Protein AF-A0A2J9V090-F1 (afdb_monomer)

pLDDT: mean 88.04, std 9.89, range [40.09, 97.94]

Nearest PDB structures (foldseek):
  7a0g-assembly1_JJJ  TM=1.086E-01  e=5.883E+00  Serratia marcescens

Organism: Vibrio mimicus (NCBI:txid674)

Mean predicted aligned error: 6.1 Å

Structure (mmCIF, N/CA/C/O backbone):
data_AF-A0A2J9V090-F1
#
_entry.id   AF-A0A2J9V090-F1
#
loop_
_atom_site.group_PDB
_atom_site.id
_atom_site.type_symbol
_atom_site.label_atom_id
_atom_site.label_alt_id
_atom_site.label_comp_id
_atom_site.label_asym_id
_atom_site.label_entity_id
_atom_site.label_seq_id
_atom_site.pdbx_PDB_ins_code
_atom_site.Cartn_x
_atom_site.Cartn_y
_atom_site.Cartn_z
_atom_site.occupancy
_atom_site.B_iso_or_equiv
_atom_site.auth_seq_id
_atom_site.auth_comp_id
_atom_site.auth_asym_id
_atom_site.auth_atom_id
_atom_site.pdbx_PDB_model_num
ATOM 1 N N . MET A 1 1 ? -29.249 4.660 10.097 1.00 60.41 1 MET A N 1
ATOM 2 C CA . MET A 1 1 ? -28.681 3.384 9.600 1.00 60.41 1 MET A CA 1
ATOM 3 C C . MET A 1 1 ? -27.993 3.556 8.245 1.00 60.41 1 MET A C 1
ATOM 5 O O . MET A 1 1 ? -26.808 3.265 8.154 1.00 60.41 1 MET A O 1
ATOM 9 N N . ILE A 1 2 ? -28.675 4.142 7.251 1.00 67.06 2 ILE A N 1
ATOM 10 C CA . ILE A 1 2 ? -28.172 4.374 5.878 1.00 67.06 2 ILE A CA 1
ATOM 11 C C . ILE A 1 2 ? -26.815 5.103 5.837 1.00 67.06 2 ILE A C 1
ATOM 13 O O . ILE A 1 2 ? -25.889 4.634 5.186 1.00 67.06 2 ILE A O 1
ATOM 17 N N . SER A 1 3 ? -26.638 6.185 6.608 1.00 82.06 3 SER A N 1
ATOM 18 C CA . SER A 1 3 ? -25.357 6.915 6.636 1.00 82.06 3 SER A CA 1
ATOM 19 C C . SER A 1 3 ? -24.173 6.050 7.098 1.00 82.06 3 SER A C 1
ATOM 21 O O . SER A 1 3 ? -23.084 6.200 6.562 1.00 82.06 3 SER A O 1
ATOM 23 N N . ARG A 1 4 ? -24.364 5.107 8.036 1.00 86.00 4 ARG A N 1
ATOM 24 C CA . ARG A 1 4 ? -23.273 4.217 8.480 1.00 86.00 4 ARG A CA 1
ATOM 25 C C . ARG A 1 4 ? -22.893 3.205 7.399 1.00 86.00 4 ARG A C 1
ATOM 27 O O . ARG A 1 4 ? -21.709 2.994 7.177 1.00 86.00 4 ARG A O 1
ATOM 34 N N . ALA A 1 5 ? -23.878 2.638 6.703 1.00 88.62 5 ALA A N 1
ATOM 35 C CA . ALA A 1 5 ? -23.623 1.733 5.584 1.00 88.62 5 ALA A CA 1
ATOM 36 C C . ALA A 1 5 ? -22.852 2.442 4.459 1.00 88.62 5 ALA A C 1
ATOM 38 O O . ALA A 1 5 ? -21.832 1.934 4.009 1.00 88.62 5 ALA A O 1
ATOM 39 N N . LEU A 1 6 ? -23.267 3.657 4.084 1.00 93.00 6 LEU A N 1
ATOM 40 C CA . LEU A 1 6 ? -22.582 4.455 3.061 1.00 93.00 6 LEU A CA 1
ATOM 41 C C . LEU A 1 6 ? -21.146 4.830 3.451 1.00 93.00 6 LEU A C 1
ATOM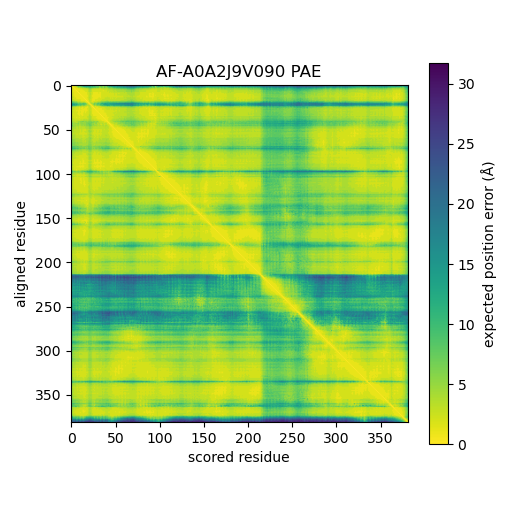 43 O O . LEU A 1 6 ? -20.261 4.790 2.604 1.00 93.00 6 LEU A O 1
ATOM 47 N N . ILE A 1 7 ? -20.894 5.149 4.726 1.00 93.25 7 ILE A N 1
ATOM 48 C CA . ILE A 1 7 ? -19.529 5.365 5.232 1.00 93.25 7 ILE A CA 1
ATOM 49 C C . ILE A 1 7 ? -18.691 4.093 5.076 1.00 93.25 7 ILE A C 1
ATOM 51 O O . ILE A 1 7 ? -17.550 4.172 4.634 1.00 93.25 7 ILE A O 1
ATOM 55 N N . GLY A 1 8 ? -19.252 2.928 5.416 1.00 93.88 8 GLY A N 1
ATOM 56 C CA . GLY A 1 8 ? -18.574 1.643 5.248 1.00 93.88 8 GLY A CA 1
ATOM 57 C C . GLY A 1 8 ? -18.256 1.322 3.789 1.00 93.88 8 GLY A C 1
ATOM 58 O O . GLY A 1 8 ? -17.148 0.887 3.494 1.00 93.88 8 GLY A O 1
ATOM 59 N N . VAL A 1 9 ? -19.186 1.605 2.873 1.00 95.25 9 VAL A N 1
ATOM 60 C CA . VAL A 1 9 ? -18.967 1.454 1.428 1.00 95.25 9 VAL A CA 1
ATOM 61 C C . VAL A 1 9 ? -17.867 2.400 0.952 1.00 95.25 9 VAL A C 1
ATOM 63 O O . VAL A 1 9 ? -16.906 1.942 0.345 1.00 95.25 9 VAL A O 1
ATOM 66 N N . ALA A 1 10 ? -17.942 3.695 1.274 1.00 95.50 10 ALA A N 1
ATOM 67 C CA . ALA A 1 10 ? -16.903 4.654 0.902 1.00 95.50 10 ALA A CA 1
ATOM 68 C C . ALA A 1 10 ? -15.529 4.231 1.449 1.00 95.50 10 ALA A C 1
ATOM 70 O O . ALA A 1 10 ? -14.539 4.229 0.719 1.00 95.50 10 ALA A O 1
ATOM 71 N N . PHE A 1 11 ? -15.468 3.797 2.708 1.00 96.12 11 PHE A N 1
ATOM 72 C CA . PHE A 1 11 ? -14.249 3.274 3.314 1.00 96.12 11 PHE A CA 1
ATOM 73 C C . PHE A 1 11 ? -13.676 2.089 2.531 1.00 96.12 11 PHE A C 1
ATOM 75 O O . PHE A 1 11 ? -12.503 2.103 2.164 1.00 96.12 11 PHE A O 1
ATOM 82 N N . PHE A 1 12 ? -14.50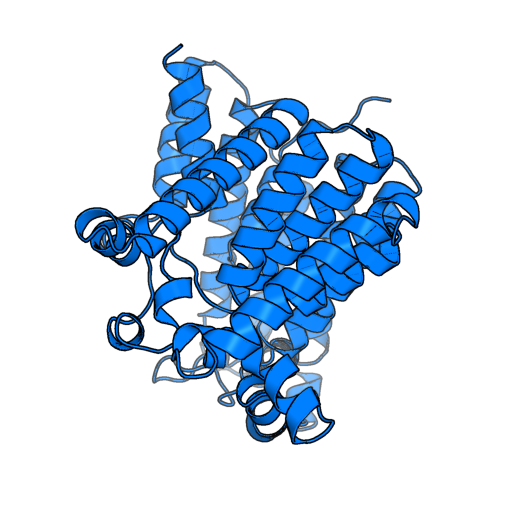9 1.082 2.258 1.00 96.62 12 PHE A N 1
ATOM 83 C CA . PHE A 1 12 ? -14.108 -0.131 1.554 1.00 96.62 12 PHE A CA 1
ATOM 84 C C . PHE A 1 12 ? -13.595 0.178 0.142 1.00 96.62 12 PHE A C 1
ATOM 86 O O . PHE A 1 12 ? -12.520 -0.273 -0.248 1.00 96.62 12 PHE A O 1
ATOM 93 N N . LEU A 1 13 ? -14.333 1.012 -0.594 1.00 96.06 13 LEU A N 1
ATOM 94 C CA . LEU A 1 13 ? -13.966 1.441 -1.939 1.00 96.06 13 LEU A CA 1
ATOM 95 C C . LEU A 1 13 ? -12.650 2.221 -1.967 1.00 96.06 13 LEU A C 1
ATOM 97 O O . LEU A 1 13 ? -11.901 2.104 -2.928 1.00 96.06 13 LEU A O 1
ATOM 101 N N . TYR A 1 14 ? -12.350 2.997 -0.925 1.00 96.00 14 TYR A N 1
ATOM 102 C CA . TYR A 1 14 ? -11.080 3.710 -0.828 1.00 96.00 14 TYR A CA 1
ATOM 103 C C . TYR A 1 14 ? -9.908 2.769 -0.532 1.00 96.00 14 TYR A C 1
ATOM 105 O O . TYR A 1 14 ? -8.878 2.818 -1.204 1.00 96.00 14 TYR A O 1
ATOM 113 N N . ILE A 1 15 ? -10.057 1.916 0.485 1.00 95.81 15 ILE A N 1
ATOM 114 C CA . ILE A 1 15 ? -8.940 1.106 0.977 1.00 95.81 15 ILE A CA 1
ATOM 115 C C . ILE A 1 15 ? -8.560 -0.013 0.006 1.00 95.81 15 ILE A C 1
ATOM 117 O O . ILE A 1 15 ? -7.374 -0.290 -0.131 1.00 95.81 15 ILE A O 1
ATOM 121 N N . PHE A 1 16 ? -9.534 -0.618 -0.684 1.00 95.19 16 PHE A N 1
ATOM 122 C CA . PHE A 1 16 ? -9.290 -1.695 -1.649 1.00 95.19 16 PHE A CA 1
ATOM 123 C C . PHE A 1 16 ? -9.334 -1.237 -3.112 1.00 95.19 16 PHE A C 1
ATOM 125 O O . PHE A 1 16 ? -8.903 -1.989 -3.977 1.00 95.19 16 PHE A O 1
ATOM 132 N N . ASP A 1 17 ? -9.814 -0.027 -3.411 1.00 94.94 17 ASP A N 1
ATOM 133 C CA . ASP A 1 17 ? -9.819 0.577 -4.756 1.00 94.94 17 ASP A CA 1
ATOM 134 C C . ASP A 1 17 ? -10.204 -0.391 -5.897 1.00 94.94 17 ASP A C 1
ATOM 136 O O . ASP A 1 17 ? -9.407 -0.560 -6.819 1.00 94.94 17 ASP A O 1
ATOM 140 N N . PRO A 1 18 ? -11.360 -1.085 -5.860 1.00 94.69 18 PRO A N 1
ATOM 141 C CA . PRO A 1 18 ? -11.791 -1.938 -6.973 1.00 94.69 18 PRO A CA 1
ATOM 142 C C . PRO A 1 18 ? -11.916 -1.139 -8.277 1.00 94.69 18 PRO A C 1
ATOM 144 O O . PRO A 1 18 ? -12.309 0.030 -8.260 1.00 94.69 18 PRO A O 1
ATOM 147 N N . TRP A 1 19 ? -11.584 -1.752 -9.413 1.00 91.50 19 TRP A N 1
ATOM 148 C CA . TRP A 1 19 ? -11.753 -1.142 -10.732 1.00 91.50 19 TRP A CA 1
ATOM 149 C C . TRP A 1 19 ? -13.026 -1.655 -11.388 1.00 91.50 19 TRP A C 1
ATOM 151 O O . TRP A 1 19 ? -13.030 -2.699 -12.022 1.00 91.50 19 TRP A O 1
ATOM 161 N N . PHE A 1 20 ? -14.124 -0.922 -11.242 1.00 86.38 20 PHE A N 1
ATOM 162 C CA . PHE A 1 20 ? -15.409 -1.377 -11.755 1.00 86.38 20 PHE A CA 1
ATOM 163 C C . PHE A 1 20 ? -15.454 -1.309 -13.281 1.00 86.38 20 PHE A C 1
ATOM 165 O O . PHE A 1 20 ? -15.569 -0.220 -13.854 1.00 86.38 20 PHE A O 1
ATOM 172 N N . PHE A 1 21 ? -15.397 -2.489 -13.908 1.00 70.81 21 PHE A N 1
ATOM 173 C CA . PHE A 1 21 ? -15.709 -2.731 -15.320 1.00 70.81 21 PHE A CA 1
ATOM 174 C C . PHE A 1 21 ? -14.908 -1.870 -16.305 1.00 70.81 21 PHE A C 1
ATOM 176 O O . PHE A 1 21 ? -15.419 -1.479 -17.350 1.00 70.81 21 PHE A O 1
ATOM 183 N N . GLY A 1 22 ? -13.677 -1.489 -15.957 1.00 66.75 22 GLY A N 1
ATOM 184 C CA . GLY A 1 22 ? -12.866 -0.605 -16.799 1.00 66.75 22 GLY A CA 1
ATOM 185 C C . GLY A 1 22 ? -13.268 0.877 -16.760 1.00 66.75 22 GLY A C 1
ATOM 186 O O . GLY A 1 22 ? -12.533 1.715 -17.274 1.00 66.75 22 GLY A O 1
ATOM 187 N N . VAL A 1 23 ? -14.384 1.235 -16.110 1.00 69.00 23 VAL A N 1
ATOM 188 C CA . VAL A 1 23 ? -14.980 2.583 -16.173 1.00 69.00 23 VAL A CA 1
ATOM 189 C C . VAL A 1 23 ? -14.595 3.454 -14.977 1.00 69.00 23 VAL A C 1
ATOM 191 O O . VAL A 1 23 ? -14.280 4.630 -15.145 1.00 69.00 23 VAL A O 1
ATOM 194 N N . GLY A 1 24 ? -14.619 2.909 -13.754 1.00 81.38 24 GLY A N 1
ATOM 195 C CA . GLY A 1 24 ? -14.515 3.718 -12.533 1.00 81.38 24 GLY A CA 1
ATOM 196 C C . GLY A 1 24 ? -13.630 3.112 -11.449 1.00 81.38 24 GLY A C 1
ATOM 197 O O . GLY A 1 24 ? -13.790 1.953 -11.075 1.00 81.38 24 GLY A O 1
ATOM 198 N N . ARG A 1 25 ? -12.709 3.914 -10.900 1.00 90.44 25 ARG A N 1
ATOM 199 C CA . ARG A 1 25 ? -11.891 3.541 -9.733 1.00 90.44 25 ARG A CA 1
ATOM 200 C C . ARG A 1 25 ? -12.683 3.715 -8.439 1.00 90.44 25 ARG A C 1
ATOM 202 O O . ARG A 1 25 ? -13.270 4.777 -8.210 1.00 90.44 25 ARG A O 1
ATOM 209 N N . GLY A 1 26 ? -12.640 2.713 -7.566 1.00 93.75 26 GLY A N 1
ATOM 210 C CA . GLY A 1 26 ? -13.290 2.726 -6.258 1.00 93.75 26 GLY A CA 1
ATOM 211 C C . GLY A 1 26 ? -12.891 3.933 -5.408 1.00 93.75 26 GLY A C 1
ATOM 212 O O . GLY A 1 26 ? -13.758 4.555 -4.795 1.00 93.75 26 GLY A O 1
ATOM 213 N N . VAL A 1 27 ? -11.623 4.350 -5.446 1.00 94.19 27 VAL A N 1
ATOM 214 C CA . VAL A 1 27 ? -11.149 5.548 -4.729 1.00 94.19 27 VAL A CA 1
ATOM 215 C C . VAL A 1 27 ? -11.879 6.815 -5.183 1.00 94.19 27 VAL A C 1
ATOM 217 O O . VAL A 1 27 ? -12.273 7.623 -4.344 1.00 94.19 27 VAL A O 1
ATOM 220 N N . VAL A 1 28 ? -12.135 6.985 -6.483 1.00 93.69 28 VAL A N 1
ATOM 221 C CA . VAL A 1 28 ? -12.849 8.166 -7.004 1.00 93.69 28 VAL A CA 1
ATOM 222 C C . VAL A 1 28 ? -14.307 8.161 -6.545 1.00 93.69 28 VAL A C 1
ATOM 224 O O . VAL A 1 28 ? -14.796 9.166 -6.026 1.00 93.69 28 VAL A O 1
ATOM 227 N N . ILE A 1 29 ? -14.981 7.011 -6.655 1.00 94.88 29 ILE A N 1
ATOM 228 C CA . ILE A 1 29 ? -16.364 6.834 -6.184 1.00 94.88 29 ILE A CA 1
ATOM 229 C C . ILE A 1 29 ? -16.449 7.105 -4.676 1.00 94.88 29 ILE A C 1
ATOM 231 O O . ILE A 1 29 ? -17.353 7.801 -4.212 1.00 94.88 29 ILE A O 1
ATOM 235 N N . SER A 1 30 ? -15.473 6.617 -3.910 1.00 96.12 30 SER A N 1
ATOM 236 C CA . SER A 1 30 ? -15.365 6.881 -2.479 1.00 96.12 30 SER A CA 1
ATOM 237 C C . SER A 1 30 ? -15.258 8.374 -2.166 1.00 96.12 30 SER A C 1
ATOM 239 O O . SER A 1 30 ? -15.953 8.856 -1.273 1.00 96.12 30 SER A O 1
ATOM 241 N N . GLY A 1 31 ? -14.458 9.126 -2.927 1.00 95.25 31 GLY A N 1
ATOM 242 C CA . GLY A 1 31 ? -14.345 10.577 -2.775 1.00 95.25 31 GLY A CA 1
ATOM 243 C C . GLY A 1 31 ? -15.678 11.297 -2.964 1.00 95.25 31 GLY A C 1
ATOM 244 O O . GLY A 1 31 ? -16.056 12.116 -2.125 1.00 95.25 31 GLY A O 1
ATOM 245 N N . ILE A 1 32 ? -16.432 10.940 -4.007 1.00 95.38 32 ILE A N 1
ATOM 246 C CA . ILE A 1 32 ? -17.764 11.507 -4.275 1.00 95.38 32 ILE A CA 1
ATOM 247 C C . ILE A 1 32 ? -18.723 11.201 -3.115 1.00 95.38 32 ILE A C 1
ATOM 249 O O . ILE A 1 32 ? -19.381 12.104 -2.591 1.00 95.38 32 ILE A O 1
ATOM 253 N N . LEU A 1 33 ? -18.761 9.943 -2.660 1.00 95.62 33 LEU A N 1
ATOM 254 C CA . LEU A 1 33 ? -19.581 9.534 -1.517 1.00 95.62 33 LEU A CA 1
ATOM 255 C C . LEU A 1 33 ? -19.182 10.273 -0.234 1.00 95.62 33 LEU A C 1
ATOM 257 O O . LEU A 1 33 ? -20.051 10.725 0.513 1.00 95.62 33 LEU A O 1
ATOM 261 N N . ALA A 1 34 ? -17.882 10.431 0.020 1.00 95.25 34 ALA A N 1
ATOM 262 C CA . ALA A 1 34 ? -17.367 11.123 1.194 1.00 95.25 34 ALA A CA 1
ATOM 263 C C . ALA A 1 34 ? -17.767 12.605 1.207 1.00 95.25 34 ALA A C 1
ATOM 265 O O . ALA A 1 34 ? -18.169 13.102 2.258 1.00 95.25 34 ALA A O 1
ATOM 266 N N . ILE A 1 35 ? -17.737 13.297 0.061 1.00 95.44 35 ILE A N 1
ATOM 267 C CA . ILE A 1 35 ? -18.214 14.686 -0.056 1.00 95.44 35 ILE A CA 1
ATOM 268 C C . ILE A 1 35 ? -19.696 14.771 0.318 1.00 95.44 35 ILE A C 1
ATOM 270 O O . ILE A 1 35 ? -20.060 15.553 1.198 1.00 95.44 35 ILE A O 1
ATOM 274 N N . GLY A 1 36 ? -20.544 13.928 -0.282 1.00 94.50 36 GLY A N 1
ATOM 275 C CA . GLY A 1 36 ? -21.977 13.898 0.029 1.00 94.50 36 GLY A CA 1
ATOM 276 C C . GLY A 1 36 ? -22.251 13.613 1.510 1.00 94.50 36 GLY A C 1
ATOM 277 O O . GLY A 1 36 ? -23.069 14.284 2.143 1.00 94.50 36 GLY A O 1
ATOM 278 N N . LEU A 1 37 ? -21.507 12.672 2.101 1.00 94.12 37 LEU A N 1
ATOM 279 C CA . LEU A 1 37 ? -21.595 12.339 3.523 1.00 94.12 37 LEU A CA 1
ATOM 280 C C . LEU A 1 37 ? -21.149 13.490 4.429 1.00 94.12 37 LEU A C 1
ATOM 282 O O . LEU A 1 37 ? -21.785 13.723 5.454 1.00 94.12 37 LEU A O 1
ATOM 286 N N . LEU A 1 38 ? -20.086 14.215 4.079 1.00 92.56 38 LEU A N 1
ATOM 287 C CA . LEU A 1 38 ? -19.602 15.357 4.858 1.00 92.56 38 LEU A CA 1
ATOM 288 C C . LEU A 1 38 ? -20.588 16.523 4.836 1.00 92.56 38 LEU A C 1
ATOM 290 O O . LEU A 1 38 ? -20.848 17.105 5.892 1.00 92.56 38 LEU A O 1
ATOM 294 N N . VAL A 1 39 ? -21.176 16.817 3.671 1.00 92.75 39 VAL A N 1
ATOM 295 C CA . VAL A 1 39 ? -22.236 17.826 3.522 1.00 92.75 39 VAL A CA 1
ATOM 296 C C . VAL A 1 39 ? -23.444 17.446 4.377 1.00 92.75 39 VAL A C 1
ATOM 298 O O . VAL A 1 39 ? -23.915 18.257 5.174 1.00 92.75 39 VAL A O 1
ATOM 301 N N . PHE A 1 40 ? -23.890 16.188 4.296 1.00 91.06 40 PHE A N 1
ATOM 302 C CA . PHE A 1 40 ? -25.009 15.683 5.092 1.00 91.06 40 PHE A CA 1
ATOM 303 C C . PHE A 1 40 ? -24.729 15.724 6.604 1.00 91.06 40 PHE A C 1
ATOM 305 O O . PHE A 1 40 ? -25.589 16.112 7.391 1.00 91.06 40 PHE A O 1
ATOM 312 N N . GLN A 1 41 ? -23.515 15.357 7.027 1.00 88.94 41 GLN A N 1
ATOM 313 C CA . GLN A 1 41 ? -23.105 15.361 8.435 1.00 88.94 41 GLN A CA 1
ATOM 314 C C . GLN A 1 41 ? -22.720 16.750 8.964 1.00 88.94 41 GLN A C 1
ATOM 316 O O . GLN A 1 41 ? -22.491 16.884 10.166 1.00 88.94 41 GLN A O 1
ATOM 321 N N . ARG A 1 42 ? -22.605 17.764 8.092 1.00 89.69 42 ARG A N 1
ATOM 322 C CA . ARG A 1 42 ? -22.096 19.111 8.409 1.00 89.69 42 ARG A CA 1
ATOM 323 C C . ARG A 1 42 ? -20.750 19.086 9.147 1.00 89.69 42 ARG A C 1
ATOM 325 O O . ARG A 1 42 ? -20.508 19.873 10.062 1.00 89.69 42 ARG A O 1
ATOM 332 N N . LYS A 1 43 ? -19.865 18.159 8.769 1.00 87.31 43 LYS A N 1
ATOM 333 C CA . LYS A 1 43 ? -18.528 18.025 9.366 1.00 87.31 43 LYS A CA 1
ATOM 334 C C . LYS A 1 43 ? -17.488 18.799 8.570 1.00 87.31 43 LYS A C 1
ATOM 336 O O . LYS A 1 43 ? -17.526 18.839 7.345 1.00 87.31 43 LYS A O 1
ATOM 341 N N . LYS A 1 44 ? -16.514 19.365 9.285 1.00 87.62 44 LYS A N 1
ATOM 342 C CA . LYS A 1 44 ? -15.325 19.966 8.673 1.00 87.62 44 LYS A CA 1
ATOM 343 C C . LYS A 1 44 ? -14.367 18.876 8.199 1.00 87.62 44 LYS A C 1
ATOM 345 O O . LYS A 1 44 ? -14.234 17.840 8.852 1.00 87.62 44 LYS A O 1
ATOM 350 N N . VAL A 1 45 ? -13.678 19.150 7.097 1.00 89.31 45 VAL A N 1
ATOM 351 C CA . VAL A 1 45 ? -12.599 18.297 6.596 1.00 89.31 45 VAL A CA 1
ATOM 352 C C . VAL A 1 45 ? -11.345 18.550 7.423 1.00 89.31 45 VAL A C 1
ATOM 354 O O . VAL A 1 45 ? -10.957 19.698 7.633 1.00 89.31 45 VAL A O 1
ATOM 357 N N . ASN A 1 46 ? -10.715 17.479 7.888 1.00 87.50 46 ASN A N 1
ATOM 358 C CA . ASN A 1 46 ? -9.415 17.524 8.535 1.00 87.50 46 ASN A CA 1
ATOM 359 C C . ASN A 1 46 ? -8.348 17.008 7.565 1.00 87.50 46 ASN A C 1
ATOM 361 O O . ASN A 1 46 ? -8.349 15.827 7.224 1.00 87.50 46 ASN A O 1
ATOM 365 N N . ILE A 1 47 ? -7.446 17.889 7.137 1.00 90.81 47 ILE A N 1
ATOM 366 C CA . ILE A 1 47 ? -6.329 17.555 6.247 1.00 90.81 47 ILE A CA 1
ATOM 367 C C . ILE A 1 47 ? -5.026 17.806 7.001 1.00 90.81 47 ILE A C 1
ATOM 369 O O . ILE A 1 47 ? -4.825 18.878 7.574 1.00 90.81 47 ILE A O 1
ATOM 373 N N . GLU A 1 48 ? -4.106 16.841 6.971 1.00 92.12 48 GLU A N 1
ATOM 374 C CA . GLU A 1 48 ? -2.744 17.029 7.481 1.00 92.12 48 GLU A CA 1
ATOM 375 C C . GLU A 1 48 ? -1.946 17.935 6.530 1.00 92.12 48 GLU A C 1
ATOM 377 O O . GLU A 1 48 ? -1.178 17.471 5.688 1.00 92.12 48 GLU A O 1
ATOM 382 N N . PHE A 1 49 ? -2.130 19.250 6.674 1.00 92.31 49 PHE A N 1
ATOM 383 C CA . PHE A 1 49 ? -1.599 20.270 5.763 1.00 92.31 49 PHE A CA 1
ATOM 384 C C . PHE A 1 49 ? -0.084 20.166 5.532 1.00 92.31 49 PHE A C 1
ATOM 386 O O . PHE A 1 49 ? 0.384 20.340 4.412 1.00 92.31 49 PHE A O 1
ATOM 393 N N . ARG A 1 50 ? 0.694 19.807 6.564 1.00 94.62 50 ARG A N 1
ATOM 394 C CA . ARG A 1 50 ? 2.150 19.608 6.427 1.00 94.62 50 ARG A CA 1
ATOM 395 C C . ARG A 1 50 ? 2.497 18.466 5.470 1.00 94.62 50 ARG A C 1
ATOM 397 O O . ARG A 1 50 ? 3.414 18.611 4.675 1.00 94.62 50 ARG A O 1
ATOM 404 N N . VAL A 1 51 ? 1.763 17.352 5.534 1.00 95.50 51 VAL A N 1
ATOM 405 C CA . VAL A 1 51 ? 1.961 16.220 4.613 1.00 95.50 51 VAL A CA 1
ATOM 406 C C . VAL A 1 51 ? 1.554 16.634 3.202 1.00 95.50 51 VAL A C 1
ATOM 408 O O . VAL A 1 51 ? 2.294 16.371 2.265 1.00 95.50 51 VAL A O 1
ATOM 411 N N . MET A 1 52 ? 0.444 17.364 3.059 1.00 96.00 52 MET A N 1
ATOM 412 C CA . MET A 1 52 ? 0.002 17.896 1.767 1.00 96.00 52 MET A CA 1
ATOM 413 C C . MET A 1 52 ? 1.073 18.768 1.100 1.00 96.00 52 MET A C 1
ATOM 415 O O . MET A 1 52 ? 1.381 18.564 -0.069 1.00 96.00 52 MET A O 1
ATOM 419 N N . LEU A 1 53 ? 1.673 19.705 1.844 1.00 97.00 53 LEU A N 1
ATOM 420 C CA . LEU A 1 53 ? 2.741 20.564 1.327 1.00 97.00 53 LEU A CA 1
ATOM 421 C C . LEU A 1 53 ? 3.976 19.767 0.906 1.00 97.00 53 LEU A C 1
ATOM 423 O O . LEU A 1 53 ? 4.539 20.050 -0.145 1.00 97.00 53 LEU A O 1
ATOM 427 N N . ILE A 1 54 ? 4.375 18.762 1.691 1.00 97.00 54 ILE A N 1
ATOM 428 C CA . ILE A 1 54 ? 5.504 17.886 1.347 1.00 97.00 54 ILE A CA 1
ATOM 429 C C . ILE A 1 54 ? 5.208 17.108 0.064 1.00 97.00 54 ILE A C 1
ATOM 431 O O . ILE A 1 54 ? 6.069 17.045 -0.806 1.00 97.00 54 ILE A O 1
ATOM 435 N N . LEU A 1 55 ? 3.997 16.564 -0.090 1.00 97.00 55 LEU A N 1
ATOM 436 C CA . LEU A 1 55 ? 3.598 15.851 -1.305 1.00 97.00 55 LEU A CA 1
ATOM 437 C C . LEU A 1 55 ? 3.585 16.777 -2.529 1.00 97.00 55 LEU A C 1
ATOM 439 O O . LEU A 1 55 ? 4.079 16.384 -3.582 1.00 97.00 55 LEU A O 1
ATOM 443 N N . ILE A 1 56 ? 3.071 18.006 -2.397 1.00 97.56 56 ILE A N 1
ATOM 444 C CA . ILE A 1 56 ? 3.076 19.011 -3.475 1.00 97.56 56 ILE A CA 1
ATOM 445 C C . ILE A 1 56 ? 4.509 19.384 -3.853 1.00 97.56 56 ILE A C 1
ATOM 447 O O . ILE A 1 56 ? 4.860 19.333 -5.030 1.00 97.56 56 ILE A O 1
ATOM 451 N N . PHE A 1 57 ? 5.343 19.716 -2.866 1.00 97.25 57 PHE A N 1
ATOM 452 C CA . PHE A 1 57 ? 6.745 20.053 -3.088 1.00 97.25 57 PHE A CA 1
ATOM 453 C C . PHE A 1 57 ? 7.480 18.905 -3.782 1.00 97.25 57 PHE A C 1
ATOM 455 O O . PHE A 1 57 ? 8.076 19.111 -4.832 1.00 97.25 57 PHE A O 1
ATOM 462 N N . PHE A 1 58 ? 7.354 17.684 -3.261 1.00 96.75 58 PHE A N 1
ATOM 463 C CA . PHE A 1 58 ? 7.978 16.498 -3.837 1.00 96.75 58 PHE A CA 1
ATOM 464 C C . PHE A 1 58 ? 7.489 16.213 -5.264 1.00 96.75 58 PHE A C 1
ATOM 466 O O . PHE A 1 58 ? 8.290 15.874 -6.131 1.00 96.75 58 PHE A O 1
ATOM 473 N N . THR A 1 59 ? 6.197 16.417 -5.536 1.00 96.81 59 THR A N 1
ATOM 474 C CA . THR A 1 59 ? 5.628 16.285 -6.886 1.00 96.81 59 THR A CA 1
ATOM 475 C C . THR A 1 59 ? 6.264 17.280 -7.848 1.00 96.81 59 THR A C 1
ATOM 477 O O . THR A 1 59 ? 6.715 16.885 -8.915 1.00 96.81 59 THR A O 1
ATOM 480 N N . ILE A 1 60 ? 6.381 18.553 -7.469 1.00 96.19 60 ILE A N 1
ATOM 481 C CA . ILE A 1 60 ? 7.017 19.573 -8.316 1.00 96.19 60 ILE A CA 1
ATOM 482 C C . ILE A 1 60 ? 8.506 19.260 -8.513 1.00 96.19 60 ILE A C 1
ATOM 484 O O . ILE A 1 60 ? 8.993 19.262 -9.641 1.00 96.19 60 ILE A O 1
ATOM 488 N N . SER A 1 61 ? 9.222 18.924 -7.436 1.00 94.88 61 SER A N 1
ATOM 489 C CA . SER A 1 61 ? 10.641 18.557 -7.488 1.00 94.88 61 SER A CA 1
ATOM 490 C C . SER A 1 61 ? 10.906 17.296 -8.309 1.00 94.88 61 SER A C 1
ATOM 492 O O . SER A 1 61 ? 12.011 17.129 -8.816 1.00 94.88 61 SER A O 1
ATOM 494 N N . SER A 1 62 ? 9.909 16.424 -8.485 1.00 95.12 62 SER A N 1
ATOM 495 C CA . SER A 1 62 ? 10.060 15.220 -9.299 1.00 95.12 62 SER A CA 1
ATOM 496 C C . SER A 1 62 ? 10.315 15.504 -10.778 1.00 95.12 62 SER A C 1
ATOM 498 O O . SER A 1 62 ? 10.881 14.651 -11.438 1.00 95.12 62 SER A O 1
ATOM 500 N N . LEU A 1 63 ? 9.997 16.701 -11.286 1.00 95.31 63 LEU A N 1
ATOM 501 C CA . LEU A 1 63 ? 10.310 17.091 -12.666 1.00 95.31 63 LEU A CA 1
ATOM 502 C C . LEU A 1 63 ? 11.795 17.414 -12.886 1.00 95.31 63 LEU A C 1
ATOM 504 O O . LEU A 1 63 ? 12.243 17.448 -14.030 1.00 95.31 63 LEU A O 1
ATOM 508 N N . LEU A 1 64 ? 12.565 17.663 -11.819 1.00 94.56 64 LEU A N 1
ATOM 509 C CA . LEU A 1 64 ? 13.951 18.127 -11.933 1.00 94.56 64 LEU A CA 1
ATOM 510 C C . LEU A 1 64 ? 14.850 17.176 -12.742 1.00 94.56 64 LEU A C 1
ATOM 512 O O . LEU A 1 64 ? 15.548 17.684 -13.618 1.00 94.56 64 LEU A O 1
ATOM 516 N N . PRO A 1 65 ? 14.836 15.839 -12.541 1.00 95.00 65 PRO A N 1
ATOM 517 C CA . PRO A 1 65 ? 15.689 14.941 -13.320 1.00 95.00 65 PRO A CA 1
ATOM 518 C C . PR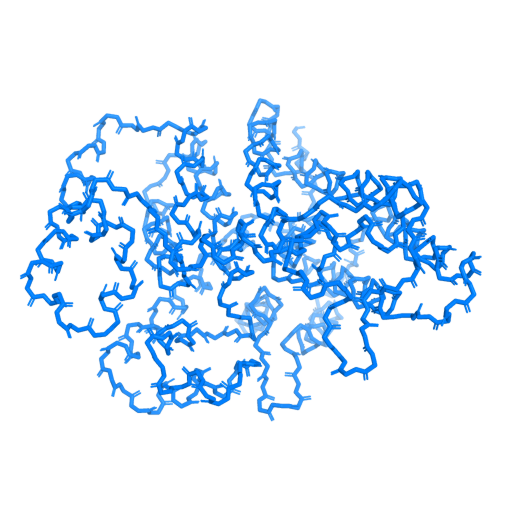O A 1 65 ? 15.351 14.927 -14.815 1.00 95.00 65 PRO A C 1
ATOM 520 O O . PRO A 1 65 ? 16.257 14.909 -15.647 1.00 95.00 65 PRO A O 1
ATOM 523 N N . SER A 1 66 ? 14.060 14.991 -15.155 1.00 94.50 66 SER A N 1
ATOM 524 C CA . SER A 1 66 ? 13.567 15.033 -16.540 1.00 94.50 66 SER A CA 1
ATOM 525 C C . SER A 1 66 ? 13.930 16.348 -17.239 1.00 94.50 66 SER A C 1
ATOM 527 O O . SER A 1 66 ? 14.428 16.342 -18.365 1.00 94.50 66 SER A O 1
ATOM 529 N N . ILE A 1 67 ? 13.774 17.483 -16.546 1.00 94.81 67 ILE A N 1
ATOM 530 C CA . ILE A 1 67 ? 14.164 18.805 -17.060 1.00 94.81 67 ILE A CA 1
ATOM 531 C C . ILE A 1 67 ? 15.682 18.891 -17.233 1.00 94.81 67 ILE A C 1
ATOM 533 O O . ILE A 1 67 ? 16.151 19.357 -18.268 1.00 94.81 67 ILE A O 1
ATOM 537 N N . TYR A 1 68 ? 16.450 18.433 -16.241 1.00 94.56 68 TYR A N 1
ATOM 538 C CA . TYR A 1 68 ? 17.911 18.486 -16.274 1.00 94.56 68 TYR A CA 1
ATOM 539 C C . TYR A 1 68 ? 18.496 17.660 -17.428 1.00 94.56 68 TYR A C 1
ATOM 541 O O . TYR A 1 68 ? 19.397 18.129 -18.118 1.00 94.56 68 TYR A O 1
ATOM 549 N N . ASN A 1 69 ? 17.968 16.455 -17.661 1.00 94.38 69 ASN A N 1
ATOM 550 C CA . ASN A 1 69 ? 18.417 15.581 -18.748 1.00 94.38 69 ASN A CA 1
ATOM 551 C C . ASN A 1 69 ? 17.744 15.887 -20.103 1.00 94.38 69 ASN A C 1
ATOM 553 O O . ASN A 1 69 ? 18.106 15.278 -21.107 1.00 94.38 69 ASN A O 1
ATOM 557 N N . GLY A 1 70 ? 16.776 16.810 -20.157 1.00 93.62 70 GLY A N 1
ATOM 558 C CA . GLY A 1 70 ? 16.082 17.191 -21.391 1.00 93.62 70 GLY A CA 1
ATOM 559 C C . GLY A 1 70 ? 15.205 16.088 -21.997 1.00 93.62 70 GLY A C 1
ATOM 560 O O . GLY A 1 70 ? 14.980 16.092 -23.205 1.00 93.62 70 GLY A O 1
ATOM 561 N N . THR A 1 71 ? 14.722 15.137 -21.191 1.00 92.69 71 THR A N 1
ATOM 562 C CA . THR A 1 71 ? 13.972 13.961 -21.676 1.00 92.69 71 THR A CA 1
ATOM 563 C C . THR A 1 71 ? 12.492 14.243 -21.904 1.00 92.69 71 THR A C 1
ATOM 565 O O . THR A 1 71 ? 11.860 13.584 -22.725 1.00 92.69 71 THR A O 1
ATOM 568 N N . GLY A 1 72 ? 11.919 15.208 -21.175 1.00 87.00 72 GLY A N 1
ATOM 569 C CA . GLY A 1 72 ? 10.494 15.542 -21.253 1.00 87.00 72 GLY A CA 1
ATOM 570 C C . GLY A 1 72 ? 9.559 14.459 -20.694 1.00 87.00 72 GLY A C 1
ATOM 571 O O . GLY A 1 72 ? 8.345 14.554 -20.863 1.00 87.00 72 GLY A O 1
ATOM 572 N N . GLU A 1 73 ? 10.097 13.439 -20.019 1.00 91.31 73 GLU A N 1
ATOM 573 C CA . GLU A 1 73 ? 9.321 12.376 -19.377 1.00 91.31 73 GLU A CA 1
ATOM 574 C C . GLU A 1 73 ? 8.581 12.944 -18.151 1.00 91.31 73 GLU A C 1
ATOM 576 O O . GLU A 1 73 ? 9.191 13.583 -17.290 1.00 91.31 73 GLU A O 1
ATOM 581 N N . ALA A 1 74 ? 7.261 12.749 -18.084 1.00 91.00 74 ALA A N 1
ATOM 582 C CA . ALA A 1 74 ? 6.396 13.312 -17.038 1.00 91.00 74 ALA A CA 1
ATOM 583 C C . ALA A 1 74 ? 5.558 12.253 -16.295 1.00 91.00 74 ALA A C 1
ATOM 585 O O . ALA A 1 74 ? 4.677 12.592 -15.501 1.00 91.00 74 ALA A O 1
ATOM 586 N N . GLY A 1 75 ? 5.800 10.964 -16.529 1.00 91.56 75 GLY A N 1
ATOM 587 C CA . GLY A 1 75 ? 5.034 9.861 -15.956 1.00 91.56 75 GLY A CA 1
ATOM 588 C C . GLY A 1 75 ? 5.117 9.818 -14.434 1.00 91.56 75 GLY A C 1
ATOM 589 O O . GLY A 1 75 ? 4.083 9.685 -13.776 1.00 91.56 75 GLY A O 1
ATOM 590 N N . ILE A 1 76 ? 6.305 10.026 -13.854 1.00 93.12 76 ILE A N 1
ATOM 591 C CA . ILE A 1 76 ? 6.460 10.163 -12.394 1.00 93.12 76 ILE A CA 1
ATOM 592 C C . ILE A 1 76 ? 5.643 11.340 -11.851 1.00 93.12 76 ILE A C 1
ATOM 594 O O . ILE A 1 76 ? 4.963 11.216 -10.831 1.00 93.12 76 ILE A O 1
ATOM 598 N N . PHE A 1 77 ? 5.675 12.480 -12.538 1.00 94.88 77 PHE A N 1
ATOM 599 C CA . PHE A 1 77 ? 4.953 13.672 -12.109 1.00 94.88 77 PHE A CA 1
ATOM 600 C C . PHE A 1 77 ? 3.439 13.417 -12.058 1.00 94.88 77 PHE A C 1
ATOM 602 O O . PHE A 1 77 ? 2.793 13.690 -11.043 1.00 94.88 77 PHE A O 1
ATOM 609 N N . PHE A 1 78 ? 2.871 12.804 -13.102 1.00 93.94 78 PHE A N 1
ATOM 610 C CA . PHE A 1 78 ? 1.455 12.423 -13.118 1.00 93.94 78 PHE A CA 1
ATOM 611 C C . PHE A 1 78 ? 1.116 11.349 -12.078 1.00 93.94 78 PHE A C 1
ATOM 613 O O . PHE A 1 78 ? 0.049 11.398 -11.455 1.00 93.94 78 PHE A O 1
ATOM 620 N N . MET A 1 79 ? 2.032 10.411 -11.830 1.00 93.69 79 MET A N 1
ATOM 621 C CA . MET A 1 79 ? 1.895 9.415 -10.769 1.00 93.69 79 MET A CA 1
ATOM 622 C C . MET A 1 79 ? 1.783 10.077 -9.386 1.00 93.69 79 MET A C 1
ATOM 624 O O . MET A 1 79 ? 0.932 9.692 -8.579 1.00 93.69 79 MET A O 1
ATOM 628 N N . TYR A 1 80 ? 2.567 11.122 -9.122 1.00 95.62 80 TYR A N 1
ATOM 629 C CA . TYR A 1 80 ? 2.514 11.851 -7.854 1.00 95.62 80 TYR A CA 1
ATOM 630 C C . TYR A 1 80 ? 1.329 12.819 -7.747 1.00 95.62 80 TYR A C 1
ATOM 632 O O . TYR A 1 80 ? 0.762 12.959 -6.661 1.00 95.62 80 TYR A O 1
ATOM 640 N N . ILE A 1 81 ? 0.842 13.385 -8.857 1.00 95.88 81 ILE A N 1
ATOM 641 C CA . ILE A 1 81 ? -0.461 14.074 -8.878 1.00 95.88 81 ILE A CA 1
ATOM 642 C C . ILE A 1 81 ? -1.570 13.119 -8.426 1.00 95.88 81 ILE A C 1
ATOM 644 O O . ILE A 1 81 ? -2.373 13.465 -7.554 1.00 95.88 81 ILE A O 1
ATOM 648 N N . LYS A 1 82 ? -1.601 11.895 -8.970 1.00 93.94 82 LYS A N 1
ATOM 649 C CA . LYS A 1 82 ? -2.574 10.872 -8.561 1.00 93.94 82 LYS A CA 1
ATOM 650 C C . LYS A 1 82 ? -2.474 10.575 -7.062 1.00 93.94 82 LYS A C 1
ATOM 652 O O . LYS A 1 82 ? -3.500 10.499 -6.387 1.00 93.94 82 LYS A O 1
ATOM 657 N N . MET A 1 83 ? -1.260 10.476 -6.523 1.00 94.44 83 MET A N 1
ATOM 658 C CA . MET A 1 83 ? -1.030 10.296 -5.087 1.00 94.44 83 MET A CA 1
ATOM 659 C C . MET A 1 83 ? -1.591 11.462 -4.247 1.00 94.44 83 MET A C 1
ATOM 661 O O . MET A 1 83 ? -2.233 11.214 -3.226 1.00 94.44 83 MET A O 1
ATOM 665 N N . ILE A 1 84 ? -1.422 12.721 -4.674 1.00 96.19 84 ILE A N 1
ATOM 666 C CA . ILE A 1 84 ? -2.018 13.889 -3.995 1.00 96.19 84 ILE A CA 1
ATOM 667 C C . ILE A 1 84 ? -3.548 13.799 -3.995 1.00 96.19 84 ILE A C 1
ATOM 669 O O . ILE A 1 84 ? -4.177 14.007 -2.955 1.00 96.19 84 ILE A O 1
ATOM 673 N N . ILE A 1 85 ? -4.158 13.443 -5.129 1.00 95.62 85 ILE A N 1
ATOM 674 C CA . ILE A 1 85 ? -5.613 13.253 -5.228 1.00 95.62 85 ILE A CA 1
ATOM 675 C C . ILE A 1 85 ? -6.070 12.168 -4.244 1.00 95.62 85 ILE A C 1
ATOM 677 O O . ILE A 1 85 ? -7.032 12.365 -3.500 1.00 95.62 85 ILE A O 1
ATOM 681 N N . TYR A 1 86 ? -5.348 11.048 -4.181 1.00 95.38 86 TYR A N 1
ATOM 682 C CA . TYR A 1 86 ? -5.650 9.943 -3.270 1.00 95.38 86 TYR A CA 1
ATOM 683 C C . TYR A 1 86 ? -5.520 10.362 -1.798 1.00 95.38 86 TYR A C 1
ATOM 685 O O . TYR A 1 86 ? -6.339 9.950 -0.975 1.00 95.38 86 TYR A O 1
ATOM 693 N N . PHE A 1 87 ? -4.555 11.220 -1.458 1.00 96.50 87 PHE A N 1
ATOM 694 C CA . PHE A 1 87 ? -4.407 11.799 -0.119 1.00 96.50 87 PHE A CA 1
ATOM 695 C C . PHE A 1 87 ? -5.563 12.747 0.253 1.00 96.50 87 PHE A C 1
ATOM 697 O O . PHE A 1 87 ? -6.070 12.707 1.381 1.00 96.50 87 PHE A O 1
ATOM 704 N N . ILE A 1 88 ? -6.025 13.576 -0.688 1.00 95.94 88 ILE A N 1
ATOM 705 C CA . ILE A 1 88 ? -7.184 14.459 -0.483 1.00 95.94 88 ILE A CA 1
ATOM 706 C C . ILE A 1 88 ? -8.441 13.620 -0.239 1.00 95.94 88 ILE A C 1
ATOM 708 O O . ILE A 1 88 ? -9.129 13.825 0.762 1.00 95.94 88 ILE A O 1
ATOM 712 N N . ILE A 1 89 ? -8.705 12.633 -1.101 1.00 96.19 89 ILE A N 1
ATOM 713 C CA . ILE A 1 89 ? -9.844 11.718 -0.955 1.00 96.19 89 ILE A CA 1
ATOM 714 C C . ILE A 1 89 ? -9.783 10.992 0.390 1.00 96.19 89 ILE A C 1
ATOM 716 O O . ILE A 1 89 ? -10.784 10.935 1.104 1.00 96.19 89 ILE A O 1
ATOM 720 N N . SER A 1 90 ? -8.601 10.520 0.783 1.00 95.44 90 SER A N 1
ATOM 721 C CA . SER A 1 90 ? -8.391 9.914 2.096 1.00 95.44 90 SER A CA 1
ATOM 722 C C . SER A 1 90 ? -8.847 10.809 3.240 1.00 95.44 90 SER A C 1
ATOM 724 O O . SER A 1 90 ? -9.540 10.376 4.160 1.00 95.44 90 SER A O 1
ATOM 726 N N . SER A 1 91 ? -8.456 12.082 3.179 1.00 94.25 91 SER A N 1
ATOM 727 C CA . SER A 1 91 ? -8.758 13.062 4.217 1.00 94.25 91 SER A CA 1
ATOM 728 C C . SER A 1 91 ? -10.265 13.314 4.309 1.00 94.25 91 SER A C 1
ATOM 730 O O . SER A 1 91 ? -10.801 13.449 5.412 1.00 94.25 91 SER A O 1
ATOM 732 N N . LEU A 1 92 ? -10.975 13.297 3.174 1.00 94.81 92 LEU A N 1
ATOM 733 C CA . LEU A 1 92 ? -12.439 13.359 3.129 1.00 94.81 92 LEU A CA 1
ATOM 734 C C . LEU A 1 92 ? -13.065 12.131 3.805 1.00 94.81 92 LEU A C 1
ATOM 736 O O . LEU A 1 92 ? -13.867 12.284 4.729 1.00 94.81 92 LEU A O 1
ATOM 740 N N . VAL A 1 93 ? -12.655 10.921 3.408 1.00 94.75 93 VAL A N 1
ATOM 741 C CA . VAL A 1 93 ? -13.161 9.656 3.971 1.00 94.75 93 VAL A CA 1
ATOM 742 C C . VAL A 1 93 ? -12.903 9.591 5.477 1.00 94.75 93 VAL A C 1
ATOM 744 O O . VAL A 1 93 ? -13.832 9.378 6.259 1.00 94.75 93 VAL A O 1
ATOM 747 N N . ALA A 1 94 ? -11.674 9.855 5.920 1.00 93.00 94 ALA A N 1
ATOM 748 C CA . ALA A 1 94 ? -11.300 9.839 7.331 1.00 93.00 94 ALA A CA 1
ATOM 749 C C . ALA A 1 94 ? -12.089 10.864 8.168 1.00 93.00 94 ALA A C 1
ATOM 751 O O . ALA A 1 94 ? -12.473 10.575 9.306 1.00 93.00 94 ALA A O 1
ATOM 752 N N . SER A 1 95 ? -12.410 12.030 7.595 1.00 91.38 95 SER A N 1
ATOM 753 C CA . SER A 1 95 ? -13.221 13.064 8.257 1.00 91.38 95 SER A CA 1
ATOM 754 C C . SER A 1 95 ? -14.668 12.616 8.516 1.00 91.38 95 SER A C 1
ATOM 756 O O . SER A 1 95 ? -15.278 13.044 9.500 1.00 91.38 95 SER A O 1
ATOM 758 N N . THR A 1 96 ? -15.218 11.701 7.704 1.00 91.00 96 THR A N 1
ATOM 759 C CA . THR A 1 96 ? -16.547 11.112 7.971 1.00 91.00 96 THR A CA 1
ATOM 760 C C . THR A 1 96 ? -16.542 10.194 9.199 1.00 91.00 96 THR A C 1
ATOM 762 O O . THR A 1 96 ? -17.532 10.140 9.938 1.00 91.00 96 THR A O 1
ATOM 765 N N . LEU A 1 97 ? -15.414 9.526 9.467 1.00 88.19 97 LEU A N 1
ATOM 766 C CA . LEU A 1 97 ? -15.245 8.524 10.526 1.00 88.19 97 LEU A CA 1
ATOM 767 C C . LEU A 1 97 ? -14.904 9.175 11.869 1.00 88.19 97 LEU A C 1
ATOM 769 O O . LEU A 1 97 ? -15.499 8.844 12.892 1.00 88.19 97 LEU A O 1
ATOM 773 N N . GLY A 1 98 ? -13.967 10.127 11.872 1.00 72.69 98 GLY A N 1
ATOM 774 C CA . GLY A 1 98 ? -13.605 10.968 13.019 1.00 72.69 98 GLY A CA 1
ATOM 775 C C . GLY A 1 98 ? -12.873 10.280 14.184 1.00 72.69 98 GLY A C 1
ATOM 776 O O . GLY A 1 98 ? -12.251 10.984 14.978 1.00 72.69 98 GLY A O 1
ATOM 777 N N . LYS A 1 99 ? -12.906 8.943 14.294 1.00 84.25 99 LYS A N 1
ATOM 778 C CA . LYS A 1 99 ? -12.277 8.162 15.376 1.00 84.25 99 LYS A CA 1
ATOM 779 C C . LYS A 1 99 ? -11.527 6.935 14.854 1.00 84.25 99 LYS A C 1
ATOM 781 O O . LYS A 1 99 ? -11.915 6.341 13.847 1.00 84.25 99 LYS A O 1
ATOM 786 N N . LYS A 1 100 ? -10.475 6.536 15.573 1.00 84.94 100 LYS A N 1
ATOM 787 C CA . LYS A 1 100 ? -9.557 5.446 15.190 1.00 84.94 100 LYS A CA 1
ATOM 788 C C . LYS A 1 100 ? -10.211 4.080 15.324 1.00 84.94 100 LYS A C 1
ATOM 790 O O . LYS A 1 100 ? -10.069 3.241 14.444 1.00 84.94 100 LYS A O 1
ATOM 795 N N . GLU A 1 101 ? -10.991 3.895 16.382 1.00 85.56 101 GLU A N 1
ATOM 796 C CA . GLU A 1 101 ? -11.693 2.648 16.692 1.00 85.56 101 GLU A CA 1
ATOM 797 C C . GLU A 1 101 ? -12.701 2.299 15.589 1.00 85.56 101 GLU A C 1
ATOM 799 O O . GLU A 1 101 ? -12.913 1.132 15.268 1.00 85.56 101 GLU A O 1
ATOM 804 N N . ILE A 1 102 ? -13.289 3.324 14.962 1.00 88.69 102 ILE A N 1
ATOM 805 C CA . ILE A 1 102 ? -14.227 3.157 13.850 1.00 88.69 102 ILE A CA 1
ATOM 806 C C . ILE A 1 102 ? -13.481 2.707 12.587 1.00 88.69 102 ILE A C 1
ATOM 808 O O . ILE A 1 102 ? -13.938 1.786 11.915 1.00 88.69 102 ILE A O 1
ATOM 812 N N . ILE A 1 103 ? -12.327 3.308 12.278 1.00 89.94 103 ILE A N 1
ATOM 813 C CA . ILE A 1 103 ? -11.476 2.874 11.155 1.00 89.94 103 ILE A CA 1
ATOM 814 C C . ILE A 1 103 ? -11.028 1.433 11.350 1.00 89.94 103 ILE A C 1
ATOM 816 O O . ILE A 1 103 ? -11.165 0.626 10.437 1.00 89.94 103 ILE A O 1
ATOM 820 N N . TYR A 1 104 ? -10.548 1.106 12.549 1.00 88.56 104 TYR A N 1
ATOM 821 C CA . TYR A 1 104 ? -10.191 -0.256 12.924 1.00 88.56 104 TYR A CA 1
ATOM 822 C C . TYR A 1 104 ? -11.352 -1.231 12.662 1.00 88.56 104 TYR A C 1
ATOM 824 O O . TYR A 1 104 ? -11.160 -2.251 12.004 1.00 88.56 104 TYR A O 1
ATOM 832 N N . GLY A 1 105 ? -12.571 -0.889 13.092 1.00 92.00 105 GLY A N 1
ATOM 833 C CA . GLY A 1 105 ? -13.756 -1.711 12.846 1.00 92.00 105 GLY A CA 1
ATOM 834 C C . GLY A 1 105 ? -14.062 -1.914 11.358 1.00 92.00 105 GLY A C 1
ATOM 835 O O . GLY A 1 105 ? -14.364 -3.031 10.942 1.00 92.00 105 GLY A O 1
ATOM 836 N N . TYR A 1 106 ? -13.948 -0.867 10.535 1.00 94.75 106 TYR A N 1
ATOM 837 C CA . TYR A 1 106 ? -14.169 -0.995 9.091 1.00 94.75 106 TYR A CA 1
ATOM 838 C C . TYR A 1 106 ? -13.050 -1.745 8.363 1.00 94.75 106 TYR A C 1
ATOM 840 O O . TYR A 1 106 ? -13.358 -2.467 7.418 1.00 94.75 106 TYR A O 1
ATOM 848 N N . LEU A 1 107 ? -11.791 -1.647 8.811 1.00 95.12 107 LEU A N 1
ATOM 849 C CA . LEU A 1 107 ? -10.708 -2.497 8.302 1.00 95.12 107 LEU A CA 1
ATOM 850 C C . LEU A 1 107 ? -11.045 -3.971 8.528 1.00 95.12 107 LEU A C 1
ATOM 852 O O . LEU A 1 107 ? -11.023 -4.743 7.576 1.00 95.12 107 LEU A O 1
ATOM 856 N N . VAL A 1 108 ? -11.432 -4.345 9.753 1.00 94.88 108 VAL A N 1
ATOM 857 C CA . VAL A 1 108 ? -11.824 -5.727 10.087 1.00 94.88 108 VAL A CA 1
ATOM 858 C C . VAL A 1 108 ? -12.981 -6.207 9.212 1.00 94.88 108 VAL A C 1
ATOM 860 O O . VAL A 1 108 ? -12.898 -7.281 8.621 1.00 94.88 108 VAL A O 1
ATOM 863 N N . ASN A 1 109 ? -14.037 -5.401 9.076 1.00 95.44 109 ASN A N 1
ATOM 864 C CA . ASN A 1 109 ? -15.179 -5.754 8.231 1.00 95.44 109 ASN A CA 1
ATOM 865 C C . ASN A 1 109 ? -14.779 -5.913 6.758 1.00 95.44 109 ASN A C 1
ATOM 867 O O . ASN A 1 109 ? -15.263 -6.819 6.086 1.00 95.44 109 ASN A O 1
ATOM 871 N N . GLY A 1 110 ? -13.878 -5.058 6.267 1.00 96.12 110 GLY A N 1
ATOM 872 C CA . GLY A 1 110 ? -13.326 -5.159 4.922 1.00 96.12 110 GLY A CA 1
ATOM 873 C C . GLY A 1 110 ? -12.545 -6.454 4.711 1.00 96.12 110 GLY A C 1
ATOM 874 O O . GLY A 1 110 ? -12.767 -7.133 3.716 1.00 96.12 110 GLY A O 1
ATOM 875 N N . VAL A 1 111 ? -11.700 -6.846 5.670 1.00 96.12 111 VAL A N 1
ATOM 876 C CA . VAL A 1 111 ? -10.979 -8.129 5.629 1.00 96.12 111 VAL A CA 1
ATOM 877 C C . VAL A 1 111 ? -11.947 -9.309 5.601 1.00 96.12 111 VAL A C 1
ATOM 879 O O . VAL A 1 111 ? -11.763 -10.217 4.797 1.00 96.12 111 VAL A O 1
ATOM 882 N N . TYR A 1 112 ? -12.986 -9.303 6.439 1.00 96.62 112 TYR A N 1
ATOM 883 C CA . TYR A 1 112 ? -13.976 -10.382 6.439 1.00 96.62 112 TYR A CA 1
ATOM 884 C C . TYR A 1 112 ? -14.761 -10.459 5.133 1.00 96.62 112 TYR A C 1
ATOM 886 O O . TYR A 1 112 ? -15.033 -11.560 4.665 1.00 96.62 112 TYR A O 1
ATOM 894 N N . LEU A 1 113 ? -15.078 -9.319 4.515 1.00 96.56 113 LEU A N 1
ATOM 895 C CA . LEU A 1 113 ? -15.704 -9.313 3.198 1.00 96.56 113 LEU A CA 1
ATOM 896 C C . LEU A 1 113 ? -14.789 -9.953 2.144 1.00 96.56 113 LEU A C 1
ATOM 898 O O . LEU A 1 113 ? -15.252 -10.805 1.394 1.00 96.56 113 LEU A O 1
ATOM 902 N N . GLN A 1 114 ? -13.495 -9.608 2.133 1.00 96.44 114 GLN A N 1
ATOM 903 C CA . GLN A 1 114 ? -12.522 -10.247 1.239 1.00 96.44 114 GLN A CA 1
ATOM 904 C C . GLN A 1 114 ? -12.442 -11.758 1.492 1.00 96.44 114 GLN A C 1
ATOM 906 O O . GLN A 1 114 ? -12.527 -12.540 0.554 1.00 96.44 114 GLN A O 1
ATOM 911 N N . LEU A 1 115 ? -12.358 -12.180 2.758 1.00 95.19 115 LEU A N 1
ATOM 912 C CA . LEU A 1 115 ? -12.308 -13.594 3.133 1.00 95.19 115 LEU A CA 1
ATOM 913 C C . LEU A 1 115 ? -13.518 -14.371 2.601 1.00 95.19 115 LEU A C 1
ATOM 915 O O . LEU A 1 115 ? -13.351 -15.441 2.025 1.00 95.19 115 LEU A O 1
ATOM 919 N N . VAL A 1 116 ? -14.727 -13.835 2.782 1.00 96.06 116 VAL A N 1
ATOM 920 C CA . VAL A 1 116 ? -15.962 -14.472 2.304 1.00 96.06 116 VAL A CA 1
ATOM 921 C C . VAL A 1 116 ? -15.935 -14.640 0.785 1.00 96.06 116 VAL A C 1
ATOM 923 O O . VAL A 1 116 ? -16.257 -15.717 0.292 1.00 96.06 116 VAL A O 1
ATOM 926 N N . VAL A 1 117 ? -15.508 -13.612 0.047 1.00 96.19 117 VAL A N 1
ATOM 927 C CA . VAL A 1 117 ? -15.402 -13.659 -1.421 1.00 96.19 117 VAL A CA 1
ATOM 928 C C . VAL A 1 117 ? -14.400 -14.722 -1.859 1.00 96.19 117 VAL A C 1
ATOM 930 O O . VAL A 1 117 ? -14.747 -15.573 -2.672 1.00 96.19 117 VAL A O 1
ATOM 933 N N . ILE A 1 118 ? -13.205 -14.740 -1.261 1.00 94.06 118 ILE A N 1
ATOM 934 C CA . ILE A 1 118 ? -12.174 -15.741 -1.566 1.00 94.06 118 ILE A CA 1
ATOM 935 C C . ILE A 1 118 ? -12.707 -17.149 -1.314 1.00 94.06 118 ILE A C 1
ATOM 937 O O . ILE A 1 118 ? -12.528 -18.025 -2.151 1.00 94.06 118 ILE A O 1
ATOM 941 N N . VAL A 1 119 ? -13.381 -17.378 -0.184 1.00 92.88 119 VAL A N 1
ATOM 942 C CA . VAL A 1 119 ? -13.957 -18.688 0.148 1.00 92.88 119 VAL A CA 1
ATOM 943 C C . VAL A 1 119 ? -14.985 -19.118 -0.903 1.00 92.88 119 VAL A C 1
ATOM 945 O O . VAL A 1 119 ? -14.941 -20.261 -1.348 1.00 92.88 119 VAL A O 1
ATOM 948 N N . PHE A 1 120 ? -15.864 -18.222 -1.359 1.00 95.00 120 PHE A N 1
ATOM 949 C CA . PHE A 1 120 ? -16.796 -18.535 -2.447 1.00 95.00 120 PHE A CA 1
ATOM 950 C C . PHE A 1 120 ? -16.088 -18.832 -3.777 1.00 95.00 120 PHE A C 1
ATOM 952 O O . PHE A 1 120 ? -16.488 -19.764 -4.473 1.00 95.00 120 PHE A O 1
ATOM 959 N N . CYS A 1 121 ? -15.021 -18.103 -4.114 1.00 93.38 121 CYS A N 1
ATOM 960 C CA . CYS A 1 121 ? -14.209 -18.408 -5.293 1.00 93.38 121 CYS A CA 1
ATOM 961 C C . CYS A 1 121 ? -13.504 -19.769 -5.173 1.00 93.38 121 CYS A C 1
ATOM 963 O O . CYS A 1 121 ? -13.446 -20.516 -6.145 1.00 93.38 121 CYS A O 1
ATOM 965 N N . LEU A 1 122 ? -13.022 -20.133 -3.980 1.00 89.69 122 LEU A N 1
ATOM 966 C CA . LEU A 1 122 ? -12.411 -21.440 -3.712 1.00 89.69 122 LEU A CA 1
ATOM 967 C C . LEU A 1 122 ? -13.416 -22.597 -3.806 1.00 89.69 122 LEU A C 1
ATOM 969 O O . LEU A 1 122 ? -13.030 -23.702 -4.169 1.00 89.69 122 LEU A O 1
ATOM 973 N N . PHE A 1 123 ? -14.700 -22.344 -3.542 1.00 91.31 123 PHE A N 1
ATOM 974 C CA . PHE A 1 123 ? -15.792 -23.278 -3.844 1.00 91.31 123 PHE A CA 1
ATOM 975 C C . PHE A 1 123 ? -16.205 -23.282 -5.325 1.00 91.31 123 PHE A C 1
ATOM 977 O O . PHE A 1 123 ? -17.224 -23.875 -5.676 1.00 91.31 123 PHE A O 1
ATOM 984 N N . SER A 1 124 ? -15.433 -22.623 -6.192 1.00 90.12 124 SER A N 1
ATOM 985 C CA . SER A 1 124 ? -15.642 -22.573 -7.639 1.00 90.12 124 SER A CA 1
ATOM 986 C C . SER A 1 124 ? -17.014 -22.027 -8.046 1.00 90.12 124 SER A C 1
ATOM 988 O O . SER A 1 124 ? -17.586 -22.469 -9.039 1.00 90.12 124 SER A O 1
ATOM 990 N N . VAL A 1 125 ? -17.562 -21.063 -7.292 1.00 94.38 125 VAL A N 1
ATOM 991 C CA . VAL A 1 125 ? -18.837 -20.412 -7.635 1.00 94.38 125 VAL A CA 1
ATOM 992 C C . VAL A 1 125 ? -18.624 -19.460 -8.827 1.00 94.38 125 VAL A C 1
ATOM 994 O O . VAL A 1 125 ? -18.022 -18.400 -8.629 1.00 94.38 125 VAL A O 1
ATOM 997 N N . PRO A 1 126 ? -19.144 -19.760 -10.039 1.00 92.44 126 PRO A N 1
ATOM 998 C CA . PRO A 1 126 ? -18.729 -19.064 -11.265 1.00 92.44 126 PRO A CA 1
ATOM 999 C C . PRO A 1 126 ? -18.994 -17.556 -11.233 1.00 92.44 126 PRO A C 1
ATOM 1001 O O . PRO A 1 126 ? -18.089 -16.757 -11.440 1.00 92.44 126 PRO A O 1
ATOM 1004 N N . TYR A 1 127 ? -20.202 -17.151 -10.830 1.00 94.06 127 TYR A N 1
ATOM 1005 C CA . TYR A 1 127 ? -20.590 -15.736 -10.779 1.00 94.06 127 TYR A CA 1
ATOM 1006 C C . TYR A 1 127 ? -19.735 -14.890 -9.825 1.00 94.06 127 TYR A C 1
ATOM 1008 O O . TYR A 1 127 ? -19.597 -13.685 -10.025 1.00 94.06 127 TYR A O 1
ATOM 1016 N N . VAL A 1 128 ? -19.186 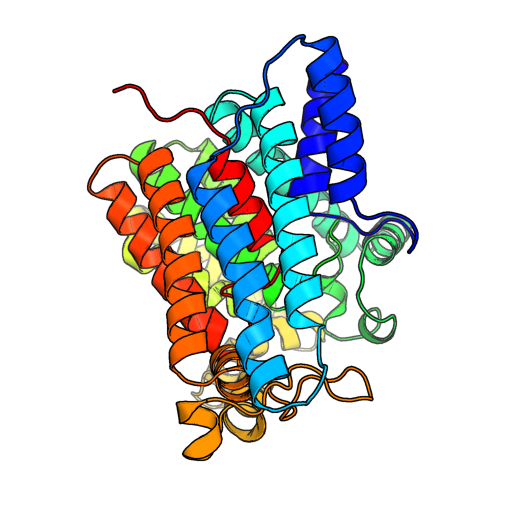-15.496 -8.765 1.00 94.81 128 VAL A N 1
ATOM 1017 C CA . VAL A 1 128 ? -18.332 -14.780 -7.805 1.00 94.81 128 VAL A CA 1
ATOM 1018 C C . VAL A 1 128 ? -16.921 -14.623 -8.367 1.00 94.81 128 VAL A C 1
ATOM 1020 O O . VAL A 1 128 ? -16.324 -13.563 -8.192 1.00 94.81 128 VAL A O 1
ATOM 1023 N N . ILE A 1 129 ? -16.423 -15.634 -9.083 1.00 93.31 129 ILE A N 1
ATOM 1024 C CA . ILE A 1 129 ? -15.135 -15.578 -9.784 1.00 93.31 129 ILE A CA 1
ATOM 1025 C C . ILE A 1 129 ? -15.178 -14.510 -10.878 1.00 93.31 129 ILE A C 1
ATOM 1027 O O . ILE A 1 129 ? -14.336 -13.614 -10.879 1.00 93.31 129 ILE A O 1
ATOM 1031 N N . ASP A 1 130 ? -16.202 -14.538 -11.735 1.00 92.38 130 ASP A N 1
ATOM 1032 C CA . ASP A 1 130 ? -16.379 -13.548 -12.804 1.00 92.38 130 ASP A CA 1
ATOM 1033 C C . ASP A 1 130 ? -16.469 -12.129 -12.236 1.00 92.38 130 ASP A C 1
ATOM 1035 O O . ASP A 1 130 ? -15.852 -11.192 -12.748 1.00 92.38 130 ASP A O 1
ATOM 1039 N N . PHE A 1 131 ? -17.200 -11.965 -11.127 1.00 93.38 131 PHE A N 1
ATOM 1040 C CA . PHE A 1 131 ? -17.265 -10.690 -10.428 1.00 93.38 131 PHE A CA 1
ATOM 1041 C C . PHE A 1 131 ? -15.892 -10.253 -9.900 1.00 93.38 131 PHE A C 1
ATOM 1043 O O . PHE A 1 131 ? -15.513 -9.102 -10.115 1.00 93.38 131 PHE A O 1
ATOM 1050 N N . ALA A 1 132 ? -15.140 -11.143 -9.244 1.00 92.94 132 ALA A N 1
ATOM 1051 C CA . ALA A 1 132 ? -13.807 -10.836 -8.730 1.00 92.94 132 ALA A CA 1
ATOM 1052 C C . ALA A 1 132 ? -12.854 -10.418 -9.864 1.00 92.94 132 ALA A C 1
ATOM 1054 O O . ALA A 1 132 ? -12.203 -9.379 -9.772 1.00 92.94 132 ALA A O 1
ATOM 1055 N N . TYR A 1 133 ? -12.856 -11.135 -10.989 1.00 91.44 133 TYR A N 1
ATOM 1056 C CA . TYR A 1 133 ? -12.070 -10.762 -12.168 1.00 91.44 133 TYR A CA 1
ATOM 1057 C C . TYR A 1 133 ? -12.502 -9.414 -12.758 1.00 91.44 133 TYR A C 1
ATOM 1059 O O . TYR A 1 133 ? -11.656 -8.598 -13.118 1.00 91.44 133 TYR A O 1
ATOM 1067 N N . SER A 1 134 ? -13.806 -9.117 -12.778 1.00 90.00 134 SER A N 1
ATOM 1068 C CA . SER A 1 134 ? -14.340 -7.865 -13.338 1.00 90.00 134 SER A CA 1
ATOM 1069 C C . SER A 1 134 ? -13.941 -6.593 -12.579 1.00 90.00 134 SER A C 1
ATOM 1071 O O . SER A 1 134 ? -14.109 -5.489 -13.106 1.00 90.00 134 SER A O 1
ATOM 1073 N N . VAL A 1 135 ? -13.445 -6.733 -11.342 1.00 91.75 135 VAL A N 1
ATOM 1074 C CA . VAL A 1 135 ? -13.026 -5.608 -10.494 1.00 91.75 135 VAL A CA 1
ATOM 1075 C C . VAL A 1 135 ? -11.506 -5.424 -10.416 1.00 91.75 135 VAL A C 1
ATOM 1077 O O . VAL A 1 135 ? -11.043 -4.508 -9.727 1.00 91.75 135 VAL A O 1
ATOM 1080 N N . HIS A 1 136 ? -10.736 -6.241 -11.142 1.00 88.38 136 HIS A N 1
ATOM 1081 C CA . HIS A 1 136 ? -9.275 -6.204 -11.199 1.00 88.38 136 HIS A CA 1
ATOM 1082 C C . HIS A 1 136 ? -8.738 -5.451 -12.425 1.00 88.38 136 HIS A C 1
ATOM 1084 O O . HIS A 1 136 ? -9.401 -5.339 -13.449 1.00 88.38 136 HIS A O 1
ATOM 1090 N N . THR A 1 137 ? -7.496 -4.948 -12.334 1.00 84.75 137 THR A N 1
ATOM 1091 C CA . THR A 1 137 ? -6.744 -4.418 -13.494 1.00 84.75 137 THR A CA 1
ATOM 1092 C C . THR A 1 137 ? -5.798 -5.432 -14.122 1.00 84.75 137 THR A C 1
ATOM 1094 O O . THR A 1 137 ? -4.967 -5.053 -14.946 1.00 84.75 137 THR A O 1
ATOM 1097 N N . ALA A 1 138 ? -5.838 -6.685 -13.671 1.00 84.00 138 ALA A N 1
ATOM 1098 C CA . ALA A 1 138 ? -4.966 -7.721 -14.192 1.00 84.00 138 ALA A CA 1
ATOM 1099 C C . ALA A 1 138 ? -5.344 -8.063 -15.639 1.00 84.00 138 ALA A C 1
ATOM 1101 O O . ALA A 1 138 ? -6.504 -7.989 -16.034 1.00 84.00 138 ALA A O 1
ATOM 1102 N N . ASP A 1 139 ? -4.331 -8.418 -16.419 1.00 82.62 139 ASP A N 1
ATOM 1103 C CA . ASP A 1 139 ? -4.494 -8.912 -17.782 1.00 82.62 139 ASP A CA 1
ATOM 1104 C C . ASP A 1 139 ? -5.253 -10.253 -17.770 1.00 82.62 139 ASP A C 1
ATOM 1106 O O . ASP A 1 139 ? -5.028 -11.090 -16.891 1.00 82.62 139 ASP A O 1
ATOM 1110 N N . ILE A 1 140 ? -6.117 -10.464 -18.766 1.00 84.94 140 ILE A N 1
ATOM 1111 C CA . ILE A 1 140 ? -6.968 -11.654 -18.916 1.00 84.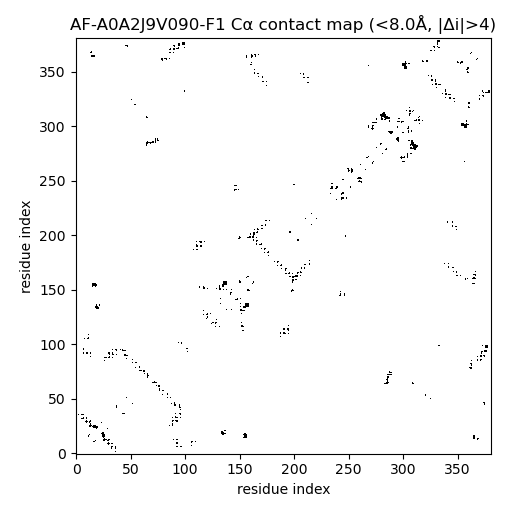94 140 ILE A CA 1
ATOM 1112 C C . ILE A 1 140 ? -6.128 -12.935 -18.920 1.00 84.94 140 ILE A C 1
ATOM 1114 O O . ILE A 1 140 ? -6.574 -13.960 -18.415 1.00 84.94 140 ILE A O 1
ATOM 1118 N N . LYS A 1 141 ? -4.876 -12.879 -19.396 1.00 85.25 141 LYS A N 1
ATOM 1119 C CA . LYS A 1 141 ? -3.958 -14.032 -19.375 1.00 85.25 141 LYS A CA 1
ATOM 1120 C C . LYS A 1 141 ? -3.736 -14.643 -17.984 1.00 85.25 141 LYS A C 1
ATOM 1122 O O . LYS A 1 141 ? -3.316 -15.789 -17.888 1.00 85.25 141 LYS A O 1
ATOM 1127 N N . PHE A 1 142 ? -3.970 -13.884 -16.910 1.00 86.12 142 PHE A N 1
ATOM 1128 C CA . PHE A 1 142 ? -3.827 -14.373 -15.537 1.00 86.12 142 PHE A CA 1
ATOM 1129 C C . PHE A 1 142 ? -5.073 -15.096 -15.013 1.00 86.12 142 PHE A C 1
ATOM 1131 O O . PHE A 1 142 ? -5.013 -15.678 -13.934 1.00 86.12 142 PHE A O 1
ATOM 1138 N N . HIS A 1 143 ? -6.194 -15.063 -15.738 1.00 85.56 143 HIS A N 1
ATOM 1139 C CA . HIS A 1 143 ? -7.426 -15.737 -15.322 1.00 85.56 143 HIS A CA 1
ATOM 1140 C C . HIS A 1 143 ? -7.288 -17.261 -15.403 1.00 85.56 143 HIS A C 1
ATOM 1142 O O . HIS A 1 143 ? -7.796 -17.965 -14.537 1.00 85.56 143 HIS A O 1
ATOM 1148 N N . ASP A 1 144 ? -6.520 -17.751 -16.377 1.00 83.12 144 ASP A N 1
ATOM 1149 C CA . ASP A 1 144 ? -6.292 -19.182 -16.607 1.00 83.12 144 ASP A CA 1
ATOM 1150 C C . ASP A 1 144 ? -4.902 -19.650 -16.143 1.00 83.12 144 ASP A C 1
ATOM 1152 O O . ASP A 1 144 ? -4.463 -20.750 -16.478 1.00 83.12 144 ASP A O 1
ATOM 1156 N N . SER A 1 145 ? -4.179 -18.819 -15.385 1.00 85.25 145 SER A N 1
ATOM 1157 C CA . SER A 1 145 ? -2.833 -19.152 -14.916 1.00 85.25 145 SER A CA 1
ATOM 1158 C C . SER A 1 145 ? -2.828 -19.757 -13.513 1.00 85.25 145 SER A C 1
ATOM 1160 O O . SER A 1 145 ? -3.796 -19.675 -12.752 1.00 85.25 145 SER A O 1
ATOM 1162 N N . GLU A 1 146 ? -1.674 -20.281 -13.105 1.00 80.50 146 GLU A N 1
ATOM 1163 C CA . GLU A 1 146 ? -1.396 -20.756 -11.748 1.00 80.50 146 GLU A CA 1
ATOM 1164 C C . GLU A 1 146 ? -1.559 -19.666 -10.673 1.00 80.50 146 GLU A C 1
ATOM 1166 O O . GLU A 1 146 ? -1.545 -19.948 -9.478 1.00 80.50 146 GLU A O 1
ATOM 1171 N N . GLN A 1 147 ? -1.724 -18.406 -11.084 1.00 85.25 147 GLN A N 1
ATOM 1172 C CA . GLN A 1 147 ? -1.862 -17.241 -10.212 1.00 85.25 147 GLN A CA 1
ATOM 1173 C C . GLN A 1 147 ? -3.290 -16.701 -10.155 1.00 85.25 147 GLN A C 1
ATOM 1175 O O . GLN A 1 147 ? -3.525 -15.725 -9.441 1.00 85.25 147 GLN A O 1
ATOM 1180 N N . ALA A 1 148 ? -4.243 -17.331 -10.847 1.00 87.56 148 ALA A N 1
ATOM 1181 C CA . ALA A 1 148 ? -5.638 -16.902 -10.918 1.00 87.56 148 ALA A CA 1
ATOM 1182 C C . ALA A 1 148 ? -6.277 -16.695 -9.534 1.00 87.56 148 ALA A C 1
ATOM 1184 O O . ALA A 1 148 ? -7.040 -15.752 -9.322 1.00 87.56 148 ALA A O 1
ATOM 1185 N N . TYR A 1 149 ? -5.895 -17.519 -8.551 1.00 88.12 149 TYR A N 1
ATOM 1186 C CA . TYR A 1 149 ? -6.361 -17.413 -7.166 1.00 88.12 149 TYR A CA 1
ATOM 1187 C C . TYR A 1 149 ? -6.026 -16.064 -6.500 1.00 88.12 149 TYR A C 1
ATOM 1189 O O . TYR A 1 149 ? -6.713 -15.637 -5.571 1.00 88.12 149 TYR A O 1
ATOM 1197 N N . ARG A 1 150 ? -4.991 -15.360 -6.981 1.00 90.12 150 ARG A N 1
ATOM 1198 C CA . ARG A 1 150 ? -4.596 -14.028 -6.489 1.00 90.12 150 ARG A CA 1
ATOM 1199 C C . ARG A 1 150 ? -5.557 -12.926 -6.924 1.00 90.12 150 ARG A C 1
ATOM 1201 O O . ARG A 1 150 ? -5.452 -11.811 -6.416 1.00 90.12 150 ARG A O 1
ATOM 1208 N N . LEU A 1 151 ? -6.471 -13.237 -7.842 1.00 92.62 151 LEU A N 1
ATOM 1209 C CA . LEU A 1 151 ? -7.501 -12.338 -8.356 1.00 92.62 151 LEU A CA 1
ATOM 1210 C C . LEU A 1 151 ? -8.867 -12.564 -7.683 1.00 92.62 151 LEU A C 1
ATOM 1212 O O . LEU A 1 151 ? -9.858 -11.958 -8.072 1.00 92.62 151 LEU A O 1
ATOM 1216 N N . PHE A 1 152 ? -8.954 -13.420 -6.657 1.00 93.88 152 PHE A N 1
ATOM 1217 C CA . PHE A 1 152 ? -10.197 -13.700 -5.918 1.00 93.88 152 PHE A CA 1
ATOM 1218 C C . PHE A 1 152 ? -10.568 -12.619 -4.891 1.00 93.88 152 PHE A C 1
ATOM 1220 O O . PHE A 1 152 ? -11.225 -12.894 -3.887 1.00 93.88 152 PHE A O 1
ATOM 1227 N N . PHE A 1 153 ? -10.143 -11.381 -5.124 1.00 95.19 153 PHE A N 1
ATOM 1228 C CA . PHE A 1 153 ? -10.332 -10.267 -4.209 1.00 95.19 153 PHE A CA 1
ATOM 1229 C C . PHE A 1 153 ? -11.161 -9.169 -4.862 1.00 95.19 153 PHE A C 1
ATOM 1231 O O . PHE A 1 153 ? -11.127 -8.953 -6.066 1.00 95.19 153 PHE A O 1
ATOM 1238 N N . ILE A 1 154 ? -11.872 -8.400 -4.042 1.00 94.81 154 ILE A N 1
ATOM 1239 C CA . ILE A 1 154 ? -12.543 -7.186 -4.500 1.00 94.81 154 ILE A CA 1
ATOM 1240 C C . ILE A 1 154 ? -11.551 -6.029 -4.407 1.00 94.81 154 ILE A C 1
ATOM 1242 O O . ILE A 1 154 ? -11.531 -5.291 -3.420 1.00 94.81 154 ILE A O 1
ATOM 1246 N N . THR A 1 155 ? -10.682 -5.897 -5.403 1.00 93.81 155 THR A N 1
ATOM 1247 C CA . THR A 1 155 ? -9.679 -4.829 -5.485 1.00 93.81 155 THR A CA 1
ATOM 1248 C C . THR A 1 155 ? -9.179 -4.681 -6.917 1.00 93.81 155 THR A C 1
ATOM 1250 O O . THR A 1 155 ? -9.264 -5.613 -7.700 1.00 93.81 155 THR A O 1
ATOM 1253 N N . SER A 1 156 ? -8.614 -3.524 -7.264 1.00 88.56 156 SER A N 1
ATOM 1254 C CA . SER A 1 156 ? -7.912 -3.379 -8.541 1.00 88.56 156 SER A CA 1
ATOM 1255 C C . SER A 1 156 ? -6.517 -4.004 -8.540 1.00 88.56 156 SER A C 1
ATOM 1257 O O . SER A 1 156 ? -6.036 -4.399 -9.598 1.00 88.56 156 SER A O 1
ATOM 1259 N N . SER A 1 157 ? -5.854 -4.086 -7.383 1.00 87.12 157 SER A N 1
ATOM 1260 C CA . SER A 1 157 ? -4.446 -4.485 -7.281 1.00 87.12 157 SER A CA 1
ATOM 1261 C C . SER A 1 157 ? -4.299 -5.985 -7.070 1.00 87.12 157 SER A C 1
ATOM 1263 O O . SER A 1 157 ? -5.017 -6.569 -6.275 1.00 87.12 157 SER A O 1
ATOM 1265 N N . ALA A 1 158 ? -3.284 -6.593 -7.674 1.00 85.75 158 ALA A N 1
ATOM 1266 C CA . ALA A 1 158 ? -2.946 -7.996 -7.451 1.00 85.75 158 ALA A CA 1
ATOM 1267 C C . ALA A 1 158 ? -1.439 -8.168 -7.205 1.00 85.75 158 ALA A C 1
ATOM 1269 O O . ALA A 1 158 ? -0.672 -7.200 -7.249 1.00 85.75 158 ALA A O 1
ATOM 1270 N N . PHE A 1 159 ? -1.023 -9.408 -6.952 1.00 88.12 159 PHE A N 1
ATOM 1271 C CA . PHE A 1 159 ? 0.383 -9.810 -6.869 1.00 88.12 159 PHE A CA 1
ATOM 1272 C C . PHE A 1 159 ? 1.171 -9.057 -5.778 1.00 88.12 159 PHE A C 1
ATOM 1274 O O . PHE A 1 159 ? 0.681 -8.837 -4.670 1.00 88.12 159 PHE A O 1
ATOM 1281 N N . PHE A 1 160 ? 2.415 -8.671 -6.077 1.00 89.81 160 PHE A N 1
ATOM 1282 C CA . PHE A 1 160 ? 3.390 -8.183 -5.106 1.00 89.81 160 PHE A CA 1
ATOM 1283 C C . PHE A 1 160 ? 2.918 -6.980 -4.276 1.00 89.81 160 PHE A C 1
ATOM 1285 O O . PHE A 1 160 ? 2.981 -7.020 -3.046 1.00 89.81 160 PHE A O 1
ATOM 1292 N N . GLN A 1 161 ? 2.419 -5.924 -4.928 1.00 89.56 161 GLN A N 1
ATOM 1293 C CA . GLN A 1 161 ? 1.951 -4.712 -4.239 1.00 89.56 161 GLN A CA 1
ATOM 1294 C C . GLN A 1 161 ? 0.809 -5.029 -3.267 1.00 89.56 161 GLN A C 1
ATOM 1296 O O . GLN A 1 161 ? 0.701 -4.435 -2.191 1.00 89.56 161 GLN A O 1
ATOM 1301 N N . PHE A 1 162 ? -0.021 -6.014 -3.615 1.00 92.69 162 PHE A N 1
ATOM 1302 C CA . PHE A 1 162 ? -1.114 -6.441 -2.763 1.00 92.69 162 PHE A CA 1
ATOM 1303 C C . PHE A 1 162 ? -0.634 -7.299 -1.585 1.00 92.69 162 PHE A C 1
ATOM 1305 O O . PHE A 1 162 ? -1.073 -7.079 -0.456 1.00 92.69 162 PHE A O 1
ATOM 1312 N N . SER A 1 163 ? 0.345 -8.185 -1.794 1.00 94.00 163 SER A N 1
ATOM 1313 C CA . SER A 1 163 ? 1.019 -8.893 -0.695 1.00 94.00 163 SER A CA 1
ATOM 1314 C C . SER A 1 163 ? 1.700 -7.952 0.290 1.00 94.00 163 SER A C 1
ATOM 1316 O O . SER A 1 163 ? 1.657 -8.191 1.497 1.00 94.00 163 SER A O 1
ATOM 1318 N N . LEU A 1 164 ? 2.293 -6.862 -0.198 1.00 95.88 164 LEU A N 1
ATOM 1319 C CA . LEU A 1 164 ? 2.877 -5.831 0.653 1.00 95.88 164 LEU A CA 1
ATOM 1320 C C . LEU A 1 164 ? 1.814 -5.117 1.496 1.00 95.88 164 LEU A C 1
ATOM 1322 O O . LEU A 1 164 ? 2.006 -4.948 2.702 1.00 95.88 164 LEU A O 1
ATOM 1326 N N . PHE A 1 165 ? 0.677 -4.751 0.894 1.00 96.94 165 PHE A N 1
ATOM 1327 C CA . PHE A 1 165 ? -0.463 -4.192 1.626 1.00 96.94 165 PHE A CA 1
ATOM 1328 C C . PHE A 1 165 ? -0.916 -5.125 2.759 1.00 96.94 165 PHE A C 1
ATOM 1330 O O . PHE A 1 165 ? -1.014 -4.684 3.906 1.00 96.94 165 PHE A O 1
ATOM 1337 N N . TRP A 1 166 ? -1.123 -6.416 2.475 1.00 96.44 166 TRP A N 1
ATOM 1338 C CA . TRP A 1 166 ? -1.508 -7.394 3.497 1.00 96.44 166 TRP A CA 1
ATOM 1339 C C . TRP A 1 166 ? -0.429 -7.586 4.566 1.00 96.44 166 TRP A C 1
ATOM 1341 O O . TRP A 1 166 ? -0.765 -7.708 5.743 1.00 96.44 166 TRP A O 1
ATOM 1351 N N . GLY A 1 167 ? 0.853 -7.556 4.195 1.00 96.25 167 GLY A N 1
ATOM 1352 C CA . GLY A 1 167 ? 1.974 -7.650 5.134 1.00 96.25 167 GLY A CA 1
ATOM 1353 C C . GLY A 1 167 ? 2.009 -6.482 6.122 1.00 96.25 167 GLY A C 1
ATOM 1354 O O . GLY A 1 167 ? 2.129 -6.683 7.330 1.00 96.25 167 GLY A O 1
ATOM 1355 N N . VAL A 1 168 ? 1.818 -5.251 5.641 1.00 97.50 168 VAL A N 1
ATOM 1356 C CA . VAL A 1 168 ? 1.741 -4.068 6.513 1.00 97.50 168 VAL A CA 1
ATOM 1357 C C . VAL A 1 168 ? 0.442 -4.044 7.324 1.00 97.50 168 VAL A C 1
ATOM 1359 O O . VAL A 1 168 ? 0.457 -3.649 8.491 1.00 97.50 168 VAL A O 1
ATOM 1362 N N . LEU A 1 169 ? -0.678 -4.507 6.763 1.00 97.19 169 LEU A N 1
ATOM 1363 C CA . LEU A 1 169 ? -1.931 -4.649 7.505 1.00 97.19 169 LEU A CA 1
ATOM 1364 C C . LEU A 1 169 ? -1.788 -5.673 8.644 1.00 97.19 169 LEU A C 1
ATOM 1366 O O . LEU A 1 169 ? -2.221 -5.416 9.766 1.00 97.19 169 LEU A O 1
ATOM 1370 N N . PHE A 1 170 ? -1.114 -6.795 8.394 1.00 96.00 170 PHE A N 1
ATOM 1371 C CA . PHE A 1 170 ? -0.749 -7.764 9.424 1.00 96.00 170 PHE A CA 1
ATOM 1372 C C . PHE A 1 170 ? 0.142 -7.131 10.497 1.00 96.00 170 PHE A C 1
ATOM 1374 O O . PHE A 1 170 ? -0.148 -7.265 11.687 1.00 96.00 170 PHE A O 1
ATOM 1381 N N . ASN A 1 171 ? 1.156 -6.357 10.096 1.00 96.38 171 ASN A N 1
ATOM 1382 C CA . ASN A 1 171 ? 2.020 -5.610 11.012 1.00 96.38 171 ASN A CA 1
ATOM 1383 C C . ASN A 1 171 ? 1.221 -4.669 11.930 1.00 96.38 171 ASN A C 1
ATOM 1385 O O . ASN A 1 171 ? 1.419 -4.647 13.147 1.00 96.38 171 ASN A O 1
ATOM 1389 N N . LEU A 1 172 ? 0.266 -3.930 11.355 1.00 95.81 172 LEU A N 1
ATOM 1390 C CA . LEU A 1 172 ? -0.646 -3.039 12.073 1.00 95.81 172 LEU A CA 1
ATOM 1391 C C . LEU A 1 172 ? -1.478 -3.808 13.105 1.00 95.81 172 LEU A C 1
ATOM 1393 O O . LEU A 1 172 ? -1.541 -3.413 14.269 1.00 95.81 172 LEU A O 1
ATOM 1397 N N . PHE A 1 173 ? -2.088 -4.924 12.715 1.00 93.75 173 PHE A N 1
ATOM 1398 C CA . PHE A 1 173 ? -2.930 -5.709 13.617 1.00 93.75 173 PHE A CA 1
ATOM 1399 C C . PHE A 1 173 ? -2.131 -6.430 14.707 1.00 93.75 173 PHE A C 1
ATOM 1401 O O . PHE A 1 173 ? -2.596 -6.504 15.846 1.00 93.75 173 PHE A O 1
ATOM 1408 N N . MET A 1 174 ? -0.905 -6.872 14.418 1.00 92.38 174 MET A N 1
ATOM 1409 C CA . MET A 1 174 ? 0.023 -7.383 15.431 1.00 92.38 174 MET A CA 1
ATOM 1410 C C . MET A 1 174 ? 0.393 -6.301 16.447 1.00 92.38 174 MET A C 1
ATOM 1412 O O . MET A 1 174 ? 0.369 -6.558 17.656 1.00 92.38 174 MET A O 1
ATOM 1416 N N . ALA A 1 175 ? 0.645 -5.072 15.985 1.00 92.69 175 ALA A N 1
ATOM 1417 C CA . ALA A 1 175 ? 0.889 -3.935 16.861 1.00 92.69 175 ALA A CA 1
ATOM 1418 C C . ALA A 1 175 ? -0.311 -3.679 17.784 1.00 92.69 175 ALA A C 1
ATOM 1420 O O . ALA A 1 175 ? -0.136 -3.627 19.003 1.00 92.69 175 ALA A O 1
ATOM 1421 N N . ILE A 1 176 ? -1.529 -3.580 17.237 1.00 91.06 176 ILE A N 1
ATOM 1422 C CA . ILE A 1 176 ? -2.760 -3.347 18.017 1.00 91.06 176 ILE A CA 1
ATOM 1423 C C . ILE A 1 176 ? -2.989 -4.493 19.014 1.00 91.06 176 ILE A C 1
ATOM 1425 O O . ILE A 1 176 ? -3.189 -4.251 20.208 1.00 91.06 176 ILE A O 1
ATOM 1429 N N . TYR A 1 177 ? -2.866 -5.748 18.569 1.00 88.88 177 TYR A N 1
ATOM 1430 C CA . TYR A 1 177 ? -3.009 -6.918 19.433 1.00 88.88 177 TYR A CA 1
ATOM 1431 C C . TYR A 1 177 ? -1.992 -6.931 20.570 1.00 88.88 177 TYR A C 1
ATOM 1433 O O . TYR A 1 177 ? -2.312 -7.359 21.682 1.00 88.88 177 TYR A O 1
ATOM 1441 N N . ASN A 1 178 ? -0.762 -6.469 20.330 1.00 87.69 178 ASN A N 1
ATOM 1442 C CA . ASN A 1 178 ? 0.254 -6.441 21.370 1.00 87.69 178 ASN A CA 1
ATOM 1443 C C . ASN A 1 178 ? -0.120 -5.512 22.534 1.00 87.69 178 ASN A C 1
ATOM 1445 O O . ASN A 1 178 ? 0.276 -5.797 23.665 1.00 87.69 178 ASN A O 1
ATOM 1449 N N . ARG A 1 179 ? -0.924 -4.475 22.283 1.00 84.44 179 ARG A N 1
ATOM 1450 C CA . ARG A 1 179 ? -1.436 -3.562 23.309 1.00 84.44 179 ARG A CA 1
ATOM 1451 C C . ARG A 1 179 ? -2.734 -4.059 23.938 1.00 84.44 179 ARG A C 1
ATOM 1453 O O . ARG A 1 179 ? -2.813 -4.164 25.153 1.00 84.44 179 ARG A O 1
ATOM 1460 N N . GLU A 1 180 ? -3.739 -4.362 23.122 1.00 85.12 180 GLU A N 1
ATOM 1461 C CA . GLU A 1 180 ? -5.098 -4.624 23.619 1.00 85.12 180 GLU A CA 1
ATOM 1462 C C . GLU A 1 180 ? -5.311 -6.061 24.104 1.00 85.12 180 GLU A C 1
ATOM 1464 O O . GLU A 1 180 ? -6.214 -6.320 24.892 1.00 85.12 180 GLU A O 1
ATOM 1469 N N . LYS A 1 181 ? -4.508 -7.017 23.615 1.00 83.75 181 LYS A N 1
ATOM 1470 C CA . LYS A 1 181 ? -4.616 -8.458 23.915 1.00 83.75 181 LYS A CA 1
ATOM 1471 C C . LYS A 1 181 ? -6.023 -9.057 23.698 1.00 83.75 181 LYS A C 1
ATOM 1473 O O . LYS A 1 181 ? -6.336 -10.103 24.262 1.00 83.75 181 LYS A O 1
ATOM 1478 N N . ASN A 1 182 ? -6.848 -8.452 22.844 1.00 83.38 182 ASN A N 1
ATOM 1479 C CA . ASN A 1 182 ? -8.235 -8.858 22.601 1.00 83.38 182 ASN A CA 1
ATOM 1480 C C . ASN A 1 182 ? -8.337 -10.052 21.629 1.00 83.38 182 ASN A C 1
ATOM 1482 O O . ASN A 1 182 ? -7.722 -10.049 20.562 1.00 83.38 182 ASN A O 1
ATOM 1486 N N . ALA A 1 183 ? -9.158 -11.052 21.967 1.00 81.88 183 ALA A N 1
ATOM 1487 C CA . ALA A 1 183 ? -9.405 -12.231 21.133 1.00 81.88 183 ALA A CA 1
ATOM 1488 C C . ALA A 1 183 ? -10.036 -11.897 19.768 1.00 81.88 183 ALA A C 1
ATOM 1490 O O . ALA A 1 183 ? -9.725 -12.550 18.778 1.00 81.88 183 ALA A O 1
ATOM 1491 N N . LYS A 1 184 ? -10.858 -10.843 19.672 1.00 84.44 184 LYS A N 1
ATOM 1492 C CA . LYS A 1 184 ? -11.430 -10.408 18.383 1.00 84.44 184 LYS A CA 1
ATOM 1493 C C . LYS A 1 184 ? -10.350 -9.981 17.385 1.00 84.44 184 LYS A C 1
ATOM 1495 O O . LYS A 1 184 ? -10.497 -10.224 16.192 1.00 84.44 184 LYS A O 1
ATOM 1500 N N . ILE A 1 185 ? -9.253 -9.394 17.872 1.00 86.56 185 ILE A N 1
ATOM 1501 C CA . ILE A 1 185 ? -8.116 -9.013 17.025 1.00 86.56 185 ILE A CA 1
ATOM 1502 C C . ILE A 1 185 ? -7.387 -10.264 16.525 1.00 86.56 185 ILE A C 1
ATOM 1504 O O . ILE A 1 185 ? -6.951 -10.278 15.384 1.00 86.56 185 ILE A O 1
ATOM 1508 N N . LEU A 1 186 ? -7.292 -11.331 17.328 1.00 85.06 186 LEU A N 1
ATOM 1509 C CA . LEU A 1 186 ? -6.701 -12.597 16.873 1.00 85.06 186 LEU A CA 1
ATOM 1510 C C . LEU A 1 186 ? -7.479 -13.211 15.705 1.00 85.06 186 LEU A C 1
ATOM 1512 O O . LEU A 1 186 ? -6.860 -13.692 14.763 1.00 85.06 186 LEU A O 1
ATOM 1516 N N . VAL A 1 187 ? -8.814 -13.155 15.739 1.00 85.81 187 VAL A N 1
ATOM 1517 C CA . VAL A 1 187 ? -9.651 -13.622 14.619 1.00 85.81 187 VAL A CA 1
ATOM 1518 C C . VAL A 1 187 ? -9.399 -12.780 13.366 1.00 85.81 187 VAL A C 1
ATOM 1520 O O . VAL A 1 187 ? -9.228 -13.329 12.280 1.00 85.81 187 VAL A O 1
ATOM 1523 N N . ALA A 1 188 ? -9.296 -11.456 13.516 1.00 89.81 188 ALA A N 1
ATOM 1524 C CA . ALA A 1 188 ? -8.938 -10.575 12.408 1.00 89.81 188 ALA A CA 1
ATOM 1525 C C . ALA A 1 188 ? -7.527 -10.871 11.868 1.00 89.81 188 ALA A C 1
ATOM 1527 O O . ALA A 1 188 ? -7.352 -10.935 10.658 1.00 89.81 188 ALA A O 1
ATOM 1528 N N . ILE A 1 189 ? -6.540 -11.113 12.739 1.00 91.00 189 ILE A N 1
ATOM 1529 C CA . ILE A 1 189 ? -5.179 -11.518 12.350 1.00 91.00 189 ILE A CA 1
ATOM 1530 C C . ILE A 1 189 ? -5.216 -12.821 11.552 1.00 91.00 189 ILE A C 1
ATOM 1532 O O . ILE A 1 189 ? -4.578 -12.896 10.512 1.00 91.00 189 ILE A O 1
ATOM 1536 N N . PHE A 1 190 ? -5.983 -13.823 11.987 1.00 86.56 190 PHE A N 1
ATOM 1537 C CA . PHE A 1 190 ? -6.128 -15.077 11.247 1.00 86.56 190 PHE A CA 1
ATOM 1538 C C . PHE A 1 190 ? -6.710 -14.852 9.843 1.00 86.56 190 PHE A C 1
ATOM 1540 O O . PHE A 1 190 ? -6.162 -15.353 8.863 1.00 86.56 190 PHE A O 1
ATOM 1547 N N . ALA A 1 191 ? -7.768 -14.041 9.732 1.00 89.25 191 ALA A N 1
ATOM 1548 C CA . ALA A 1 191 ? -8.353 -13.683 8.441 1.00 89.25 191 ALA A CA 1
ATOM 1549 C C . ALA A 1 191 ? -7.365 -12.907 7.548 1.00 89.25 191 ALA A C 1
ATOM 1551 O O . ALA A 1 191 ? -7.249 -13.204 6.363 1.00 89.25 191 ALA A O 1
ATOM 1552 N N . ILE A 1 192 ? -6.605 -11.964 8.119 1.00 94.12 192 ILE A N 1
ATOM 1553 C CA . ILE A 1 192 ? -5.531 -11.234 7.428 1.00 94.12 192 ILE A CA 1
ATOM 1554 C C . ILE A 1 192 ? -4.454 -12.198 6.933 1.00 94.12 192 ILE A C 1
ATOM 1556 O O . ILE A 1 192 ? -4.006 -12.052 5.804 1.00 94.12 192 ILE A O 1
ATOM 1560 N N . THR A 1 193 ? -4.043 -13.177 7.742 1.00 90.94 193 THR A N 1
ATOM 1561 C CA . THR A 1 193 ? -3.048 -14.182 7.346 1.00 90.94 193 THR A CA 1
ATOM 1562 C C . THR A 1 193 ? -3.540 -15.009 6.169 1.00 90.94 193 THR A C 1
ATOM 1564 O O . THR A 1 193 ? -2.800 -15.184 5.206 1.00 90.94 193 THR A O 1
ATOM 1567 N N . PHE A 1 194 ? -4.789 -15.478 6.215 1.00 88.31 194 PHE A N 1
ATOM 1568 C CA . PHE A 1 194 ? -5.380 -16.237 5.116 1.00 88.31 194 PHE A CA 1
ATOM 1569 C C . PHE A 1 194 ? -5.412 -15.412 3.822 1.00 88.31 194 PHE A C 1
ATOM 1571 O O . PHE A 1 194 ? -4.857 -15.827 2.806 1.00 88.31 194 PHE A O 1
ATOM 1578 N N . CYS A 1 195 ? -5.969 -14.199 3.876 1.00 92.94 195 CYS A N 1
ATOM 1579 C CA . CYS A 1 195 ? -5.985 -13.277 2.741 1.00 92.94 195 CYS A CA 1
ATOM 1580 C C . CYS A 1 195 ? -4.566 -12.922 2.259 1.00 92.94 195 CYS A C 1
ATOM 1582 O O . CYS A 1 195 ? -4.308 -12.851 1.061 1.00 92.94 195 CYS A O 1
ATOM 1584 N N . GLY A 1 196 ? -3.620 -12.740 3.178 1.00 92.00 196 GLY A N 1
ATOM 1585 C CA . GLY A 1 196 ? -2.229 -12.431 2.878 1.00 92.00 196 GLY A CA 1
ATOM 1586 C C . GLY A 1 196 ? -1.535 -13.545 2.099 1.00 92.00 196 GLY A C 1
ATOM 1587 O O . GLY A 1 196 ? -0.941 -13.270 1.059 1.00 92.00 196 GLY A O 1
ATOM 1588 N N . ILE A 1 197 ? -1.672 -14.800 2.535 1.00 88.31 197 ILE A N 1
ATOM 1589 C CA . ILE A 1 197 ? -1.124 -15.970 1.827 1.00 88.31 197 ILE A CA 1
ATOM 1590 C C . ILE A 1 197 ? -1.731 -16.079 0.422 1.00 88.31 197 ILE A C 1
ATOM 1592 O O . ILE A 1 197 ? -1.000 -16.258 -0.554 1.00 88.31 197 ILE A O 1
ATOM 1596 N N . MET A 1 198 ? -3.049 -15.883 0.307 1.00 88.44 198 MET A N 1
ATOM 1597 C CA . MET A 1 198 ? -3.757 -15.903 -0.978 1.00 88.44 198 MET A CA 1
ATOM 1598 C C . MET A 1 198 ? -3.325 -14.770 -1.917 1.00 88.44 198 MET A C 1
ATOM 1600 O O . MET A 1 198 ? -3.364 -14.934 -3.131 1.00 88.44 198 MET A O 1
ATOM 1604 N N . SER A 1 199 ? -2.871 -13.630 -1.389 1.00 91.06 199 SER A N 1
ATOM 1605 C CA . SER A 1 199 ? -2.403 -12.513 -2.220 1.00 91.06 199 SER A CA 1
ATOM 1606 C C . SER A 1 199 ? -1.046 -12.776 -2.890 1.00 91.06 199 SER A C 1
ATOM 1608 O O . SER A 1 199 ? -0.792 -12.267 -3.981 1.00 91.06 199 SER A O 1
ATOM 1610 N N . GLY A 1 200 ? -0.164 -13.555 -2.251 1.00 87.06 200 GLY A N 1
ATOM 1611 C CA . GLY A 1 200 ? 1.156 -13.886 -2.787 1.00 87.06 200 GLY A CA 1
ATOM 1612 C C . GLY A 1 200 ? 2.225 -14.180 -1.731 1.00 87.06 200 GLY A C 1
ATOM 1613 O O . GLY A 1 200 ? 2.122 -13.816 -0.562 1.00 87.06 200 GLY A O 1
ATOM 1614 N N . ARG A 1 201 ? 3.305 -14.835 -2.173 1.00 83.94 201 ARG A N 1
ATOM 1615 C CA . ARG A 1 201 ? 4.349 -15.409 -1.302 1.00 83.94 201 ARG A CA 1
ATOM 1616 C C . ARG A 1 201 ? 5.138 -14.376 -0.500 1.00 83.94 201 ARG A C 1
ATOM 1618 O O . ARG A 1 201 ? 5.539 -14.654 0.628 1.00 83.94 201 ARG A O 1
ATOM 1625 N N . SER A 1 202 ? 5.308 -13.165 -1.035 1.00 88.69 202 SER A N 1
ATOM 1626 C CA . SER A 1 202 ? 6.008 -12.073 -0.342 1.00 88.69 202 SER A CA 1
ATOM 1627 C C . SER A 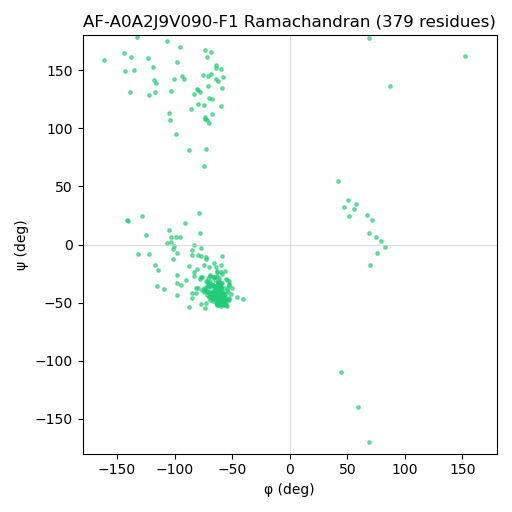1 202 ? 5.356 -11.701 0.993 1.00 88.69 202 SER A C 1
ATOM 1629 O O . SER A 1 202 ? 6.058 -11.259 1.900 1.00 88.69 202 SER A O 1
ATOM 1631 N N . PHE A 1 203 ? 4.050 -11.955 1.158 1.00 92.00 203 PHE A N 1
ATOM 1632 C CA . PHE A 1 203 ? 3.366 -11.780 2.438 1.00 92.00 203 PHE A CA 1
ATOM 1633 C C . PHE A 1 203 ? 4.060 -12.541 3.574 1.00 92.00 203 PHE A C 1
ATOM 1635 O O . PHE A 1 203 ? 4.203 -11.988 4.660 1.00 92.00 203 PHE A O 1
ATOM 1642 N N . MET A 1 204 ? 4.527 -13.774 3.334 1.00 87.56 204 MET A N 1
ATOM 1643 C CA . MET A 1 204 ? 5.143 -14.607 4.374 1.00 87.56 204 MET A CA 1
ATOM 1644 C C . MET A 1 204 ? 6.409 -13.964 4.945 1.00 87.56 204 MET A C 1
ATOM 1646 O O . MET A 1 204 ? 6.599 -13.951 6.159 1.00 87.56 204 MET A O 1
ATOM 1650 N N . VAL A 1 205 ? 7.234 -13.361 4.083 1.00 88.94 205 VAL A N 1
ATOM 1651 C CA . VAL A 1 205 ? 8.446 -12.637 4.493 1.00 88.94 205 VAL A CA 1
ATOM 1652 C C . VAL A 1 205 ? 8.076 -11.421 5.344 1.00 88.94 205 VAL A C 1
ATOM 1654 O O . VAL A 1 205 ? 8.634 -11.217 6.422 1.00 88.94 205 VAL A O 1
ATOM 1657 N N . PHE A 1 206 ? 7.087 -10.637 4.909 1.00 92.56 206 PHE A N 1
ATOM 1658 C CA . PHE A 1 206 ? 6.635 -9.458 5.651 1.00 92.56 206 PHE A CA 1
ATOM 1659 C C . PHE A 1 206 ? 6.007 -9.827 7.003 1.00 92.56 206 PHE A C 1
ATOM 1661 O O . PHE A 1 206 ? 6.311 -9.204 8.020 1.00 92.56 206 PHE A O 1
ATOM 1668 N N . ALA A 1 207 ? 5.189 -10.880 7.036 1.00 90.75 207 ALA A N 1
ATOM 1669 C CA . ALA A 1 207 ? 4.576 -11.394 8.253 1.00 90.75 207 ALA A CA 1
ATOM 1670 C C . ALA A 1 207 ? 5.624 -11.934 9.239 1.00 90.75 207 ALA A C 1
ATOM 1672 O O . ALA A 1 207 ? 5.514 -11.678 10.439 1.00 90.75 207 ALA A O 1
ATOM 1673 N N . ALA A 1 208 ? 6.669 -12.615 8.753 1.00 88.25 208 ALA A N 1
ATOM 1674 C CA . ALA A 1 208 ? 7.774 -13.083 9.588 1.00 88.25 208 ALA A CA 1
ATOM 1675 C C . ALA A 1 208 ? 8.476 -11.916 10.299 1.00 88.25 208 ALA A C 1
ATOM 1677 O O . ALA A 1 208 ? 8.703 -11.982 11.507 1.00 88.25 208 ALA A O 1
ATOM 1678 N N . ILE A 1 209 ? 8.729 -10.807 9.597 1.00 92.19 209 ILE A N 1
ATOM 1679 C CA . ILE A 1 209 ? 9.310 -9.594 10.193 1.00 92.19 209 ILE A CA 1
ATOM 1680 C C . ILE A 1 209 ? 8.398 -9.042 11.290 1.00 92.19 209 ILE A C 1
ATOM 1682 O O . ILE A 1 209 ? 8.857 -8.790 12.404 1.00 92.19 209 ILE A O 1
ATOM 1686 N N . SER A 1 210 ? 7.094 -8.912 11.033 1.00 93.31 210 SER A N 1
ATOM 1687 C CA . SER A 1 210 ? 6.133 -8.492 12.062 1.00 93.31 210 SER A CA 1
ATOM 1688 C C . SER A 1 210 ? 6.164 -9.402 13.293 1.00 93.31 210 SER A C 1
ATOM 1690 O O . SER A 1 210 ? 6.143 -8.923 14.428 1.00 93.31 210 SER A O 1
ATOM 1692 N N . VAL A 1 211 ? 6.246 -10.717 13.092 1.00 89.12 211 VAL A N 1
ATOM 1693 C CA . VAL A 1 211 ? 6.338 -11.696 14.180 1.00 89.12 211 VAL A CA 1
ATOM 1694 C C . VAL A 1 211 ? 7.639 -11.542 14.977 1.00 89.12 211 VAL A C 1
ATOM 1696 O O . VAL A 1 211 ? 7.592 -11.634 16.202 1.00 89.12 211 VAL A O 1
ATOM 1699 N N . LEU A 1 212 ? 8.772 -11.241 14.335 1.00 90.12 212 LEU A N 1
ATOM 1700 C CA . LEU A 1 212 ? 10.038 -10.963 15.028 1.00 90.12 212 LEU A CA 1
ATOM 1701 C C . LEU A 1 212 ? 9.936 -9.725 15.933 1.00 90.12 212 LEU A C 1
ATOM 1703 O O . LEU A 1 212 ? 10.410 -9.752 17.066 1.00 90.12 212 LEU A O 1
ATOM 1707 N N . PHE A 1 213 ? 9.268 -8.663 15.475 1.00 91.69 213 PHE A N 1
ATOM 1708 C CA . PHE A 1 213 ? 9.115 -7.422 16.244 1.00 91.69 213 PHE A CA 1
ATOM 1709 C C . PHE A 1 213 ? 8.112 -7.517 17.401 1.00 91.69 213 PHE A C 1
ATOM 1711 O O . PHE A 1 213 ? 8.323 -6.915 18.454 1.00 91.69 213 PHE A O 1
ATOM 1718 N N . TYR A 1 214 ? 7.004 -8.239 17.215 1.00 89.62 214 TYR A N 1
ATOM 1719 C CA . TYR A 1 214 ? 5.927 -8.337 18.214 1.00 89.62 214 TYR A CA 1
ATOM 1720 C C . TYR A 1 214 ? 5.948 -9.643 19.027 1.00 89.62 214 TYR A C 1
ATOM 1722 O O . TYR A 1 214 ? 5.177 -9.789 19.983 1.00 89.62 214 TYR A O 1
ATOM 1730 N N . GLY A 1 215 ? 6.866 -10.548 18.685 1.00 74.50 215 GLY A N 1
ATOM 1731 C CA . GLY A 1 215 ? 7.181 -11.787 19.381 1.00 74.50 215 GLY A CA 1
ATOM 1732 C C . GLY A 1 215 ? 6.329 -12.989 18.965 1.00 74.50 215 GLY A C 1
ATOM 1733 O O . GLY A 1 215 ? 5.095 -12.934 18.923 1.00 74.50 215 GLY A O 1
ATOM 1734 N N . LEU A 1 216 ? 6.996 -14.136 18.795 1.00 63.97 216 LEU A N 1
ATOM 1735 C CA . LEU A 1 216 ? 6.372 -15.458 18.867 1.00 63.97 216 LEU A CA 1
ATOM 1736 C C . LEU A 1 216 ? 5.983 -15.726 20.316 1.00 63.97 216 LEU A C 1
ATOM 1738 O O . LEU A 1 216 ? 6.823 -16.025 21.164 1.00 63.97 216 LEU A O 1
ATOM 1742 N N . ARG A 1 217 ? 4.695 -15.630 20.640 1.00 62.97 217 ARG A N 1
ATOM 1743 C CA . ARG A 1 217 ? 4.265 -16.041 21.977 1.00 62.97 217 ARG A CA 1
ATOM 1744 C C . ARG A 1 217 ? 4.266 -17.560 22.052 1.00 62.97 217 ARG A C 1
ATOM 1746 O O . ARG A 1 217 ? 3.495 -18.199 21.345 1.00 62.97 217 ARG A O 1
ATOM 1753 N N . ILE A 1 218 ? 5.062 -18.105 22.970 1.00 59.41 218 ILE A N 1
ATOM 1754 C CA . ILE A 1 218 ? 5.202 -19.548 23.240 1.00 59.41 218 ILE A CA 1
ATOM 1755 C C . ILE A 1 218 ? 3.837 -20.228 23.416 1.00 59.41 218 ILE A C 1
ATOM 1757 O O . ILE A 1 218 ? 3.606 -21.314 22.898 1.00 59.41 218 ILE A O 1
ATOM 1761 N N . LYS A 1 219 ? 2.874 -19.540 24.045 1.00 58.28 219 LYS A N 1
ATOM 1762 C CA . LYS A 1 219 ? 1.497 -20.041 24.199 1.00 58.28 219 LYS A CA 1
ATOM 1763 C C . LYS A 1 219 ? 0.756 -20.325 22.884 1.00 58.28 219 LYS A C 1
ATOM 1765 O O . LYS A 1 219 ? -0.267 -20.999 22.912 1.00 58.28 219 LYS A O 1
ATOM 1770 N N . TYR A 1 220 ? 1.229 -19.792 21.756 1.00 59.91 220 TYR A N 1
ATOM 1771 C CA . TYR A 1 220 ? 0.651 -20.013 20.432 1.00 59.91 220 TYR A CA 1
ATOM 1772 C C . TYR A 1 220 ? 1.399 -21.059 19.594 1.00 59.91 220 TYR A C 1
ATOM 1774 O O . TYR A 1 220 ? 0.928 -21.395 18.513 1.00 59.91 220 TYR A O 1
ATOM 1782 N N . ILE A 1 221 ? 2.490 -21.641 20.112 1.00 64.75 221 ILE A N 1
ATOM 1783 C CA . ILE A 1 221 ? 3.220 -22.744 19.465 1.00 64.75 221 ILE A CA 1
ATOM 1784 C C . ILE A 1 221 ? 2.302 -23.905 19.056 1.00 64.75 221 ILE A C 1
ATOM 1786 O O . ILE A 1 221 ? 2.439 -24.350 17.919 1.00 64.75 221 ILE A O 1
ATOM 1790 N N . PRO A 1 222 ? 1.325 -24.357 19.872 1.00 64.62 222 PRO A N 1
ATOM 1791 C CA . PRO A 1 222 ? 0.418 -25.425 19.445 1.00 64.62 222 PRO A CA 1
ATOM 1792 C C . PRO A 1 222 ? -0.379 -25.064 18.186 1.00 64.62 222 PRO A C 1
ATOM 1794 O O . PRO A 1 222 ? -0.585 -25.902 17.317 1.00 64.62 222 PRO A O 1
ATOM 1797 N N . TYR A 1 223 ? -0.778 -23.798 18.044 1.00 62.59 223 TYR A N 1
ATOM 1798 C CA . TYR A 1 223 ? -1.522 -23.321 16.879 1.00 62.59 223 TYR A CA 1
ATOM 1799 C C . TYR A 1 223 ? -0.617 -23.198 15.650 1.00 62.59 223 TYR A C 1
ATOM 1801 O O . TYR A 1 223 ? -1.043 -23.547 14.554 1.00 62.59 223 TYR A O 1
ATOM 1809 N N . TYR A 1 224 ? 0.635 -22.760 15.825 1.00 65.44 224 TYR A N 1
ATOM 1810 C CA . TYR A 1 224 ? 1.627 -22.759 14.745 1.00 65.44 224 TYR A CA 1
ATOM 1811 C C . TYR A 1 224 ? 1.949 -24.181 14.276 1.00 65.44 224 TYR A C 1
ATOM 1813 O O . TYR A 1 224 ? 2.045 -24.410 13.077 1.00 65.44 224 TYR A O 1
ATOM 1821 N N . ALA A 1 225 ? 2.042 -25.143 15.199 1.00 68.75 225 ALA A N 1
ATOM 1822 C CA . ALA A 1 225 ? 2.250 -26.551 14.878 1.00 68.75 225 ALA A CA 1
ATOM 1823 C C . ALA A 1 225 ? 1.055 -27.148 14.120 1.00 68.75 225 ALA A C 1
ATOM 1825 O O . ALA A 1 225 ? 1.256 -27.843 13.131 1.00 68.75 225 ALA A O 1
ATOM 1826 N N . ILE A 1 226 ? -0.183 -26.835 14.524 1.00 71.69 226 ILE A N 1
ATOM 1827 C CA . IL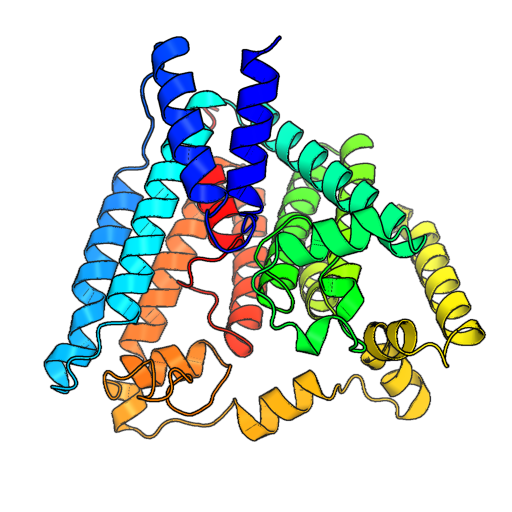E A 1 226 ? -1.389 -27.242 13.784 1.00 71.69 226 ILE A CA 1
ATOM 1828 C C . ILE A 1 226 ? -1.403 -26.614 12.388 1.00 71.69 226 ILE A C 1
ATOM 1830 O O . ILE A 1 226 ? -1.649 -27.317 11.415 1.00 71.69 226 ILE A O 1
ATOM 1834 N N . ALA A 1 227 ? -1.115 -25.316 12.267 1.00 68.31 227 ALA A N 1
ATOM 1835 C CA . ALA A 1 227 ? -1.057 -24.646 10.970 1.00 68.31 227 ALA A CA 1
ATOM 1836 C C . ALA A 1 227 ? 0.005 -25.280 10.060 1.00 68.31 227 ALA A C 1
ATOM 1838 O O . ALA A 1 227 ? -0.284 -25.565 8.901 1.00 68.31 227 ALA A O 1
ATOM 1839 N N . LEU A 1 228 ? 1.193 -25.570 10.600 1.00 70.81 228 LEU A N 1
ATOM 1840 C CA . LEU A 1 228 ? 2.256 -26.274 9.888 1.00 70.81 228 LEU A CA 1
ATOM 1841 C C . LEU A 1 228 ? 1.806 -27.678 9.462 1.00 70.81 228 LEU A C 1
ATOM 1843 O O . LEU A 1 228 ? 1.977 -28.027 8.306 1.00 70.81 228 LEU A O 1
ATOM 1847 N N . LEU A 1 229 ? 1.168 -28.452 10.347 1.00 74.75 229 LEU A N 1
ATOM 1848 C CA . LEU A 1 229 ? 0.636 -29.783 10.027 1.00 74.75 229 LEU A CA 1
ATOM 1849 C C . LEU A 1 229 ? -0.414 -29.739 8.915 1.00 74.75 229 LEU A C 1
ATOM 1851 O O . LEU A 1 229 ? -0.389 -30.583 8.026 1.00 74.75 229 LEU A O 1
ATOM 1855 N N . VAL A 1 230 ? -1.321 -28.760 8.948 1.00 75.88 230 VAL A N 1
ATOM 1856 C CA . VAL A 1 230 ? -2.326 -28.566 7.896 1.00 75.88 230 VAL A CA 1
ATOM 1857 C C . VAL A 1 230 ? -1.652 -28.194 6.579 1.00 75.88 230 VAL A C 1
ATOM 1859 O O . VAL A 1 230 ? -1.982 -28.787 5.556 1.00 75.88 230 VAL A O 1
ATOM 1862 N N . MET A 1 231 ? -0.684 -27.272 6.592 1.00 70.25 231 MET A N 1
ATOM 1863 C CA . MET A 1 231 ? 0.071 -26.918 5.386 1.00 70.25 231 MET A CA 1
ATOM 1864 C C . MET A 1 231 ? 0.827 -28.126 4.830 1.00 70.25 231 MET A C 1
ATOM 1866 O O . MET A 1 231 ? 0.714 -28.407 3.643 1.00 70.25 231 MET A O 1
ATOM 1870 N N . SER A 1 232 ? 1.517 -28.891 5.679 1.00 71.19 232 SER A N 1
ATOM 1871 C CA . SER A 1 232 ? 2.211 -30.117 5.283 1.00 71.19 232 SER A CA 1
ATOM 1872 C C . SER A 1 232 ? 1.250 -31.176 4.744 1.00 71.19 232 SER A C 1
ATOM 1874 O O . SER A 1 232 ? 1.562 -31.837 3.763 1.00 71.19 232 SER A O 1
ATOM 1876 N N . TYR A 1 233 ? 0.063 -31.334 5.338 1.00 80.12 233 TYR A N 1
ATOM 1877 C CA . TYR A 1 233 ? -0.956 -32.253 4.830 1.00 80.12 233 TYR A CA 1
ATOM 1878 C C . TYR A 1 233 ? -1.447 -31.842 3.439 1.00 80.12 233 TYR A C 1
ATOM 1880 O O . TYR A 1 233 ? -1.526 -32.686 2.548 1.00 80.12 233 TYR A O 1
ATOM 1888 N N . ILE A 1 234 ? -1.748 -30.552 3.247 1.00 76.69 234 ILE A N 1
ATOM 1889 C CA . ILE A 1 234 ? -2.163 -30.014 1.947 1.00 76.69 234 ILE A CA 1
ATOM 1890 C C . ILE A 1 234 ? -1.056 -30.244 0.916 1.00 76.69 234 ILE A C 1
ATOM 1892 O O . ILE A 1 234 ? -1.339 -30.743 -0.168 1.00 76.69 234 ILE A O 1
ATOM 1896 N N . LEU A 1 235 ? 0.197 -29.963 1.281 1.00 75.56 235 LEU A N 1
ATOM 1897 C CA . LEU A 1 235 ? 1.362 -30.170 0.426 1.00 75.56 235 LEU A CA 1
ATOM 1898 C C . LEU A 1 235 ? 1.486 -31.634 -0.018 1.00 75.56 235 LEU A C 1
ATOM 1900 O O . LEU A 1 235 ? 1.583 -31.917 -1.203 1.00 75.56 235 LEU A O 1
ATOM 1904 N N . LEU A 1 236 ? 1.418 -32.573 0.930 1.00 78.38 236 LEU A N 1
ATOM 1905 C CA . LEU A 1 236 ? 1.587 -34.004 0.664 1.00 78.38 236 LEU A CA 1
ATOM 1906 C C . LEU A 1 236 ? 0.428 -34.618 -0.131 1.00 78.38 236 LEU A C 1
ATOM 1908 O O . LEU A 1 236 ? 0.609 -35.651 -0.771 1.00 78.38 236 LEU A O 1
ATOM 1912 N N . LYS A 1 237 ? -0.779 -34.048 -0.046 1.00 83.94 237 LYS A N 1
ATOM 1913 C CA . LYS A 1 237 ? -1.973 -34.586 -0.718 1.00 83.94 237 LYS A CA 1
ATOM 1914 C C . LYS A 1 237 ? -2.312 -33.912 -2.035 1.00 83.94 237 LYS A C 1
ATOM 1916 O O . LYS A 1 237 ? -2.941 -34.554 -2.869 1.00 83.94 237 LYS A O 1
ATOM 1921 N N . PHE A 1 238 ? -1.918 -32.658 -2.212 1.00 81.81 238 PHE A N 1
ATOM 1922 C CA . PHE A 1 238 ? -2.302 -31.839 -3.358 1.00 81.81 238 PHE A CA 1
ATOM 1923 C C . PHE A 1 238 ? -1.096 -31.201 -4.051 1.00 81.81 238 PHE A C 1
ATOM 1925 O O . PHE A 1 238 ? -1.261 -30.182 -4.712 1.00 81.81 238 PHE A O 1
ATOM 1932 N N . GLN A 1 239 ? 0.095 -31.794 -3.919 1.00 75.25 239 GLN A N 1
ATOM 1933 C CA . GLN A 1 239 ? 1.315 -31.381 -4.623 1.00 75.25 239 GLN A CA 1
ATOM 1934 C C . GLN A 1 239 ? 1.068 -31.120 -6.114 1.00 75.25 239 GLN A C 1
ATOM 1936 O O . GLN A 1 239 ? 1.509 -30.099 -6.624 1.00 75.25 239 GLN A O 1
ATOM 1941 N N . ASP A 1 240 ? 0.336 -32.013 -6.786 1.00 77.81 240 ASP A N 1
ATOM 1942 C CA . ASP A 1 240 ? 0.118 -31.952 -8.238 1.00 77.81 240 ASP A CA 1
ATOM 1943 C C . ASP A 1 240 ? -0.917 -30.886 -8.652 1.00 77.81 240 ASP A C 1
ATOM 1945 O O . ASP A 1 240 ? -1.209 -30.705 -9.835 1.00 77.81 240 ASP A O 1
ATOM 1949 N N . ASN A 1 241 ? -1.533 -30.189 -7.691 1.00 81.94 241 ASN A N 1
ATOM 1950 C CA . ASN A 1 241 ? -2.431 -29.085 -7.992 1.00 81.94 241 ASN A CA 1
ATOM 1951 C C . ASN A 1 241 ? -1.616 -27.825 -8.298 1.00 81.94 241 ASN A C 1
ATOM 1953 O O . ASN A 1 241 ? -0.924 -27.305 -7.425 1.00 81.94 241 ASN A O 1
ATOM 1957 N N . ILE A 1 242 ? -1.798 -27.280 -9.502 1.00 79.88 242 ILE A N 1
ATOM 1958 C CA . ILE A 1 242 ? -1.052 -26.120 -10.008 1.00 79.88 242 ILE A CA 1
ATOM 1959 C C . ILE A 1 242 ? -1.068 -24.902 -9.059 1.00 79.88 242 ILE A C 1
ATOM 1961 O O . ILE A 1 242 ? -0.077 -24.183 -8.940 1.00 79.88 242 ILE A O 1
ATOM 1965 N N . TYR A 1 243 ? -2.166 -24.678 -8.327 1.00 79.38 243 TYR A N 1
ATOM 1966 C CA . TYR A 1 243 ? -2.260 -23.579 -7.364 1.00 79.38 243 TYR A CA 1
ATOM 1967 C C . TYR A 1 243 ? -1.461 -23.859 -6.089 1.00 79.38 243 TYR A C 1
ATOM 1969 O O . TYR A 1 243 ? -0.839 -22.949 -5.538 1.00 79.38 243 TYR A O 1
ATOM 1977 N N . VAL A 1 244 ? -1.477 -25.108 -5.613 1.00 77.94 244 VAL A N 1
ATOM 1978 C CA . VAL A 1 244 ? -0.738 -25.535 -4.415 1.00 77.94 244 VAL A CA 1
ATOM 1979 C C . VAL A 1 244 ? 0.758 -25.531 -4.700 1.00 77.94 244 VAL A C 1
ATOM 1981 O O . VAL A 1 244 ? 1.513 -24.970 -3.906 1.00 77.94 244 VAL A O 1
ATOM 1984 N N . GLU A 1 245 ? 1.164 -26.070 -5.850 1.00 78.81 245 GLU A N 1
ATOM 1985 C CA . GLU A 1 245 ? 2.544 -26.055 -6.329 1.00 78.81 245 GLU A CA 1
ATOM 1986 C C . GLU A 1 245 ? 3.086 -24.622 -6.376 1.00 78.81 245 GLU A C 1
ATOM 1988 O O . GLU A 1 245 ? 4.075 -24.302 -5.716 1.00 78.81 245 GLU A O 1
ATOM 1993 N N . HIS A 1 246 ? 2.375 -23.709 -7.048 1.00 79.56 246 HIS A N 1
ATOM 1994 C CA . HIS A 1 246 ? 2.813 -22.319 -7.155 1.00 79.56 246 HIS A CA 1
ATOM 1995 C C . HIS A 1 246 ? 2.825 -21.576 -5.807 1.00 79.56 246 HIS A C 1
ATOM 1997 O O . HIS A 1 246 ? 3.713 -20.759 -5.535 1.00 79.56 246 HIS A O 1
ATOM 2003 N N . ALA A 1 247 ? 1.826 -21.800 -4.948 1.00 76.00 247 ALA A N 1
ATOM 2004 C CA . ALA A 1 247 ? 1.740 -21.123 -3.657 1.00 76.00 247 ALA A CA 1
ATOM 2005 C C . ALA A 1 247 ? 2.833 -21.591 -2.683 1.00 76.00 247 ALA A C 1
ATOM 2007 O O . ALA A 1 247 ? 3.362 -20.770 -1.925 1.00 76.00 247 ALA A O 1
ATOM 2008 N N . MET A 1 248 ? 3.173 -22.882 -2.715 1.00 75.50 248 MET A N 1
ATOM 2009 C CA . MET A 1 248 ? 4.100 -23.535 -1.788 1.00 75.50 248 MET A CA 1
ATOM 2010 C C . MET A 1 248 ? 5.493 -23.796 -2.375 1.00 75.50 248 MET A C 1
ATOM 2012 O O . MET A 1 248 ? 6.324 -24.373 -1.678 1.00 75.50 248 MET A O 1
ATOM 2016 N N . GLU A 1 249 ? 5.783 -23.309 -3.585 1.00 79.75 249 GLU A N 1
ATOM 2017 C CA . GLU A 1 249 ? 7.079 -23.431 -4.276 1.00 79.75 249 GLU A CA 1
ATOM 2018 C C . GLU A 1 249 ? 8.306 -23.245 -3.353 1.00 79.75 249 GLU A C 1
ATOM 2020 O O . GLU A 1 249 ? 9.164 -24.121 -3.365 1.00 79.75 249 GLU A O 1
ATOM 2025 N N . PRO A 1 250 ? 8.402 -22.219 -2.469 1.00 73.19 250 PRO A N 1
ATOM 2026 C CA . PRO A 1 250 ? 9.578 -22.080 -1.602 1.00 73.19 250 PRO A CA 1
ATOM 2027 C C . PRO A 1 250 ? 9.759 -23.265 -0.640 1.00 73.19 250 PRO A C 1
ATOM 2029 O O . PRO A 1 250 ? 10.876 -23.674 -0.349 1.00 73.19 250 PRO A O 1
ATOM 2032 N N . ILE A 1 251 ? 8.656 -23.818 -0.127 1.00 72.88 251 ILE A N 1
ATOM 2033 C CA . ILE A 1 251 ? 8.679 -24.956 0.800 1.00 72.88 251 ILE A CA 1
ATOM 2034 C C . ILE A 1 251 ? 9.008 -26.242 0.034 1.00 72.88 251 ILE A C 1
ATOM 2036 O O . ILE A 1 251 ? 9.794 -27.049 0.524 1.00 72.88 251 ILE A O 1
ATOM 2040 N N . LEU A 1 252 ? 8.440 -26.419 -1.164 1.00 74.44 252 LEU A N 1
ATOM 2041 C CA . LEU A 1 252 ? 8.736 -27.557 -2.040 1.00 74.44 252 LEU A CA 1
ATOM 2042 C C . LEU A 1 252 ? 10.216 -27.581 -2.437 1.00 74.44 252 LEU A C 1
ATOM 2044 O O . LEU A 1 252 ? 10.863 -28.616 -2.299 1.00 74.44 252 LEU A O 1
ATOM 2048 N N . ASN A 1 253 ? 10.770 -26.436 -2.837 1.00 79.31 253 ASN A N 1
ATOM 2049 C CA . ASN A 1 253 ? 12.184 -26.310 -3.185 1.00 79.31 253 ASN A CA 1
ATOM 2050 C C . ASN A 1 253 ? 13.089 -26.595 -1.982 1.00 79.31 253 ASN A C 1
ATOM 2052 O O . ASN A 1 253 ? 14.084 -27.302 -2.123 1.00 79.31 253 ASN A O 1
ATOM 2056 N N . PHE A 1 254 ? 12.704 -26.161 -0.778 1.00 76.44 254 PHE A N 1
ATOM 2057 C CA . PHE A 1 254 ? 13.472 -26.469 0.428 1.00 76.44 254 PHE A CA 1
ATOM 2058 C C . PHE A 1 254 ? 13.463 -27.964 0.763 1.00 76.44 254 PHE A C 1
ATOM 2060 O O . PHE A 1 254 ? 14.488 -28.508 1.164 1.00 76.44 254 PHE A O 1
ATOM 2067 N N . ILE A 1 255 ? 12.328 -28.644 0.581 1.00 76.94 255 ILE A N 1
ATOM 2068 C CA . ILE A 1 255 ? 12.220 -30.093 0.808 1.00 76.94 255 ILE A CA 1
ATOM 2069 C C . ILE A 1 255 ? 13.028 -30.876 -0.234 1.00 76.94 255 ILE A C 1
ATOM 2071 O O . ILE A 1 255 ? 13.704 -31.837 0.125 1.00 76.94 255 ILE A O 1
ATOM 2075 N N . ASN A 1 256 ? 12.959 -30.474 -1.504 1.00 78.31 256 ASN A N 1
ATOM 2076 C CA . ASN A 1 256 ? 13.562 -31.217 -2.610 1.00 78.31 256 ASN A CA 1
ATOM 2077 C C . ASN A 1 256 ? 15.063 -30.939 -2.763 1.00 78.31 256 ASN A C 1
ATOM 2079 O O . ASN A 1 256 ? 15.840 -31.865 -2.981 1.00 78.31 256 ASN A O 1
ATOM 2083 N N . ASN A 1 257 ? 15.464 -29.674 -2.628 1.00 76.50 257 ASN A N 1
ATOM 2084 C CA . ASN A 1 257 ? 16.795 -29.188 -2.997 1.00 76.50 257 ASN A CA 1
ATOM 2085 C C . ASN A 1 257 ? 17.550 -28.543 -1.819 1.00 76.50 257 ASN A C 1
ATOM 2087 O O . ASN A 1 257 ? 18.728 -28.233 -1.947 1.00 76.50 257 ASN A O 1
ATOM 2091 N N . GLY A 1 258 ? 16.901 -28.336 -0.665 1.00 72.44 258 GLY A N 1
ATOM 2092 C CA . GLY A 1 258 ? 17.498 -27.660 0.495 1.00 72.44 258 GLY A CA 1
ATOM 2093 C C . GLY A 1 258 ? 17.535 -26.129 0.397 1.00 72.44 258 GLY A C 1
ATOM 2094 O O . GLY A 1 258 ? 18.026 -25.472 1.315 1.00 72.44 25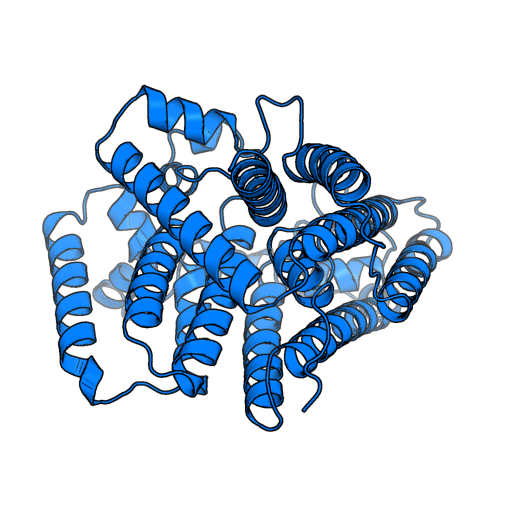8 GLY A O 1
ATOM 2095 N N . GLU A 1 259 ? 16.988 -25.550 -0.673 1.00 69.00 259 GLU A N 1
ATOM 2096 C CA . GLU A 1 259 ? 17.060 -24.119 -0.986 1.00 69.00 259 GLU A CA 1
ATOM 2097 C C . GLU A 1 259 ? 15.663 -23.478 -1.007 1.00 69.00 259 GLU A C 1
ATOM 2099 O O . GLU A 1 259 ? 14.694 -24.071 -1.470 1.00 69.00 259 GLU A O 1
ATOM 2104 N N . LEU A 1 260 ? 15.541 -22.244 -0.503 1.00 63.41 260 LEU A N 1
ATOM 2105 C CA . LEU A 1 260 ? 14.282 -21.472 -0.490 1.00 63.41 260 LEU A CA 1
ATOM 2106 C C . LEU A 1 260 ? 14.111 -20.601 -1.750 1.00 63.41 260 LEU A C 1
ATOM 2108 O O . LEU A 1 260 ? 13.351 -19.626 -1.738 1.00 63.41 260 LEU A O 1
ATOM 2112 N N . GLU A 1 261 ? 14.855 -20.916 -2.809 1.00 65.00 261 GLU A N 1
ATOM 2113 C CA . GLU A 1 261 ? 14.837 -20.188 -4.075 1.00 65.00 261 GLU A CA 1
ATOM 2114 C C . GLU A 1 261 ? 13.469 -20.284 -4.747 1.00 65.00 261 GLU A C 1
ATOM 2116 O O . GLU A 1 261 ? 12.682 -21.205 -4.511 1.00 65.00 261 GLU A O 1
ATOM 2121 N N . THR A 1 262 ? 13.141 -19.268 -5.537 1.00 64.62 262 THR A N 1
ATOM 2122 C CA . THR A 1 262 ? 11.888 -19.248 -6.290 1.00 64.62 262 THR A CA 1
ATOM 2123 C C . THR A 1 262 ? 12.137 -18.610 -7.629 1.00 64.62 262 THR A C 1
ATOM 2125 O O . THR A 1 262 ? 12.853 -17.612 -7.687 1.00 64.62 262 THR A O 1
ATOM 2128 N N . THR A 1 263 ? 11.392 -19.023 -8.653 1.00 64.50 263 THR A N 1
ATOM 2129 C CA . THR A 1 263 ? 11.520 -18.434 -9.999 1.00 64.50 263 THR A CA 1
ATOM 2130 C C . THR A 1 263 ? 11.391 -16.897 -9.970 1.00 64.50 263 THR A C 1
ATOM 2132 O O . THR A 1 263 ? 12.021 -16.174 -10.740 1.00 64.50 263 THR A O 1
ATOM 2135 N N . SER A 1 264 ? 10.596 -16.360 -9.032 1.00 59.22 264 SER A N 1
ATOM 2136 C CA . SER A 1 264 ? 10.399 -14.914 -8.850 1.00 59.22 264 SER A CA 1
ATOM 2137 C C . SER A 1 264 ? 11.509 -14.192 -8.070 1.00 59.22 264 SER A C 1
ATOM 2139 O O . SER A 1 264 ? 11.580 -12.964 -8.119 1.00 59.22 264 SER A O 1
ATOM 2141 N N . SER A 1 265 ? 12.294 -14.918 -7.276 1.00 58.97 265 SER A N 1
ATOM 2142 C CA . SER A 1 265 ? 13.471 -14.414 -6.558 1.00 58.97 265 SER A CA 1
ATOM 2143 C C . SER A 1 265 ? 14.688 -14.447 -7.474 1.00 58.97 265 SER A C 1
ATOM 2145 O O . SER A 1 265 ? 15.421 -13.465 -7.543 1.00 58.97 265 SER A O 1
ATOM 2147 N N . ASP A 1 266 ? 14.828 -15.517 -8.248 1.00 64.56 266 ASP A N 1
ATOM 2148 C CA . ASP A 1 266 ? 15.981 -15.734 -9.120 1.00 64.56 266 ASP A CA 1
ATOM 2149 C C . ASP A 1 266 ? 15.927 -14.742 -10.285 1.00 64.56 266 ASP A C 1
ATOM 2151 O O . ASP A 1 266 ? 16.875 -13.999 -10.525 1.00 64.56 266 ASP A O 1
ATOM 2155 N N . SER A 1 267 ? 14.744 -14.556 -10.888 1.00 66.31 267 SER A N 1
ATOM 2156 C CA . SER A 1 267 ? 14.526 -13.487 -11.873 1.00 66.31 267 SER A CA 1
ATOM 2157 C C . SER A 1 267 ? 14.802 -12.087 -11.307 1.00 66.31 267 SER A C 1
ATOM 2159 O O . SER A 1 267 ? 15.255 -11.210 -12.042 1.00 66.31 267 SER A O 1
ATOM 2161 N N . LEU A 1 268 ? 14.534 -11.843 -10.017 1.00 66.69 268 LEU A N 1
ATOM 2162 C CA . LEU A 1 268 ? 14.843 -10.557 -9.385 1.00 66.69 268 LEU A CA 1
ATOM 2163 C C . LEU A 1 268 ? 16.355 -10.338 -9.300 1.00 66.69 268 LEU A C 1
ATOM 2165 O O . LEU A 1 268 ? 16.829 -9.270 -9.688 1.00 66.69 268 LEU A O 1
ATOM 2169 N N . MET A 1 269 ? 17.095 -11.336 -8.819 1.00 66.69 269 MET A N 1
ATOM 2170 C CA . MET A 1 269 ? 18.545 -11.246 -8.665 1.00 66.69 269 MET A CA 1
ATOM 2171 C C . MET A 1 269 ? 19.277 -11.182 -10.005 1.00 66.69 269 MET A C 1
ATOM 2173 O O . MET A 1 269 ? 20.200 -10.387 -10.140 1.00 66.69 269 MET A O 1
ATOM 2177 N N . GLU A 1 270 ? 18.848 -11.959 -10.996 1.00 70.56 270 GLU A N 1
ATOM 2178 C CA . GLU A 1 270 ? 19.539 -12.053 -12.284 1.00 70.56 270 GLU A CA 1
ATOM 2179 C C . GLU A 1 270 ? 19.205 -10.910 -13.248 1.00 70.56 270 GLU A C 1
ATOM 2181 O O . GLU A 1 270 ? 20.071 -10.470 -14.002 1.00 70.56 270 GLU A O 1
ATOM 2186 N N . LYS A 1 271 ? 17.947 -10.442 -13.270 1.00 73.81 271 LYS A N 1
ATOM 2187 C CA . LYS A 1 271 ? 17.454 -9.553 -14.344 1.00 73.81 271 LYS A CA 1
ATOM 2188 C C . LYS A 1 271 ? 17.095 -8.150 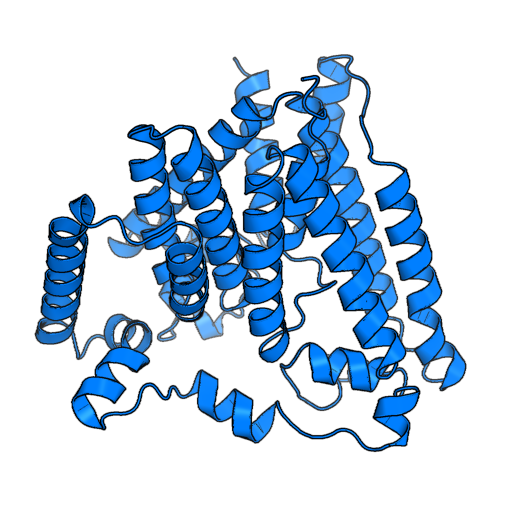-13.884 1.00 73.81 271 LYS A C 1
ATOM 2190 O O . LYS A 1 271 ? 17.041 -7.237 -14.703 1.00 73.81 271 LYS A O 1
ATOM 2195 N N . HIS A 1 272 ? 16.819 -7.959 -12.597 1.00 79.56 272 HIS A N 1
ATOM 2196 C CA . HIS A 1 272 ? 16.275 -6.694 -12.098 1.00 79.56 272 HIS A CA 1
ATOM 2197 C C . HIS A 1 272 ? 17.207 -5.975 -11.119 1.00 79.56 272 HIS A C 1
ATOM 2199 O O . HIS A 1 272 ? 17.045 -4.770 -10.915 1.00 79.56 272 HIS A O 1
ATOM 2205 N N . LEU A 1 273 ? 18.189 -6.667 -10.544 1.00 82.69 273 LEU A N 1
ATOM 2206 C CA . LEU A 1 273 ? 19.223 -6.072 -9.707 1.00 82.69 273 LEU A CA 1
ATOM 2207 C C . LEU A 1 273 ? 20.526 -5.976 -10.499 1.00 82.69 273 LEU A C 1
ATOM 2209 O O . LEU A 1 273 ? 21.210 -6.962 -10.737 1.00 82.69 273 LEU A O 1
ATOM 2213 N N . PHE A 1 274 ? 20.875 -4.759 -10.895 1.00 86.81 274 PHE A N 1
ATOM 2214 C CA . PHE A 1 274 ? 22.154 -4.447 -11.519 1.00 86.81 274 PHE A CA 1
ATOM 2215 C C . PHE A 1 274 ? 22.689 -3.138 -10.956 1.00 86.81 274 PHE A C 1
ATOM 2217 O O . PHE A 1 274 ? 21.946 -2.350 -10.373 1.00 86.81 274 PHE A O 1
ATOM 2224 N N . TRP A 1 275 ? 23.986 -2.903 -11.126 1.00 84.69 275 TRP A N 1
ATOM 2225 C CA . TRP A 1 275 ? 24.613 -1.657 -10.706 1.00 84.69 275 TRP A CA 1
ATOM 2226 C C . TRP A 1 275 ? 24.461 -0.598 -11.810 1.00 84.69 275 TRP A C 1
ATOM 2228 O O . TRP A 1 275 ? 24.987 -0.812 -12.906 1.00 84.69 275 TRP A O 1
ATOM 2238 N N . PRO A 1 276 ? 23.745 0.522 -11.578 1.00 87.50 276 PRO A N 1
ATOM 2239 C CA . PRO A 1 276 ? 23.704 1.618 -12.541 1.00 87.50 276 PRO A CA 1
ATOM 2240 C C . PRO A 1 276 ? 25.094 2.241 -12.707 1.00 87.50 276 PRO A C 1
ATOM 2242 O O . PRO A 1 276 ? 25.922 2.187 -11.797 1.00 87.50 276 PRO A O 1
ATOM 2245 N N . ASN A 1 277 ? 25.360 2.856 -13.858 1.00 89.69 277 ASN A N 1
ATOM 2246 C CA . ASN A 1 277 ? 26.639 3.538 -14.070 1.00 89.69 277 ASN A CA 1
ATOM 2247 C C . ASN A 1 277 ? 26.771 4.797 -13.183 1.00 89.69 277 ASN A C 1
ATOM 2249 O O . ASN A 1 277 ? 25.786 5.305 -12.644 1.00 89.69 277 ASN A O 1
ATOM 2253 N N . ASP A 1 278 ? 27.986 5.336 -13.053 1.00 90.50 278 ASP A N 1
ATOM 2254 C CA . ASP A 1 278 ? 28.262 6.462 -12.146 1.00 90.50 278 ASP A CA 1
ATOM 2255 C C . ASP A 1 278 ? 27.396 7.698 -12.440 1.00 90.50 278 ASP A C 1
ATOM 2257 O O . ASP A 1 278 ? 26.916 8.360 -11.519 1.00 90.50 278 ASP A O 1
ATOM 2261 N N . LYS A 1 279 ? 27.126 7.988 -13.721 1.00 90.94 279 LYS A N 1
ATOM 2262 C CA . LYS A 1 279 ? 26.235 9.089 -14.123 1.00 90.94 279 LYS A CA 1
ATOM 2263 C C . LYS A 1 279 ? 24.811 8.852 -13.611 1.00 90.94 279 LYS A C 1
ATOM 2265 O O . LYS A 1 279 ? 24.218 9.746 -13.007 1.00 90.94 279 LYS A O 1
ATOM 2270 N N . GLN A 1 280 ? 24.276 7.654 -13.836 1.00 90.81 280 GLN A N 1
ATOM 2271 C CA . GLN A 1 280 ? 22.941 7.257 -13.395 1.00 90.81 280 GLN A CA 1
ATOM 2272 C C . GLN A 1 280 ? 22.828 7.309 -11.873 1.00 90.81 280 GLN A C 1
ATOM 2274 O O . GLN A 1 280 ? 21.841 7.815 -11.358 1.00 90.81 280 GLN A O 1
ATOM 2279 N N . LEU A 1 281 ? 23.853 6.873 -11.140 1.00 91.25 281 LEU A N 1
ATOM 2280 C CA . LEU A 1 281 ? 23.865 6.963 -9.680 1.00 91.25 281 LEU A CA 1
ATOM 2281 C C . LEU A 1 281 ? 23.918 8.402 -9.165 1.00 91.25 281 LEU A C 1
ATOM 2283 O O . LEU A 1 281 ? 23.324 8.690 -8.128 1.00 91.25 281 LEU A O 1
ATOM 2287 N N . LEU A 1 282 ? 24.605 9.310 -9.857 1.00 91.00 282 LEU A N 1
ATOM 2288 C CA . LEU A 1 282 ? 24.722 10.699 -9.418 1.00 91.00 282 LEU A CA 1
ATOM 2289 C C . LEU A 1 282 ? 23.456 11.508 -9.702 1.00 91.00 282 LEU A C 1
ATOM 2291 O O . LEU A 1 282 ? 22.943 12.164 -8.796 1.00 91.00 282 LEU A O 1
ATOM 2295 N N . ILE A 1 283 ? 22.956 11.468 -10.939 1.00 91.12 283 ILE A N 1
ATOM 2296 C CA . ILE A 1 283 ? 21.890 12.377 -11.391 1.00 91.12 283 ILE A CA 1
ATOM 2297 C C . ILE A 1 283 ? 20.737 11.685 -12.122 1.00 91.12 283 ILE A C 1
ATOM 2299 O O . ILE A 1 283 ? 19.711 12.314 -12.377 1.00 91.12 283 ILE A O 1
ATOM 2303 N N . GLY A 1 284 ? 20.876 10.392 -12.419 1.00 95.06 284 GLY A N 1
ATOM 2304 C CA . GLY A 1 284 ? 19.922 9.647 -13.233 1.00 95.06 284 GLY A CA 1
ATOM 2305 C C . GLY A 1 284 ? 19.922 10.080 -14.701 1.00 95.06 284 GLY A C 1
ATOM 2306 O O . GLY A 1 284 ? 20.614 11.011 -15.115 1.00 95.06 284 GLY A O 1
ATOM 2307 N N . ASP A 1 285 ? 19.112 9.396 -15.495 1.00 94.50 285 ASP A N 1
ATOM 2308 C CA . ASP A 1 285 ? 18.853 9.715 -16.897 1.00 94.50 285 ASP A CA 1
ATOM 2309 C C . ASP A 1 285 ? 17.558 10.518 -17.086 1.00 94.50 285 ASP A C 1
ATOM 2311 O O . ASP A 1 285 ? 17.294 10.983 -18.188 1.00 94.50 285 ASP A O 1
ATOM 2315 N N . GLY A 1 286 ? 16.741 10.708 -16.043 1.00 94.25 286 GLY A N 1
ATOM 2316 C CA . GLY A 1 286 ? 15.468 11.428 -16.146 1.00 94.25 286 GLY A CA 1
ATOM 2317 C C . GLY A 1 286 ? 14.382 10.666 -16.909 1.00 94.25 286 GLY A C 1
ATOM 2318 O O . GLY A 1 286 ? 13.446 11.290 -17.406 1.00 94.25 286 GLY A O 1
ATOM 2319 N N . ILE A 1 287 ? 14.501 9.339 -17.028 1.00 93.31 287 ILE A N 1
ATOM 2320 C CA . ILE A 1 287 ? 13.542 8.463 -17.716 1.00 93.31 287 ILE A CA 1
ATOM 2321 C C . ILE A 1 287 ? 13.043 7.411 -16.731 1.00 93.31 287 ILE A C 1
ATOM 2323 O O . ILE A 1 287 ? 13.838 6.749 -16.065 1.00 93.31 287 ILE A O 1
ATOM 2327 N N . TYR A 1 288 ? 11.723 7.270 -16.627 1.00 92.19 288 TYR A N 1
ATOM 2328 C CA . TYR A 1 288 ? 11.098 6.249 -15.782 1.00 92.19 288 TYR A CA 1
ATOM 2329 C C . TYR A 1 288 ? 10.316 5.209 -16.591 1.00 92.19 288 TYR A C 1
ATOM 2331 O O . TYR A 1 288 ? 10.344 4.024 -16.257 1.00 92.19 288 TYR A O 1
ATOM 2339 N N . TYR A 1 289 ? 9.672 5.634 -17.680 1.00 92.50 289 TYR A N 1
ATOM 2340 C CA . TYR A 1 289 ? 8.990 4.761 -18.632 1.00 92.50 289 TYR A CA 1
ATOM 2341 C C . TYR A 1 289 ? 9.653 4.841 -20.008 1.00 92.50 289 TYR A C 1
ATOM 2343 O O . TYR A 1 289 ? 10.008 5.921 -20.479 1.00 92.50 289 TYR A O 1
ATOM 2351 N N . ASN A 1 290 ? 9.788 3.687 -20.652 1.00 89.56 290 ASN A N 1
ATOM 2352 C CA . ASN A 1 290 ? 10.131 3.565 -22.062 1.00 89.56 290 ASN A CA 1
ATOM 2353 C C . ASN A 1 290 ? 8.933 3.956 -22.947 1.00 89.56 290 ASN A C 1
ATOM 2355 O O . ASN A 1 290 ? 7.791 4.036 -22.490 1.00 89.56 290 ASN A O 1
ATOM 2359 N N . SER A 1 291 ? 9.180 4.149 -24.244 1.00 86.44 291 SER A N 1
ATOM 2360 C CA . SER A 1 291 ? 8.137 4.476 -25.230 1.00 86.44 291 SER A CA 1
ATOM 2361 C C . SER A 1 291 ? 7.080 3.379 -25.406 1.00 86.44 291 SER A C 1
ATOM 2363 O O . SER A 1 291 ? 5.959 3.675 -25.810 1.00 86.44 291 SER A O 1
ATOM 2365 N N . ASP A 1 292 ? 7.415 2.130 -25.081 1.00 86.50 292 ASP A N 1
ATOM 2366 C CA . ASP A 1 292 ? 6.506 0.978 -25.082 1.00 86.50 292 ASP A CA 1
ATOM 2367 C C . ASP A 1 292 ? 5.672 0.857 -23.787 1.00 86.50 292 ASP A C 1
ATOM 2369 O O . ASP A 1 292 ? 4.862 -0.059 -23.653 1.00 86.50 292 ASP A O 1
ATOM 2373 N N . GLY A 1 293 ? 5.860 1.773 -22.828 1.00 82.50 293 GLY A N 1
ATOM 2374 C CA . GLY A 1 293 ? 5.191 1.771 -21.525 1.00 82.50 293 GLY A CA 1
ATOM 2375 C C . GLY A 1 293 ? 5.836 0.859 -20.478 1.00 82.50 293 GLY A C 1
ATOM 2376 O O . GLY A 1 293 ? 5.384 0.843 -19.331 1.00 82.50 293 GLY A O 1
ATOM 2377 N N . SER A 1 294 ? 6.895 0.123 -20.829 1.00 86.69 294 SER A N 1
ATOM 2378 C CA . SER A 1 294 ? 7.678 -0.647 -19.864 1.00 86.69 294 SER A CA 1
ATOM 2379 C C . SER A 1 294 ? 8.525 0.270 -18.977 1.00 86.69 294 SER A C 1
ATOM 2381 O O . SER A 1 294 ? 8.765 1.438 -19.289 1.00 86.69 294 SER A O 1
ATOM 2383 N N . TYR A 1 295 ? 8.981 -0.246 -17.838 1.00 89.44 295 TYR A N 1
ATOM 2384 C CA . TYR A 1 295 ? 9.872 0.508 -16.961 1.00 89.44 295 TYR A CA 1
ATOM 2385 C C . TYR A 1 295 ? 11.265 0.639 -17.578 1.00 89.44 295 TYR A C 1
ATOM 2387 O O . TYR A 1 295 ? 11.823 -0.338 -18.084 1.00 89.44 295 TYR A O 1
ATOM 2395 N N . TYR A 1 296 ? 11.840 1.839 -17.491 1.00 90.31 296 TYR A N 1
ATOM 2396 C CA . TYR A 1 296 ? 13.189 2.108 -17.980 1.00 90.31 296 TYR A CA 1
ATOM 2397 C C . TYR A 1 296 ? 14.215 1.201 -17.283 1.00 90.31 296 TYR A C 1
ATOM 2399 O O . TYR A 1 296 ? 14.155 0.972 -16.072 1.00 90.31 296 TYR A O 1
ATOM 2407 N N . GLY A 1 297 ? 15.127 0.628 -18.072 1.00 86.31 297 GLY A N 1
ATOM 2408 C CA . GLY A 1 297 ? 16.071 -0.397 -17.616 1.00 86.31 297 GLY A CA 1
ATOM 2409 C C . GLY A 1 297 ? 15.466 -1.792 -17.413 1.00 86.31 297 GLY A C 1
ATOM 2410 O O . GLY A 1 297 ? 16.163 -2.659 -16.897 1.00 86.31 297 GLY A O 1
ATOM 2411 N N . HIS A 1 298 ? 14.191 -2.013 -17.778 1.00 87.31 298 HIS A N 1
ATOM 2412 C CA . HIS A 1 298 ? 13.465 -3.291 -17.654 1.00 87.31 298 HIS A CA 1
ATOM 2413 C C . HIS A 1 298 ? 13.629 -3.967 -16.278 1.00 87.31 298 HIS A C 1
ATOM 2415 O O . HIS A 1 298 ? 13.635 -5.191 -16.140 1.00 87.31 298 HIS A O 1
ATOM 2421 N N . THR A 1 299 ? 13.767 -3.148 -15.235 1.00 86.75 299 THR A N 1
ATOM 2422 C CA . THR A 1 299 ? 13.946 -3.589 -13.854 1.00 86.75 299 THR A CA 1
ATOM 2423 C C . THR A 1 299 ? 12.634 -3.505 -13.092 1.00 86.75 299 THR A C 1
ATOM 2425 O O . THR A 1 299 ? 11.867 -2.553 -13.256 1.00 86.75 299 THR A O 1
ATOM 2428 N N . ASP A 1 300 ? 12.397 -4.472 -12.210 1.00 84.81 300 ASP A N 1
ATOM 2429 C CA . ASP A 1 300 ? 11.325 -4.400 -11.228 1.00 84.81 300 ASP A CA 1
ATOM 2430 C C . ASP A 1 300 ? 11.720 -3.702 -9.930 1.00 84.81 300 ASP A C 1
ATOM 2432 O O . ASP A 1 300 ? 10.865 -3.160 -9.238 1.00 84.81 300 ASP A O 1
ATOM 2436 N N . SER A 1 301 ? 13.014 -3.567 -9.655 1.00 91.62 301 SER A N 1
ATOM 2437 C CA . SER A 1 301 ? 13.503 -3.000 -8.405 1.00 91.62 301 SER A CA 1
ATOM 2438 C C . SER A 1 301 ? 13.177 -1.511 -8.262 1.00 91.62 301 SER A C 1
ATOM 2440 O O . SER A 1 301 ? 13.575 -0.685 -9.087 1.00 91.62 301 SER A O 1
ATOM 2442 N N . GLY A 1 302 ? 12.518 -1.137 -7.161 1.00 92.56 302 GLY A N 1
ATOM 2443 C CA . GLY A 1 302 ? 12.223 0.260 -6.851 1.00 92.56 302 GLY A CA 1
ATOM 2444 C C . GLY A 1 302 ? 13.486 1.101 -6.688 1.00 92.56 302 GLY A C 1
ATOM 2445 O O . GLY A 1 302 ? 13.534 2.226 -7.181 1.00 92.56 302 GLY A O 1
ATOM 2446 N N . PHE A 1 303 ? 14.536 0.548 -6.069 1.00 93.94 303 PHE A N 1
ATOM 2447 C CA . PHE A 1 303 ? 15.813 1.250 -5.905 1.00 93.94 303 PHE A CA 1
ATOM 2448 C C . PHE A 1 303 ? 16.468 1.573 -7.242 1.00 93.94 303 PHE A C 1
ATOM 2450 O O . PHE A 1 303 ? 16.890 2.709 -7.452 1.00 93.94 303 PHE A O 1
ATOM 2457 N N . ILE A 1 304 ? 16.514 0.598 -8.153 1.00 93.75 304 ILE A N 1
ATOM 2458 C CA . ILE A 1 304 ? 17.130 0.796 -9.465 1.00 93.75 304 ILE A CA 1
ATOM 2459 C C . ILE A 1 304 ? 16.309 1.789 -10.285 1.00 93.75 304 ILE A C 1
ATOM 2461 O O . ILE A 1 304 ? 16.884 2.730 -10.815 1.00 93.75 304 ILE A O 1
ATOM 2465 N N . ARG A 1 305 ? 14.974 1.684 -10.314 1.00 93.44 305 ARG A N 1
ATOM 2466 C CA . ARG A 1 305 ? 14.116 2.659 -11.018 1.00 93.44 305 ARG A CA 1
ATOM 2467 C C . ARG A 1 305 ? 14.299 4.087 -10.509 1.00 93.44 305 ARG A C 1
ATOM 2469 O O . ARG A 1 305 ? 14.450 5.016 -11.296 1.00 93.44 305 ARG A O 1
ATOM 2476 N N . GLN A 1 306 ? 14.299 4.267 -9.191 1.00 95.00 306 GLN A N 1
ATOM 2477 C CA . GLN A 1 306 ? 14.482 5.578 -8.569 1.00 95.00 306 GLN A CA 1
ATOM 2478 C C . GLN A 1 306 ? 15.888 6.138 -8.854 1.00 95.00 306 GLN A C 1
ATOM 2480 O O . GLN A 1 306 ? 16.020 7.330 -9.137 1.00 95.00 306 GLN A O 1
ATOM 2485 N N . ALA A 1 307 ? 16.919 5.286 -8.841 1.00 95.12 307 ALA A N 1
ATOM 2486 C CA . ALA A 1 307 ? 18.284 5.672 -9.190 1.00 95.12 307 ALA A CA 1
ATOM 2487 C C . ALA A 1 307 ? 18.418 6.030 -10.679 1.00 95.12 307 ALA A C 1
ATOM 2489 O O . ALA A 1 307 ? 18.953 7.082 -11.005 1.00 95.12 307 ALA A O 1
ATOM 2490 N N . LEU A 1 308 ? 17.876 5.219 -11.589 1.00 94.75 308 LEU A N 1
ATOM 2491 C CA . LEU A 1 308 ? 17.884 5.513 -13.023 1.00 94.75 308 LEU A CA 1
ATOM 2492 C C . LEU A 1 308 ? 17.132 6.802 -13.350 1.00 94.75 308 LEU A C 1
ATOM 2494 O O . LEU A 1 308 ? 17.522 7.510 -14.272 1.00 94.75 308 LEU A O 1
ATOM 2498 N N . TYR A 1 309 ? 16.086 7.139 -12.597 1.00 95.62 309 TYR A N 1
ATOM 2499 C CA . TYR A 1 309 ? 15.352 8.373 -12.831 1.00 95.62 309 TYR A CA 1
ATOM 2500 C C . TYR A 1 309 ? 16.116 9.618 -12.378 1.00 95.62 309 TYR A C 1
ATOM 2502 O O . TYR A 1 309 ? 16.308 10.527 -13.178 1.00 95.62 309 TYR A O 1
ATOM 2510 N N . GLY A 1 310 ? 16.549 9.678 -11.115 1.00 94.94 310 GLY A N 1
ATOM 2511 C CA . GLY A 1 310 ? 17.113 10.904 -10.529 1.00 94.94 310 GLY A CA 1
ATOM 2512 C C . GLY A 1 310 ? 18.313 10.690 -9.608 1.00 94.94 310 GLY A C 1
ATOM 2513 O O . GLY A 1 310 ? 18.600 11.536 -8.758 1.00 94.94 310 GLY A O 1
ATOM 2514 N N . GLY A 1 311 ? 18.983 9.549 -9.733 1.00 95.38 311 GLY A N 1
ATOM 2515 C CA . GLY A 1 311 ? 20.152 9.185 -8.948 1.00 95.38 311 GLY A CA 1
ATOM 2516 C C . GLY A 1 311 ? 19.862 8.916 -7.475 1.00 95.38 311 GLY A C 1
ATOM 2517 O O . GLY A 1 311 ? 18.721 8.841 -7.009 1.00 95.38 311 GLY A O 1
ATOM 2518 N N . LEU A 1 312 ? 20.941 8.786 -6.709 1.00 94.56 312 LEU A N 1
ATOM 2519 C CA . LEU A 1 312 ? 20.915 8.491 -5.283 1.00 94.56 312 LEU A CA 1
ATOM 2520 C C . LEU A 1 312 ? 20.182 9.580 -4.491 1.00 94.56 312 LEU A C 1
ATOM 2522 O O . LEU A 1 312 ? 19.483 9.279 -3.525 1.00 94.56 312 LEU A O 1
ATOM 2526 N N . PHE A 1 313 ? 20.285 10.840 -4.921 1.00 93.62 313 PHE A N 1
ATOM 2527 C CA . PHE A 1 313 ? 19.550 11.937 -4.297 1.00 93.62 313 PHE A CA 1
ATOM 2528 C C . PHE A 1 313 ? 18.032 11.728 -4.388 1.00 93.62 313 PHE A C 1
ATOM 2530 O O . PHE A 1 313 ? 17.311 11.926 -3.404 1.00 93.62 313 PHE A O 1
ATOM 2537 N N . TYR A 1 314 ? 17.538 11.277 -5.543 1.00 95.38 314 TYR A N 1
ATOM 2538 C CA . TYR A 1 314 ? 16.122 10.991 -5.731 1.00 95.38 314 TYR A CA 1
ATOM 2539 C C . TYR A 1 314 ? 15.666 9.771 -4.921 1.00 95.38 314 TYR A C 1
ATOM 2541 O O . TYR A 1 314 ? 14.622 9.832 -4.268 1.00 95.38 314 TYR A O 1
ATOM 2549 N N . VAL A 1 315 ? 16.481 8.710 -4.867 1.00 95.56 315 VAL A N 1
ATOM 2550 C CA . VAL A 1 315 ? 16.248 7.539 -3.998 1.00 95.56 315 VAL A CA 1
ATOM 2551 C C . VAL A 1 315 ? 16.105 7.969 -2.533 1.00 95.56 315 VAL A C 1
ATOM 2553 O O . VAL A 1 315 ? 15.108 7.656 -1.882 1.00 95.56 315 VAL A O 1
ATOM 2556 N N . ILE A 1 316 ? 17.060 8.748 -2.015 1.00 95.94 316 ILE A N 1
ATOM 2557 C CA . ILE A 1 316 ? 17.036 9.251 -0.633 1.00 95.94 316 ILE A CA 1
ATOM 2558 C C . ILE A 1 316 ? 15.806 10.129 -0.392 1.00 95.94 316 ILE A C 1
ATOM 2560 O O . ILE A 1 316 ? 15.191 10.048 0.674 1.00 95.94 316 ILE A O 1
ATOM 2564 N N . SER A 1 317 ? 15.410 10.936 -1.375 1.00 96.12 317 SER A N 1
ATOM 2565 C CA . SER A 1 317 ? 14.218 11.780 -1.285 1.00 96.12 317 SER A CA 1
ATOM 2566 C C . SER A 1 317 ? 12.938 10.942 -1.178 1.00 96.12 317 SER A C 1
ATOM 2568 O O . SER A 1 317 ? 12.118 11.203 -0.296 1.00 96.12 317 SER A O 1
ATOM 2570 N N . CYS A 1 318 ? 12.796 9.890 -1.995 1.00 96.69 318 CYS A N 1
ATOM 2571 C CA . CYS A 1 318 ? 11.676 8.946 -1.919 1.00 96.69 318 CYS A CA 1
ATOM 2572 C C . CYS A 1 318 ? 11.604 8.272 -0.541 1.00 96.69 318 CYS A C 1
ATOM 2574 O O . CYS A 1 318 ? 10.559 8.295 0.113 1.00 96.69 318 CYS A O 1
ATOM 2576 N N . ILE A 1 319 ? 12.737 7.740 -0.064 1.00 96.81 319 ILE A N 1
ATOM 2577 C CA . ILE A 1 319 ? 12.845 7.108 1.259 1.00 96.81 319 ILE A CA 1
ATOM 2578 C C . ILE A 1 319 ? 12.449 8.098 2.355 1.00 96.81 319 ILE A C 1
ATOM 2580 O O . ILE A 1 319 ? 11.705 7.744 3.269 1.00 96.81 319 ILE A O 1
ATOM 2584 N N . SER A 1 320 ? 12.928 9.339 2.271 1.00 96.81 320 SER A N 1
ATOM 2585 C CA . SER A 1 320 ? 12.709 10.367 3.291 1.00 96.81 320 SER A CA 1
ATOM 2586 C C . SER A 1 320 ? 11.242 10.774 3.392 1.00 96.81 320 SER A C 1
ATOM 2588 O O . SER A 1 320 ? 10.692 10.813 4.495 1.00 96.81 320 SER A O 1
ATOM 2590 N N . VAL A 1 321 ? 10.579 11.030 2.257 1.00 96.94 321 VAL A N 1
ATOM 2591 C CA . VAL A 1 321 ? 9.156 11.408 2.239 1.00 96.94 321 VAL A CA 1
ATOM 2592 C C . VAL A 1 321 ? 8.284 10.257 2.731 1.00 96.94 321 VAL A C 1
ATOM 2594 O O . VAL A 1 321 ? 7.428 10.462 3.596 1.00 96.94 321 VAL A O 1
ATOM 2597 N N . PHE A 1 322 ? 8.534 9.036 2.258 1.00 97.19 322 PHE A N 1
ATOM 2598 C CA . PHE A 1 322 ? 7.795 7.869 2.721 1.00 97.19 322 PHE A CA 1
ATOM 2599 C C . PHE A 1 322 ? 8.004 7.606 4.213 1.00 97.19 322 PHE A C 1
ATOM 2601 O O . PHE A 1 322 ? 7.041 7.440 4.962 1.00 97.19 322 PHE A O 1
ATOM 2608 N N . SER A 1 323 ? 9.255 7.631 4.676 1.00 96.94 323 SER A N 1
ATOM 2609 C CA . SER A 1 323 ? 9.588 7.443 6.091 1.00 96.94 323 SER A CA 1
ATOM 2610 C C . SER A 1 323 ? 8.928 8.511 6.957 1.00 96.94 323 SER A C 1
ATOM 2612 O O . SER A 1 323 ? 8.420 8.202 8.032 1.00 96.94 323 SER A O 1
ATOM 2614 N N . TYR A 1 324 ? 8.844 9.757 6.484 1.00 97.31 324 TYR A N 1
ATOM 2615 C CA . TYR A 1 324 ? 8.110 10.811 7.179 1.00 97.31 324 TYR A CA 1
ATOM 2616 C C . TYR A 1 324 ? 6.611 10.495 7.310 1.00 97.31 324 TYR A C 1
ATOM 2618 O O . TYR A 1 324 ? 6.035 10.679 8.388 1.00 97.31 324 TYR A O 1
ATOM 2626 N N . ILE A 1 325 ? 5.973 9.980 6.253 1.00 96.88 325 ILE A N 1
ATOM 2627 C CA . ILE A 1 325 ? 4.569 9.536 6.285 1.00 96.88 325 ILE A CA 1
ATOM 2628 C C . ILE A 1 325 ? 4.393 8.410 7.311 1.00 96.88 325 ILE A C 1
ATOM 2630 O O . ILE A 1 325 ? 3.539 8.521 8.196 1.00 96.88 325 ILE A O 1
ATOM 2634 N N . VAL A 1 326 ? 5.229 7.368 7.254 1.00 97.12 326 VAL A N 1
ATOM 2635 C CA . VAL A 1 326 ? 5.175 6.231 8.190 1.00 97.12 326 VAL A CA 1
ATOM 2636 C C . VAL A 1 326 ? 5.420 6.695 9.625 1.00 97.12 326 VAL A C 1
ATOM 2638 O O . VAL A 1 326 ? 4.689 6.293 10.532 1.00 97.12 326 VAL A O 1
ATOM 2641 N N . TYR A 1 327 ? 6.382 7.590 9.855 1.00 96.62 327 TYR A N 1
ATOM 2642 C CA . TYR A 1 327 ? 6.641 8.199 11.160 1.00 96.62 327 TYR A CA 1
ATOM 2643 C C . TYR A 1 327 ? 5.388 8.907 11.691 1.00 96.62 327 TYR A C 1
ATOM 2645 O O . TYR A 1 327 ? 4.920 8.625 12.796 1.00 96.62 327 TYR A O 1
ATOM 2653 N N . LYS A 1 328 ? 4.772 9.778 10.884 1.00 95.25 328 LYS A N 1
ATOM 2654 C CA . LYS A 1 328 ? 3.567 10.523 11.277 1.00 95.25 328 LYS A CA 1
ATOM 2655 C C . LYS A 1 328 ? 2.395 9.592 11.587 1.00 95.25 328 LYS A C 1
ATOM 2657 O O . LYS A 1 328 ? 1.703 9.824 12.577 1.00 95.25 328 LYS A O 1
ATOM 2662 N N . VAL A 1 329 ? 2.193 8.538 10.794 1.00 94.88 329 VAL A N 1
ATOM 2663 C CA . VAL A 1 329 ? 1.186 7.498 11.065 1.00 94.88 329 VAL A CA 1
ATOM 2664 C C . VAL A 1 329 ? 1.465 6.816 12.404 1.00 94.88 329 VAL A C 1
ATOM 2666 O O . VAL A 1 329 ? 0.585 6.764 13.266 1.00 94.88 329 VAL A O 1
ATOM 2669 N N . SER A 1 330 ? 2.702 6.360 12.606 1.00 95.62 330 SER A N 1
ATOM 2670 C CA . SER A 1 330 ? 3.127 5.601 13.786 1.00 95.62 330 SER A CA 1
ATOM 2671 C C . SER A 1 330 ? 2.845 6.358 15.083 1.00 95.62 330 SER A C 1
ATOM 2673 O O . SER A 1 330 ? 2.190 5.834 15.982 1.00 95.62 330 SER A O 1
ATOM 2675 N N . PHE A 1 331 ? 3.258 7.625 15.152 1.00 93.31 331 PHE A N 1
ATOM 2676 C CA . PHE A 1 331 ? 3.084 8.480 16.332 1.00 93.31 331 PHE A CA 1
ATOM 2677 C C . PHE A 1 331 ? 1.664 9.035 16.506 1.00 93.31 331 PHE A C 1
ATOM 2679 O O . PHE A 1 331 ? 1.347 9.623 17.541 1.00 93.31 331 PHE A O 1
ATOM 2686 N N . LYS A 1 332 ? 0.790 8.876 15.506 1.00 91.25 332 LYS A N 1
ATOM 2687 C CA . LYS A 1 332 ? -0.630 9.236 15.614 1.00 91.25 332 LYS A CA 1
ATOM 2688 C C . LYS A 1 332 ? -1.484 8.072 16.128 1.00 91.25 332 LYS A C 1
ATOM 2690 O O . LYS A 1 332 ? -2.501 8.299 16.796 1.00 91.25 332 LYS A O 1
ATOM 2695 N N . TRP A 1 333 ? -1.076 6.845 15.814 1.00 91.38 333 TRP A N 1
ATOM 2696 C CA . TRP A 1 333 ? -1.792 5.615 16.155 1.00 91.38 333 TRP A CA 1
ATOM 2697 C C . TRP A 1 333 ? -1.306 4.962 17.446 1.00 91.38 333 TRP A C 1
ATOM 2699 O O . TRP A 1 333 ? -2.120 4.428 18.200 1.00 91.38 333 TRP A O 1
ATOM 2709 N N . PHE A 1 334 ? -0.011 5.050 17.737 1.00 91.81 334 PHE A N 1
ATOM 2710 C CA . PHE A 1 334 ? 0.616 4.344 18.848 1.00 91.81 334 PHE A CA 1
ATOM 2711 C C . PHE A 1 334 ? 1.328 5.292 19.811 1.00 91.81 334 PHE A C 1
ATOM 2713 O O . PHE A 1 334 ? 1.651 6.429 19.470 1.00 91.81 334 PHE A O 1
ATOM 2720 N N . ILE A 1 335 ? 1.572 4.803 21.028 1.00 88.75 335 ILE A N 1
ATOM 2721 C CA . ILE A 1 335 ? 2.197 5.570 22.109 1.00 88.75 335 ILE A CA 1
ATOM 2722 C C . ILE A 1 335 ? 3.662 5.145 22.259 1.00 88.75 335 ILE A C 1
ATOM 2724 O O . ILE A 1 335 ? 3.972 3.952 22.338 1.00 88.75 335 ILE A O 1
ATOM 2728 N N . ARG A 1 336 ? 4.558 6.140 22.328 1.00 86.12 336 ARG A N 1
ATOM 2729 C CA . ARG A 1 336 ? 5.983 6.022 22.692 1.00 86.12 336 ARG A CA 1
ATOM 2730 C C . ARG A 1 336 ? 6.696 4.837 22.017 1.00 86.12 336 ARG A C 1
ATOM 2732 O O . ARG A 1 336 ? 6.912 4.865 20.809 1.00 86.12 336 ARG A O 1
ATOM 2739 N N . ASN A 1 337 ? 7.061 3.799 22.774 1.00 90.06 337 ASN A N 1
ATOM 2740 C CA . ASN A 1 337 ? 7.872 2.680 22.283 1.00 90.06 337 ASN A CA 1
ATOM 2741 C C . ASN A 1 337 ? 7.158 1.896 21.179 1.00 90.06 337 ASN A C 1
ATOM 2743 O O . ASN A 1 337 ? 7.791 1.480 20.219 1.00 90.06 337 ASN A O 1
ATOM 2747 N N . GLN A 1 338 ? 5.835 1.752 21.269 1.00 90.31 338 GLN A N 1
ATOM 2748 C CA . GLN A 1 338 ? 5.061 1.030 20.263 1.00 90.31 338 GLN A CA 1
ATOM 2749 C C . GLN A 1 338 ? 5.038 1.768 18.918 1.00 90.31 338 GLN A C 1
ATOM 2751 O O . GLN A 1 338 ? 5.052 1.119 17.873 1.00 90.31 338 GLN A O 1
ATOM 2756 N N . ALA A 1 339 ? 5.044 3.107 18.938 1.00 94.81 339 ALA A N 1
ATOM 2757 C CA . ALA A 1 339 ? 5.162 3.909 17.722 1.00 94.81 339 ALA A CA 1
ATOM 2758 C C . ALA A 1 339 ? 6.506 3.660 17.032 1.00 94.81 339 ALA A C 1
ATOM 2760 O O . ALA A 1 339 ? 6.531 3.416 15.831 1.00 94.81 339 ALA A O 1
ATOM 2761 N N . TRP A 1 340 ? 7.604 3.622 17.792 1.00 95.88 340 TRP A N 1
ATOM 2762 C CA . TRP A 1 340 ? 8.920 3.276 17.252 1.00 95.88 340 TRP A CA 1
ATOM 2763 C C . TRP A 1 340 ? 8.987 1.844 16.717 1.00 95.88 340 TRP A C 1
ATOM 2765 O O . TRP A 1 340 ? 9.508 1.635 15.627 1.00 95.88 340 TRP A O 1
ATOM 2775 N N . THR A 1 341 ? 8.417 0.864 17.428 1.00 95.44 341 THR A N 1
ATOM 2776 C CA . THR A 1 341 ? 8.350 -0.527 16.950 1.00 95.44 341 THR A CA 1
ATOM 2777 C C . THR A 1 341 ? 7.583 -0.627 15.632 1.00 95.44 341 THR A C 1
ATOM 2779 O O . THR A 1 341 ? 8.047 -1.283 14.702 1.00 95.44 341 THR A O 1
ATOM 2782 N N . PHE A 1 342 ? 6.428 0.038 15.523 1.00 96.81 342 PHE A N 1
ATOM 2783 C CA . PHE A 1 342 ? 5.639 0.043 14.289 1.00 96.81 342 PHE A CA 1
ATOM 2784 C C . PHE A 1 342 ? 6.358 0.774 13.150 1.00 96.81 342 PHE A C 1
ATOM 2786 O O . PHE A 1 342 ? 6.385 0.272 12.029 1.00 96.81 342 PHE A O 1
ATOM 2793 N N . PHE A 1 343 ? 7.000 1.909 13.439 1.00 97.81 343 PHE A N 1
ATOM 2794 C CA . PHE A 1 343 ? 7.805 2.650 12.471 1.00 97.81 343 PHE A CA 1
ATOM 2795 C C . PHE A 1 343 ? 8.960 1.805 11.919 1.00 97.81 343 PHE A C 1
ATOM 2797 O O . PHE A 1 343 ? 9.132 1.727 10.704 1.00 97.81 343 PHE A O 1
ATOM 2804 N N . LEU A 1 344 ? 9.726 1.150 12.796 1.00 97.44 344 LEU A N 1
ATOM 2805 C CA . LEU A 1 344 ? 10.897 0.365 12.410 1.00 97.44 344 LEU A CA 1
ATOM 2806 C C . LEU A 1 344 ? 10.504 -0.906 11.648 1.00 97.44 344 LEU A C 1
ATOM 2808 O O . LEU A 1 344 ? 11.031 -1.153 10.567 1.00 97.44 344 LEU A O 1
ATOM 2812 N N . SER A 1 345 ? 9.535 -1.670 12.163 1.00 97.19 345 SER A N 1
ATOM 2813 C CA . SER A 1 345 ? 9.032 -2.875 11.484 1.00 97.19 345 SER A CA 1
ATOM 2814 C C . SER A 1 345 ? 8.461 -2.555 10.102 1.00 97.19 345 SER A C 1
ATOM 2816 O O . SER A 1 345 ? 8.793 -3.228 9.130 1.00 97.19 345 SER A O 1
ATOM 2818 N N . THR A 1 346 ? 7.665 -1.488 9.986 1.00 97.94 346 THR A N 1
ATOM 2819 C CA . THR A 1 346 ? 7.098 -1.056 8.703 1.00 97.94 346 THR A CA 1
ATOM 2820 C C . THR A 1 346 ? 8.186 -0.586 7.742 1.00 97.94 346 THR A C 1
ATOM 2822 O O . THR A 1 346 ? 8.159 -0.979 6.583 1.00 97.94 346 THR A O 1
ATOM 2825 N N . SER A 1 347 ? 9.162 0.197 8.215 1.00 97.50 347 SER A N 1
ATOM 2826 C CA . SER A 1 347 ? 10.283 0.668 7.390 1.00 97.50 347 SER A CA 1
ATOM 2827 C C . SER A 1 347 ? 11.132 -0.482 6.842 1.00 97.50 347 SER A C 1
ATOM 2829 O O . SER A 1 347 ? 11.543 -0.430 5.689 1.00 97.50 347 SER A O 1
ATOM 2831 N N . ILE A 1 348 ? 11.363 -1.542 7.627 1.00 97.31 348 ILE A N 1
ATOM 2832 C CA . ILE A 1 348 ? 12.092 -2.735 7.165 1.00 97.31 348 ILE A CA 1
ATOM 2833 C C . ILE A 1 348 ? 11.270 -3.506 6.127 1.00 97.31 348 ILE A C 1
ATOM 2835 O O . ILE A 1 348 ? 11.802 -3.875 5.081 1.00 97.31 348 ILE A O 1
ATOM 2839 N N . ILE A 1 349 ? 9.972 -3.716 6.381 1.00 96.88 349 ILE A N 1
ATOM 2840 C CA . ILE A 1 349 ? 9.064 -4.380 5.432 1.00 96.88 349 ILE A CA 1
ATOM 2841 C C . ILE A 1 349 ? 9.063 -3.647 4.088 1.00 96.88 349 ILE A C 1
ATOM 2843 O O . ILE A 1 349 ? 9.198 -4.277 3.042 1.00 96.88 349 ILE A O 1
ATOM 2847 N N . THR A 1 350 ? 8.943 -2.320 4.099 1.00 96.31 350 THR A N 1
ATOM 2848 C CA . THR A 1 350 ? 8.877 -1.524 2.868 1.00 96.31 350 THR A CA 1
ATOM 2849 C C . THR A 1 350 ? 10.235 -1.353 2.206 1.00 96.31 350 THR A C 1
ATOM 2851 O O . THR A 1 350 ? 10.277 -1.278 0.985 1.00 96.31 350 THR A O 1
ATOM 2854 N N . PHE A 1 351 ? 11.337 -1.374 2.961 1.00 95.56 351 PHE A N 1
ATOM 2855 C CA . PHE A 1 351 ? 12.693 -1.428 2.407 1.00 95.56 351 PHE A CA 1
ATOM 2856 C C . PHE A 1 351 ? 12.926 -2.707 1.611 1.00 95.56 351 PHE A C 1
ATOM 2858 O O . PHE A 1 351 ? 13.287 -2.636 0.440 1.00 95.56 351 PHE A O 1
ATOM 2865 N N . LEU A 1 352 ? 12.638 -3.870 2.204 1.00 93.69 352 LEU A N 1
ATOM 2866 C CA . LEU A 1 352 ? 12.703 -5.147 1.489 1.00 93.69 352 LEU A CA 1
ATOM 2867 C C . LEU A 1 352 ? 11.709 -5.184 0.333 1.00 93.69 352 LEU A C 1
ATOM 2869 O O . LEU A 1 352 ? 12.007 -5.717 -0.733 1.00 93.69 352 LEU A O 1
ATOM 2873 N N . GLY A 1 353 ? 10.543 -4.567 0.526 1.00 93.81 353 GLY A N 1
ATOM 2874 C CA . GLY A 1 353 ? 9.572 -4.392 -0.533 1.00 93.81 353 GLY A CA 1
ATOM 2875 C C . GLY A 1 353 ? 10.150 -3.621 -1.728 1.00 93.81 353 GLY A C 1
ATOM 2876 O O . GLY A 1 353 ? 9.983 -4.041 -2.873 1.00 93.81 353 GLY A O 1
ATOM 2877 N N . ASN A 1 354 ? 10.890 -2.542 -1.451 1.00 94.62 354 ASN A N 1
ATOM 2878 C CA . ASN A 1 354 ? 11.468 -1.656 -2.457 1.00 94.62 354 ASN A CA 1
ATOM 2879 C C . ASN A 1 354 ? 12.614 -2.299 -3.260 1.00 94.62 354 ASN A C 1
ATOM 2881 O O . ASN A 1 354 ? 12.927 -1.852 -4.362 1.00 94.62 354 ASN A O 1
ATOM 2885 N N . ILE A 1 355 ? 13.218 -3.378 -2.742 1.00 92.19 355 ILE A N 1
ATOM 2886 C CA . ILE A 1 355 ? 14.167 -4.205 -3.504 1.00 92.19 355 ILE A CA 1
ATOM 2887 C C . ILE A 1 355 ? 13.459 -4.852 -4.699 1.00 92.19 355 ILE A C 1
ATOM 2889 O O . ILE A 1 355 ? 14.056 -4.936 -5.769 1.00 92.19 355 ILE A O 1
ATOM 2893 N N . LYS A 1 356 ? 12.194 -5.269 -4.536 1.00 88.31 356 LYS A N 1
ATOM 2894 C CA . LYS A 1 356 ? 11.449 -6.048 -5.536 1.00 88.31 356 LYS A CA 1
ATOM 2895 C C . LYS A 1 356 ? 10.507 -5.226 -6.416 1.00 88.31 356 LYS A C 1
ATOM 2897 O O . LYS A 1 356 ? 10.325 -5.593 -7.566 1.00 88.31 356 LYS A O 1
ATOM 2902 N N . ALA A 1 357 ? 9.902 -4.160 -5.895 1.00 89.75 357 ALA A N 1
ATOM 2903 C CA . ALA A 1 357 ? 9.041 -3.252 -6.662 1.00 89.75 357 ALA A CA 1
ATOM 2904 C C . ALA A 1 357 ? 9.210 -1.808 -6.186 1.00 89.75 357 ALA A C 1
ATOM 2906 O O . ALA A 1 357 ? 9.710 -1.593 -5.093 1.00 89.75 357 ALA A O 1
ATOM 2907 N N . ASP A 1 358 ? 8.750 -0.806 -6.936 1.00 89.88 358 ASP A N 1
ATOM 2908 C CA . ASP A 1 358 ? 8.662 0.559 -6.395 1.00 89.88 358 ASP A CA 1
ATOM 2909 C C . ASP A 1 358 ? 7.589 0.639 -5.297 1.00 89.88 358 ASP A C 1
ATOM 2911 O O . ASP A 1 358 ? 6.395 0.472 -5.555 1.00 89.88 358 ASP A O 1
ATOM 2915 N N . VAL A 1 359 ? 8.026 0.856 -4.056 1.00 92.62 359 VAL A N 1
ATOM 2916 C CA . VAL A 1 359 ? 7.162 0.923 -2.870 1.00 92.62 359 VAL A CA 1
ATOM 2917 C C . VAL A 1 359 ? 7.056 2.340 -2.328 1.00 92.62 359 VAL A C 1
ATOM 2919 O O . VAL A 1 359 ? 5.991 2.735 -1.851 1.00 92.62 359 VAL A O 1
ATOM 2922 N N . TYR A 1 360 ? 8.151 3.100 -2.349 1.00 89.12 360 TYR A N 1
ATOM 2923 C CA . TYR A 1 360 ? 8.257 4.286 -1.507 1.00 89.12 360 TYR A CA 1
ATOM 2924 C C . TYR A 1 360 ? 7.374 5.448 -1.941 1.00 89.12 360 TYR A C 1
ATOM 2926 O O . TYR A 1 360 ? 6.943 6.186 -1.073 1.00 89.12 360 TYR A O 1
ATOM 2934 N N . MET A 1 361 ? 7.027 5.621 -3.214 1.00 83.81 361 MET A N 1
ATOM 2935 C CA . MET A 1 361 ? 6.127 6.719 -3.613 1.00 83.81 361 MET A CA 1
ATOM 2936 C C . MET A 1 361 ? 5.129 6.310 -4.704 1.00 83.81 361 MET A C 1
ATOM 2938 O O . MET A 1 361 ? 4.548 7.150 -5.390 1.00 83.81 361 MET A O 1
ATOM 2942 N N . TYR A 1 362 ? 4.881 5.008 -4.844 1.00 85.00 362 TYR A N 1
ATOM 2943 C CA . TYR A 1 362 ? 3.926 4.483 -5.811 1.00 85.00 362 TYR A CA 1
ATOM 2944 C C . TYR A 1 362 ? 2.482 4.542 -5.261 1.00 85.00 362 TYR A C 1
ATOM 2946 O O . TYR A 1 362 ? 2.241 4.062 -4.149 1.00 85.00 362 TYR A O 1
ATOM 2954 N N . PRO A 1 363 ? 1.489 5.089 -6.000 1.00 77.69 363 PRO A N 1
ATOM 2955 C CA . PRO A 1 363 ? 0.105 5.270 -5.544 1.00 77.69 363 PRO A CA 1
ATOM 2956 C C . PRO A 1 363 ? -0.681 3.944 -5.509 1.00 77.69 363 PRO A C 1
ATOM 2958 O O . PRO A 1 363 ? -1.617 3.730 -6.283 1.00 77.69 363 PRO A O 1
ATOM 2961 N N . ALA A 1 364 ? -0.293 3.054 -4.596 1.00 86.12 364 ALA A N 1
ATOM 2962 C CA . ALA A 1 364 ? -0.914 1.759 -4.334 1.00 86.12 364 ALA A CA 1
ATOM 2963 C C . ALA A 1 364 ? -1.721 1.741 -3.024 1.00 86.12 364 ALA A C 1
ATOM 2965 O O . ALA A 1 364 ? -1.711 2.682 -2.227 1.00 86.12 364 ALA A O 1
ATOM 2966 N N . LEU A 1 365 ? -2.394 0.612 -2.780 1.00 91.81 365 LEU A N 1
ATOM 2967 C CA . LEU A 1 365 ? -3.242 0.368 -1.605 1.00 91.81 365 LEU A CA 1
ATOM 2968 C C . LEU A 1 365 ? -2.517 0.598 -0.270 1.00 91.81 365 LEU A C 1
ATOM 2970 O O . LEU A 1 365 ? -3.136 1.012 0.709 1.00 91.81 365 LEU A O 1
ATOM 2974 N N . LEU A 1 366 ? -1.200 0.369 -0.224 1.00 94.56 366 LEU A N 1
ATOM 2975 C CA . LEU A 1 366 ? -0.388 0.659 0.956 1.00 94.56 366 LEU A CA 1
ATOM 2976 C C . LEU A 1 366 ? -0.425 2.150 1.330 1.00 94.56 366 LEU A C 1
ATOM 2978 O O . LEU A 1 366 ? -0.642 2.488 2.495 1.00 94.56 366 LEU A O 1
ATOM 2982 N N . LEU A 1 367 ? -0.252 3.047 0.354 1.00 94.25 367 LEU A N 1
ATOM 2983 C CA . LEU A 1 367 ? -0.357 4.485 0.605 1.00 94.25 367 LEU A CA 1
ATOM 2984 C C . LEU A 1 367 ? -1.789 4.881 0.963 1.00 94.25 367 LEU A C 1
ATOM 2986 O O . LEU A 1 367 ? -1.959 5.716 1.849 1.00 94.25 367 LEU A O 1
ATOM 2990 N N . ASN A 1 368 ? -2.809 4.243 0.375 1.00 95.06 368 ASN A N 1
ATOM 2991 C CA . ASN A 1 368 ? -4.200 4.465 0.789 1.00 95.06 368 ASN A CA 1
ATOM 2992 C C . ASN A 1 368 ? -4.381 4.157 2.283 1.00 95.06 368 ASN A C 1
ATOM 2994 O O . ASN A 1 368 ? -4.936 4.972 3.022 1.00 95.06 368 ASN A O 1
ATOM 2998 N N . LEU A 1 369 ? -3.849 3.029 2.767 1.00 95.88 369 LEU A N 1
ATOM 2999 C CA . LEU A 1 369 ? -3.882 2.688 4.191 1.00 95.88 369 LEU A CA 1
ATOM 3000 C C . LEU A 1 369 ? -3.237 3.787 5.045 1.00 95.88 369 LEU A C 1
ATOM 3002 O O . LEU A 1 369 ? -3.867 4.287 5.980 1.00 95.88 369 LEU A O 1
ATOM 3006 N N . PHE A 1 370 ? -2.017 4.211 4.714 1.00 96.38 370 PHE A N 1
ATOM 3007 C CA . PHE A 1 370 ? -1.317 5.237 5.490 1.00 96.38 370 PHE A CA 1
ATOM 3008 C C . PHE A 1 370 ? -1.992 6.603 5.438 1.00 96.38 370 PHE A C 1
ATOM 3010 O O . PHE A 1 370 ? -2.140 7.248 6.477 1.00 96.38 370 PHE A O 1
ATOM 3017 N N . PHE A 1 371 ? -2.453 7.044 4.272 1.00 95.56 371 PHE A N 1
ATOM 3018 C CA . PHE A 1 371 ? -3.185 8.297 4.144 1.00 95.56 371 PHE A CA 1
ATOM 3019 C C . PHE A 1 371 ? -4.469 8.277 4.963 1.00 95.56 371 PHE A C 1
ATOM 3021 O O . PHE A 1 371 ? -4.842 9.298 5.545 1.00 95.56 371 PHE A O 1
ATOM 3028 N N . LEU A 1 372 ? -5.156 7.138 5.047 1.00 94.19 372 LEU A N 1
ATOM 3029 C CA . LEU A 1 372 ? -6.385 7.032 5.828 1.00 94.19 372 LEU A CA 1
ATOM 3030 C C . LEU A 1 372 ? -6.088 7.053 7.325 1.00 94.19 372 LEU A C 1
ATOM 3032 O O . LEU A 1 372 ? -6.753 7.750 8.096 1.00 94.19 372 LEU A O 1
ATOM 3036 N N . MET A 1 373 ? -5.016 6.377 7.730 1.00 93.19 373 MET A N 1
ATOM 3037 C CA . MET A 1 373 ? -4.490 6.437 9.088 1.00 93.19 373 MET A CA 1
ATOM 3038 C C . MET A 1 373 ? -4.031 7.853 9.482 1.00 93.19 373 MET A C 1
ATOM 3040 O O . MET A 1 373 ? -4.186 8.245 10.642 1.00 93.19 373 MET A O 1
ATOM 3044 N N . LEU A 1 374 ? -3.520 8.654 8.544 1.00 92.56 374 LEU A N 1
ATOM 3045 C CA . LEU A 1 374 ? -3.168 10.053 8.789 1.00 92.56 374 LEU A CA 1
ATOM 3046 C C . LEU A 1 374 ? -4.383 10.953 9.018 1.00 92.56 374 LEU A C 1
ATOM 3048 O O . LEU A 1 374 ? -4.238 11.946 9.719 1.00 92.56 374 LEU A O 1
ATOM 3052 N N . GLY A 1 375 ? -5.566 10.647 8.487 1.00 84.56 375 GLY A N 1
ATOM 3053 C CA . GLY A 1 375 ? -6.740 11.522 8.627 1.00 84.56 375 GLY A CA 1
ATOM 3054 C C . GLY A 1 375 ? -7.377 11.534 10.028 1.00 84.56 375 GLY A C 1
ATOM 3055 O O . GLY A 1 375 ? -8.191 12.402 10.349 1.00 84.56 375 GLY A O 1
ATOM 3056 N N . VAL A 1 376 ? -6.993 10.599 10.901 1.00 78.25 376 VAL A N 1
ATOM 3057 C CA . VAL A 1 376 ? -7.559 10.436 12.255 1.00 78.25 376 VAL A CA 1
ATOM 3058 C C . VAL A 1 376 ? -7.125 11.566 13.183 1.00 78.25 376 VAL A C 1
ATOM 3060 O O . VAL A 1 376 ? -5.993 12.018 13.093 1.00 78.25 376 VAL A O 1
ATOM 3063 N N . LYS A 1 377 ? -7.953 12.028 14.127 1.00 71.69 377 LYS A N 1
ATOM 3064 C CA . LYS A 1 377 ? -7.463 12.960 15.161 1.00 71.69 377 LYS A CA 1
ATOM 3065 C C . LYS A 1 377 ? -6.374 12.296 16.024 1.00 71.69 377 LYS A C 1
ATOM 3067 O O . LYS A 1 377 ? -6.445 11.100 16.321 1.00 71.69 377 LYS A O 1
ATOM 3072 N N . LYS A 1 378 ? -5.332 13.058 16.383 1.00 66.44 378 LYS A N 1
ATOM 3073 C CA . LYS A 1 378 ? -4.248 12.584 17.266 1.00 66.44 378 LYS A CA 1
ATOM 3074 C C . LYS A 1 378 ? -4.848 12.167 18.618 1.00 66.44 378 LYS A C 1
ATOM 3076 O O . LYS A 1 378 ? -5.886 12.696 18.996 1.00 66.44 378 LYS A O 1
ATOM 3081 N N . ASN A 1 379 ? -4.227 11.206 19.315 1.00 53.12 379 ASN A N 1
ATOM 3082 C CA . ASN A 1 379 ? -4.563 11.007 20.730 1.00 53.12 379 ASN A CA 1
ATOM 3083 C C . ASN A 1 379 ? -4.260 12.320 21.454 1.00 53.12 379 ASN A C 1
ATOM 3085 O O . ASN A 1 379 ? -3.122 12.789 21.405 1.00 53.12 379 ASN A O 1
ATOM 3089 N N . GLU A 1 380 ? -5.284 12.908 22.053 1.00 43.62 380 GLU A N 1
ATOM 3090 C CA . GLU A 1 380 ? -5.100 13.711 23.252 1.00 43.62 380 GLU A CA 1
ATOM 3091 C C . GLU A 1 380 ? -4.845 12.664 24.346 1.00 43.62 380 GLU A C 1
ATOM 3093 O O . GLU A 1 380 ? -5.708 11.819 24.593 1.00 43.62 380 GLU A O 1
ATOM 3098 N N . GLU A 1 381 ? -3.599 12.581 24.820 1.00 40.09 381 GLU A N 1
ATOM 3099 C CA . GLU A 1 381 ? -3.301 11.903 26.088 1.00 40.09 381 GLU A CA 1
ATOM 3100 C C . GLU A 1 381 ? -3.755 12.793 27.238 1.00 40.09 381 GLU A C 1
ATOM 3102 O O . GLU A 1 381 ? -3.488 14.017 27.150 1.00 40.09 381 GLU A O 1
#

Radius of gyration: 20.94 Å; Cα contacts (8 Å, |Δi|>4): 548; chains: 1; bounding box: 57×55×51 Å

Foldseek 3Di:
DVLLVLLLQLLLQLLQQFAAQVPDTSLVVSLVSLVVSCVVVVFDFFAPVVLLVLLVVLLVCLCVLCVVLVPPDCPSSVQSVVLSVSLSSLSSSLRSQQADVSSVVSVLVSLVVFLVQLVCVVVVPPVSLVVLQNREPDDPVCCPALLVLQSSGRHHDAALLVLLLLLLVLLVLLLVCLPPVDPSSVVSNVSSVVNNLSRADLNVVSNVLSCVLSHDDPVCVVVVVVVVVVLVVCCVPVVVPSNNCRSCVLVVCCVPPVGSDDPLNVCLVPQADDDDDPVLQAAASLAQADPVRAGPSNHQALQSSQSNRGHPVSVVSLLVSQLVLLLLLLQQPDDDPSSVSSSVSSSVSQVVSNSRHNRRSGSGSNSSVSSNSNSHGGDPD

Secondary structure (DSSP, 8-state):
-HHHHHHHHHHHHHHH--EETTTEEHHHHHHHHHHHHHHHHTPPP---HHHHHHHHHHHHHTTHHHHHHT----HHHHHHHHHHHHHHHHHHHHHHH-SHHHHHHHHHHHHHHHHHHHHHHHTT-HHHHHHHHHT--S-GGGTTSTTGGGG-SSSS--HHHHHHHHHHHHHHHHHHHHHH--HHHHHHHHHHHHHHHHH-THHHHHHHHHHHHH---GGGHHHHHHHHHHHHHHHHHHTTSHHHHHHHHHHHHHHHHS----HHHHHIIIII--PPPHHHHHH--S-SB-TTSSBGGG---HHHHHHHHHHHHHHHHHHHHHHHHHHHHHHHHS-THHHHHHHHHHHHHHHHHHHHS--SS--SHHHHHHHHHHTSPPP--

Sequence (381 aa):
MISRALIGVAFFLYIFDPWFFGVGRGVVISGILAIGLLVFQRKKVNIEFRVMLILIFFTISSLLPSIYNGTGEAGIFFMYIKMIIYFIISSLVASTLGKKEIIYGYLVNGVYLQLVVIVFCLFSVPYVIDFAYSVHTADIKFHDSEQAYRLFFITSSAFFQFSLFWGVLFNLFMAIYNREKNAKILVAIFAITFCGIMSGRSFMVFAAISVLFYGLRIKYIPYYAIALLVMSYILLKFQDNIYVEHAMEPILNFINNGELETTSSDSLMEKHLFWPNDKQLLIGDGIYYNSDGSYYGHTDSGFIRQALYGGLFYVISCISVFSYIVYKVSFKWFIRNQAWTFFLSTSIITFLGNIKADVYMYPALLLNLFFLMLGVKKNEE

Solvent-accessible surface area (backbone atoms only — not comparable to full-atom values): 19473 Å² total; per-residue (Å²): 112,68,69,61,54,52,50,50,50,27,48,45,25,38,47,40,30,24,24,49,75,89,77,44,50,19,39,59,55,14,33,56,48,24,51,55,50,27,64,74,66,72,51,72,77,43,68,63,60,71,60,53,51,50,51,51,50,51,32,62,56,56,44,49,29,8,62,74,59,68,58,76,53,52,66,69,36,55,44,36,50,52,37,52,52,53,40,53,32,23,13,38,46,23,36,70,60,59,42,63,71,55,52,52,52,49,51,49,52,46,51,52,52,39,48,53,47,32,53,43,35,74,68,64,39,62,74,55,41,56,49,17,52,44,17,34,71,70,63,73,77,42,66,84,38,66,58,28,71,32,43,38,37,76,16,25,69,52,42,68,68,38,5,50,33,34,16,52,51,44,36,51,48,49,54,52,35,72,73,68,70,45,70,71,49,53,55,45,46,52,52,42,50,54,52,15,57,50,25,27,68,66,11,57,60,33,42,49,51,36,37,68,77,72,51,80,56,74,90,46,47,68,57,53,51,50,52,49,50,52,51,50,49,50,48,77,73,37,49,89,38,58,52,50,36,62,68,41,36,40,60,52,31,32,73,76,72,72,39,71,61,42,78,76,53,52,50,38,58,73,61,24,56,72,84,71,54,74,63,27,41,63,46,23,58,13,44,58,60,41,98,88,69,46,47,42,85,69,35,50,13,20,57,51,42,34,17,38,19,28,0,50,64,39,37,53,48,36,50,50,56,36,50,49,51,45,44,56,31,22,62,44,77,36,64,72,69,55,11,52,51,51,32,53,51,49,51,52,44,44,51,61,41,17,59,59,31,65,51,56,76,46,78,45,54,48,51,42,48,49,35,34,57,50,22,37,67,62,73,83,126